Protein AF-A0A0N0UZA8-F1 (afdb_monomer_lite)

Radius of gyration: 22.66 Å; chains: 1; bounding box: 58×47×73 Å

pLDDT: mean 88.18, std 11.05, range [30.83, 98.5]

Sequence (431 aa):
TRLCIITNDIRVNFCKEPERINAADGEIIKVWWLTSLWSNIYWDFIPVLLTENMLPTTRESFIRFKKSLFIPQKRDSNTHIALSAIHRYPQNTLLIIEIAKVCFFRKMFHVANMMISTLLASNFHHVVARSMRMHIFLNLALEQQEFSVAKVYFQQSINEGLFMTNHCLIEDEEPWCEFGLVYLGVAFRILTINRKKEDGFKDTEYVNYNNFINQLKKAEKCFQQGLTFSPTGLGNRSGFWVVHTQTLIELFKTNENFFHKDQPLRDLKDIYAQNAVKYYKFSGWFDELFDFDFFIERAKSSIEIYENSVLLKSYIPNMKFAFATMQFDFNPFLTTGDIKQILSWLYEANKNAKDLIEYKLGIYSFLNCFVQIQSPDEFISYVDKTINLIKKLLKEDLLKEDDNLIDKKKLKGVKFLLLYIEERVKPGILV

Secondary structure (DSSP, 8-state):
------STT--EEEPSSPEEEE-TTS-EEEE--EEEES-TTTSPPPGGGGSTTTS--SHHHHHHHHHHHH-GGG--TT--HHHHHHHH-TT-HHHHHHHHHHHHHTT-HHHHHHHHHHHHHH-TT-HHHHHHHHHHHHHHHHT-SSHHHHHHHHHHHHHHHHHHHHHS---SSHHHHHHHHHHHHHHHHHHHHHHHT-TT---TTTSSHHHHHHHHHHHHHHHHHHHHHSTTSS-HHHHHHHHHHHHHHHHHHH-THHHHS------TT-HHHHHHHHHHHHTTS--SS--HHHHHHHHHHHHHHHHHH---TTTHHHHHHHHHHIIIII-SS-BHHHHHHHHHHHHHHHHHHHHHHHTTPPEEE-TTSS-EEE-HHHHHHHHHHHHHHHHHHSTTGGGS-TTPBP-GGGGTT--HHHHSTTPPPPP----

Structure (mmCIF, N/CA/C/O backbone):
data_AF-A0A0N0UZA8-F1
#
_entry.id   AF-A0A0N0UZA8-F1
#
loop_
_atom_site.group_PDB
_atom_site.id
_atom_site.type_symbol
_atom_site.label_atom_id
_atom_site.label_alt_id
_atom_site.label_comp_id
_atom_site.label_asym_id
_atom_site.label_entity_id
_atom_site.label_seq_id
_atom_site.pdbx_PDB_ins_code
_atom_site.Cartn_x
_atom_site.Cartn_y
_atom_site.Cartn_z
_atom_site.occupancy
_atom_site.B_iso_or_equiv
_atom_site.auth_seq_id
_atom_site.auth_comp_id
_atom_site.auth_asym_id
_atom_site.auth_atom_id
_atom_site.pdbx_PDB_model_num
ATOM 1 N N . THR A 1 1 ? 4.010 26.184 -20.964 1.00 30.83 1 THR A N 1
ATOM 2 C CA . THR A 1 1 ? 2.823 25.896 -20.136 1.00 30.83 1 THR A CA 1
ATOM 3 C C . THR A 1 1 ? 2.361 24.502 -20.501 1.00 30.83 1 THR A C 1
ATOM 5 O O . THR A 1 1 ? 1.997 24.301 -21.652 1.00 30.83 1 THR A O 1
ATOM 8 N N . ARG A 1 2 ? 2.535 23.510 -19.618 1.00 38.56 2 ARG A N 1
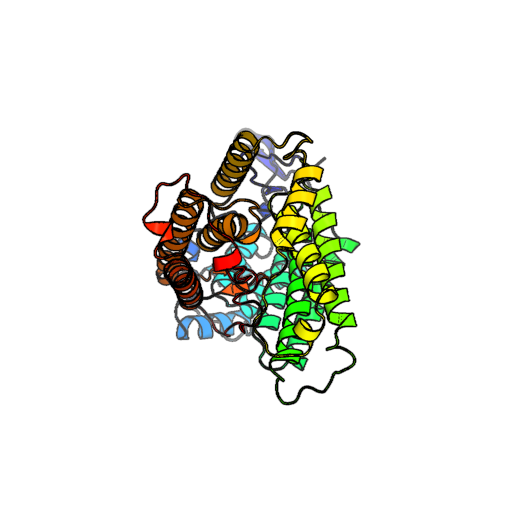ATOM 9 C CA . ARG A 1 2 ? 2.106 22.126 -19.882 1.00 38.56 2 ARG A CA 1
ATOM 10 C C . ARG A 1 2 ? 0.594 22.050 -19.668 1.00 38.56 2 ARG A C 1
ATOM 12 O O . ARG A 1 2 ? 0.122 22.405 -18.595 1.00 38.56 2 ARG A O 1
ATOM 19 N N . LEU A 1 3 ? -0.151 21.651 -20.694 1.00 34.22 3 LEU A N 1
ATOM 20 C CA . LEU A 1 3 ? -1.583 21.372 -20.590 1.00 34.22 3 LEU A CA 1
ATOM 21 C C . LEU A 1 3 ? -1.737 19.951 -20.037 1.00 34.22 3 LEU A C 1
ATOM 23 O O . LEU A 1 3 ? -1.573 18.982 -20.769 1.00 34.22 3 LEU A O 1
ATOM 27 N N . CYS A 1 4 ? -1.996 19.826 -18.736 1.00 41.03 4 CYS A N 1
ATOM 28 C CA . CYS A 1 4 ? -2.517 18.591 -18.160 1.00 41.03 4 CYS A CA 1
ATOM 29 C C . CYS A 1 4 ? -4.030 18.594 -18.404 1.00 41.03 4 CYS A C 1
ATOM 31 O O . CYS A 1 4 ? -4.732 19.456 -17.877 1.00 41.03 4 CYS A O 1
ATOM 33 N N . ILE A 1 5 ? -4.531 17.694 -19.250 1.00 39.69 5 ILE A N 1
ATOM 34 C CA . ILE A 1 5 ? -5.973 17.488 -19.395 1.00 39.69 5 ILE A CA 1
ATOM 35 C C . ILE A 1 5 ? -6.370 16.441 -18.358 1.00 39.69 5 ILE A C 1
ATOM 37 O O . ILE A 1 5 ? -6.021 15.273 -18.491 1.00 39.69 5 ILE A O 1
ATOM 41 N N . ILE A 1 6 ? -7.091 16.876 -17.325 1.00 43.78 6 ILE A N 1
ATOM 42 C CA . ILE A 1 6 ? -7.783 15.990 -16.389 1.00 43.78 6 ILE A CA 1
ATOM 43 C C . ILE A 1 6 ? -9.116 15.617 -17.040 1.00 43.78 6 ILE A C 1
ATOM 45 O O . ILE A 1 6 ? -10.144 16.244 -16.808 1.00 43.78 6 ILE A O 1
ATOM 49 N N . THR A 1 7 ? -9.105 14.624 -17.919 1.00 36.81 7 THR A N 1
ATOM 50 C CA . THR A 1 7 ? -10.330 13.908 -18.298 1.00 36.81 7 THR A CA 1
ATOM 51 C C . THR A 1 7 ? -10.377 12.671 -17.418 1.00 36.81 7 THR A C 1
ATOM 53 O O . THR A 1 7 ? -9.505 11.832 -17.582 1.00 36.81 7 THR A O 1
ATOM 56 N N . ASN A 1 8 ? -11.327 12.571 -16.481 1.00 43.81 8 ASN A N 1
ATOM 57 C CA . ASN A 1 8 ? -11.517 11.438 -15.550 1.00 43.81 8 ASN A CA 1
ATOM 58 C C . ASN A 1 8 ? -10.357 11.158 -14.562 1.00 43.81 8 ASN A C 1
ATOM 60 O O . ASN A 1 8 ? -10.019 9.999 -14.345 1.00 43.81 8 ASN A O 1
ATOM 64 N N . ASP A 1 9 ? -9.703 12.186 -14.002 1.00 49.69 9 ASP A N 1
ATOM 65 C CA . ASP A 1 9 ? -8.536 12.038 -13.097 1.00 49.69 9 ASP A CA 1
ATOM 66 C C . ASP A 1 9 ? -7.316 11.303 -13.703 1.00 49.69 9 ASP A C 1
ATOM 68 O O . ASP A 1 9 ? -6.327 11.015 -13.023 1.00 49.69 9 ASP A O 1
ATOM 72 N N . ILE A 1 10 ? -7.312 11.088 -15.025 1.00 57.47 10 ILE A N 1
ATOM 73 C CA . ILE A 1 10 ? -6.183 10.517 -15.765 1.00 57.47 10 ILE A CA 1
ATOM 74 C C . ILE A 1 10 ? -5.091 11.568 -15.930 1.00 57.47 10 ILE A C 1
ATOM 76 O O . ILE A 1 10 ? -5.102 12.365 -16.867 1.00 57.47 10 ILE A O 1
ATOM 80 N N . ARG A 1 11 ? -4.097 11.553 -15.041 1.00 63.69 11 ARG A N 1
ATOM 81 C CA . ARG A 1 11 ? -2.905 12.394 -15.195 1.00 63.69 11 ARG A CA 1
ATOM 82 C C . ARG A 1 11 ? -1.934 11.753 -16.177 1.00 63.69 11 ARG A C 1
ATOM 84 O O . ARG A 1 11 ? -1.424 10.653 -15.952 1.00 63.69 11 ARG A O 1
ATOM 91 N N . VAL A 1 12 ? -1.662 12.460 -17.267 1.00 68.88 12 VAL A N 1
ATOM 92 C CA . VAL A 1 12 ? -0.745 12.027 -18.323 1.00 68.88 12 VAL A CA 1
ATOM 93 C C . VAL A 1 12 ? 0.385 13.036 -18.498 1.00 68.88 12 VAL A C 1
ATOM 95 O O . VAL A 1 12 ? 0.182 14.245 -18.400 1.00 68.88 12 VAL A O 1
ATOM 98 N N . ASN A 1 13 ? 1.589 12.542 -18.774 1.00 68.50 13 ASN A N 1
ATOM 99 C CA . ASN A 1 13 ? 2.740 13.374 -19.092 1.00 68.50 13 ASN A CA 1
ATOM 100 C C . ASN A 1 13 ? 2.879 13.535 -20.591 1.00 68.50 13 ASN A C 1
ATOM 102 O O . ASN A 1 13 ? 3.091 12.552 -21.301 1.00 68.50 13 ASN A O 1
ATOM 106 N N . PHE A 1 14 ? 2.898 14.773 -21.061 1.00 74.31 14 PHE A N 1
ATOM 107 C CA . PHE A 1 14 ? 3.245 15.080 -22.441 1.00 74.31 14 PHE A CA 1
ATOM 108 C C . PHE A 1 14 ? 4.750 15.300 -22.613 1.00 74.31 14 PHE A C 1
ATOM 110 O O . PHE A 1 14 ? 5.473 15.624 -21.664 1.00 74.31 14 PHE A O 1
ATOM 117 N N . CYS A 1 15 ? 5.224 15.152 -23.849 1.00 73.12 15 CYS A N 1
ATOM 118 C CA . CYS A 1 15 ? 6.548 15.614 -24.247 1.00 73.12 15 CYS A CA 1
ATOM 119 C C . CYS A 1 15 ? 6.739 17.097 -23.878 1.00 73.12 15 CYS A C 1
ATOM 121 O O . CYS A 1 15 ? 5.781 17.856 -23.757 1.00 73.12 15 CYS A O 1
ATOM 123 N N . LYS A 1 16 ? 7.986 17.523 -23.634 1.00 72.56 16 LYS A N 1
ATOM 124 C CA . LYS A 1 16 ? 8.269 18.897 -23.174 1.00 72.56 16 LYS A CA 1
ATOM 125 C C . LYS A 1 16 ? 7.919 19.947 -24.235 1.00 72.56 16 LYS A C 1
ATOM 127 O O . LYS A 1 16 ? 7.469 21.034 -23.881 1.00 72.56 16 LYS A O 1
ATOM 132 N N . GLU A 1 17 ? 8.123 19.606 -25.502 1.00 78.94 17 GLU A N 1
ATOM 133 C CA . GLU A 1 17 ? 7.814 20.434 -26.664 1.00 78.94 17 GLU A CA 1
ATOM 134 C C . GLU A 1 17 ? 7.019 19.592 -27.667 1.00 78.94 17 GLU A C 1
ATOM 136 O O . GLU A 1 17 ? 7.317 18.401 -27.808 1.00 78.94 17 GLU A O 1
ATOM 141 N N . PRO A 1 18 ? 6.009 20.166 -28.342 1.00 81.94 18 PRO A N 1
ATOM 142 C CA . PRO A 1 18 ? 5.212 19.428 -29.305 1.00 81.94 18 PRO A CA 1
ATOM 143 C C . PRO A 1 18 ? 6.050 19.103 -30.539 1.00 81.94 18 PRO A C 1
ATOM 145 O O . PRO A 1 18 ? 6.778 19.955 -31.059 1.00 81.94 18 PRO A O 1
ATOM 148 N N . GLU A 1 19 ? 5.910 17.882 -31.032 1.00 81.38 19 GLU A N 1
ATOM 149 C CA . GLU A 1 19 ? 6.586 17.435 -32.240 1.00 81.38 19 GLU A CA 1
ATOM 150 C C . GLU A 1 19 ? 5.867 17.987 -33.475 1.00 81.38 19 GLU A C 1
ATOM 152 O O . GLU A 1 19 ? 4.638 18.071 -33.511 1.00 81.38 19 GLU A O 1
ATOM 157 N N . ARG A 1 20 ? 6.630 18.410 -34.485 1.00 83.56 20 ARG A N 1
ATOM 158 C CA . ARG A 1 20 ? 6.076 18.906 -35.750 1.00 83.56 20 ARG A CA 1
ATOM 159 C C . ARG A 1 20 ? 5.967 17.748 -36.725 1.00 83.56 20 ARG A C 1
ATOM 161 O O . ARG A 1 20 ? 6.985 17.184 -37.112 1.00 83.56 20 ARG A O 1
ATOM 168 N N . ILE A 1 21 ? 4.748 17.429 -37.131 1.00 83.25 21 ILE A N 1
ATOM 169 C CA . ILE A 1 21 ? 4.455 16.323 -38.036 1.00 83.25 21 ILE A CA 1
ATOM 170 C C . ILE A 1 21 ? 3.831 16.890 -39.295 1.00 83.25 21 ILE A C 1
ATOM 172 O O . ILE A 1 21 ? 2.963 17.756 -39.226 1.00 83.25 21 ILE A O 1
ATOM 176 N N . ASN A 1 22 ? 4.302 16.405 -40.439 1.00 81.62 22 ASN A N 1
ATOM 177 C CA . ASN A 1 22 ? 3.729 16.755 -41.724 1.00 81.62 22 ASN A CA 1
ATOM 178 C C . ASN A 1 22 ? 2.494 15.877 -41.955 1.00 81.62 22 ASN A C 1
ATOM 180 O O . ASN A 1 22 ? 2.613 14.651 -42.039 1.00 81.62 22 ASN A O 1
ATOM 184 N N . ALA A 1 23 ? 1.317 16.489 -41.985 1.00 77.88 23 ALA A N 1
ATOM 185 C CA . ALA A 1 23 ? 0.093 15.835 -42.400 1.00 77.88 23 ALA A CA 1
ATOM 186 C C . ALA A 1 23 ? 0.164 15.506 -43.899 1.00 77.88 23 ALA A C 1
ATOM 188 O O . ALA A 1 23 ? 0.974 16.057 -44.646 1.00 77.88 23 ALA A O 1
ATOM 189 N N . ALA A 1 24 ? -0.648 14.542 -44.336 1.00 72.12 24 ALA A N 1
ATOM 190 C CA . ALA A 1 24 ? -0.587 13.992 -45.693 1.00 72.12 24 ALA A CA 1
ATOM 191 C C . ALA A 1 24 ? -0.846 15.032 -46.810 1.00 72.12 24 ALA A C 1
ATOM 193 O O . ALA A 1 24 ? -0.552 14.765 -47.971 1.00 72.12 24 ALA A O 1
ATOM 194 N N . ASP A 1 25 ? -1.366 16.206 -46.460 1.00 79.44 25 ASP A N 1
ATOM 195 C CA . ASP A 1 25 ? -1.658 17.362 -47.314 1.00 79.44 25 ASP A CA 1
ATOM 196 C C . ASP A 1 25 ? -0.564 18.452 -47.301 1.00 79.44 25 ASP A C 1
ATOM 198 O O . ASP A 1 25 ? -0.685 19.452 -48.008 1.00 79.44 25 ASP A O 1
ATOM 202 N N . GLY A 1 26 ? 0.524 18.262 -46.548 1.00 78.50 26 GLY A N 1
ATOM 203 C CA . GLY A 1 26 ? 1.592 19.252 -46.399 1.00 78.50 26 GLY A CA 1
ATOM 204 C C . GLY A 1 26 ? 1.406 20.212 -45.218 1.00 78.50 26 GLY A C 1
ATOM 205 O O . GLY A 1 26 ? 2.255 21.089 -45.020 1.00 78.50 26 GLY A O 1
ATOM 206 N N . GLU A 1 27 ? 0.334 20.075 -44.427 1.00 80.75 27 GLU A N 1
ATOM 207 C CA . GLU A 1 27 ? 0.147 20.874 -43.216 1.00 80.75 27 GLU A CA 1
ATOM 208 C C . GLU A 1 27 ? 1.087 20.422 -42.091 1.00 80.75 27 GLU A C 1
ATOM 210 O O . GLU A 1 27 ? 1.216 19.241 -41.778 1.00 80.75 27 GLU A O 1
ATOM 215 N N . ILE A 1 28 ? 1.736 21.374 -41.415 1.00 82.81 28 ILE A N 1
ATOM 216 C CA . ILE A 1 28 ? 2.563 21.068 -40.242 1.00 82.81 28 ILE A CA 1
ATOM 217 C C . ILE A 1 28 ? 1.689 21.126 -38.991 1.00 82.81 28 ILE A C 1
ATOM 219 O O . ILE A 1 28 ? 1.400 22.205 -38.467 1.00 82.81 28 ILE A O 1
ATOM 223 N N . ILE A 1 29 ? 1.339 19.959 -38.462 1.00 85.88 29 ILE A N 1
ATOM 224 C CA . ILE A 1 29 ? 0.610 19.826 -37.202 1.00 85.88 29 ILE A CA 1
ATOM 225 C C . ILE A 1 29 ? 1.615 19.732 -36.052 1.00 85.88 29 ILE A C 1
ATOM 227 O O . ILE A 1 29 ? 2.640 19.056 -36.136 1.00 85.88 29 ILE A O 1
ATOM 231 N N . LYS A 1 30 ? 1.326 20.423 -34.947 1.00 82.62 30 LYS A N 1
ATOM 232 C CA . LYS A 1 30 ? 2.063 20.283 -33.685 1.00 82.62 30 LYS A CA 1
ATOM 233 C C . LYS A 1 30 ? 1.349 19.266 -32.804 1.00 82.62 30 LYS A C 1
ATOM 235 O O . LYS A 1 30 ? 0.248 19.542 -32.335 1.00 82.62 30 LYS A O 1
ATOM 240 N N . VAL A 1 31 ? 1.979 18.124 -32.557 1.00 80.62 31 VAL A N 1
ATOM 241 C CA . VAL A 1 31 ? 1.411 17.036 -31.756 1.00 80.62 31 VAL A CA 1
ATOM 242 C C . VAL A 1 31 ? 2.125 16.948 -30.413 1.00 80.62 31 VAL A C 1
ATOM 244 O O . VAL A 1 31 ? 3.350 16.865 -30.339 1.00 80.62 31 VAL A O 1
ATOM 247 N N . TRP A 1 32 ? 1.350 16.966 -29.332 1.00 80.38 32 TRP A N 1
ATOM 248 C CA . TRP A 1 32 ? 1.845 16.656 -27.995 1.00 80.38 32 TRP A CA 1
ATOM 249 C C . TRP A 1 32 ? 1.678 15.160 -27.750 1.00 80.38 32 TRP A C 1
ATOM 251 O O . TRP A 1 32 ? 0.563 14.679 -27.555 1.00 80.38 32 TRP A O 1
ATOM 261 N N . TRP A 1 33 ? 2.780 14.416 -27.762 1.00 77.81 33 TRP A N 1
ATOM 262 C CA . TRP A 1 33 ? 2.744 12.980 -27.509 1.00 77.81 33 TRP A CA 1
ATOM 263 C C . TRP A 1 33 ? 2.798 12.661 -26.022 1.00 77.81 33 TRP A C 1
ATOM 265 O O . TRP A 1 33 ? 3.491 13.325 -25.246 1.00 77.81 33 TRP A O 1
ATOM 275 N N . LEU A 1 34 ? 2.099 11.595 -25.642 1.00 78.69 34 LEU A N 1
ATOM 276 C CA . LEU A 1 34 ? 2.153 11.037 -24.299 1.00 78.69 34 LEU A CA 1
ATOM 277 C C . LEU A 1 34 ? 3.487 10.322 -24.075 1.00 78.69 34 LEU A C 1
ATOM 279 O O . LEU A 1 34 ? 3.904 9.477 -24.861 1.00 78.69 34 LEU A O 1
ATOM 283 N N . THR A 1 35 ? 4.147 10.656 -22.973 1.00 72.88 35 THR A N 1
ATOM 284 C CA . THR A 1 35 ? 5.428 10.074 -22.552 1.00 72.88 35 THR A CA 1
ATOM 285 C C . THR A 1 35 ? 5.261 9.086 -21.407 1.00 72.88 35 THR A C 1
ATOM 287 O O . THR A 1 35 ? 6.030 8.135 -21.309 1.00 72.88 35 THR A O 1
ATOM 290 N N . SER A 1 36 ? 4.261 9.285 -20.551 1.00 65.31 36 SER A N 1
ATOM 291 C CA . SER A 1 36 ? 3.887 8.350 -19.490 1.00 65.31 36 SER A CA 1
ATOM 292 C C . SER A 1 36 ? 2.500 8.669 -18.941 1.00 65.31 36 SER A C 1
ATOM 294 O O . SER A 1 36 ? 1.992 9.778 -19.105 1.00 65.31 36 SER A O 1
ATOM 296 N N . LEU A 1 37 ? 1.906 7.693 -18.262 1.00 73.25 37 LEU A N 1
ATOM 297 C CA . LEU A 1 37 ? 0.770 7.901 -17.372 1.00 73.25 37 LEU A CA 1
ATOM 298 C C . LEU A 1 37 ? 1.337 8.116 -15.966 1.00 73.25 37 LEU A C 1
ATOM 300 O O . LEU A 1 37 ? 2.249 7.397 -15.558 1.00 73.25 37 LEU A O 1
ATOM 304 N N . TRP A 1 38 ? 0.871 9.142 -15.256 1.00 63.69 38 TRP A N 1
ATOM 305 C CA . TRP A 1 38 ? 1.543 9.614 -14.042 1.00 63.69 38 TRP A CA 1
ATOM 306 C C . TRP A 1 38 ? 1.486 8.598 -12.897 1.00 63.69 38 TRP A C 1
ATOM 308 O O . TRP A 1 38 ? 2.436 8.481 -12.125 1.00 63.69 38 TRP A O 1
ATOM 318 N N . SER A 1 39 ? 0.414 7.809 -12.826 1.00 62.03 39 SER A N 1
ATOM 319 C CA . SER A 1 39 ? 0.264 6.791 -11.795 1.00 62.03 39 SER A CA 1
ATOM 320 C C . SER A 1 39 ? 0.224 5.385 -12.377 1.00 62.03 39 SER A C 1
ATOM 322 O O . SER A 1 39 ? -0.724 4.978 -13.052 1.00 62.03 39 SER A O 1
ATOM 324 N N . ASN A 1 40 ? 1.253 4.612 -12.030 1.00 63.41 40 ASN A N 1
ATOM 325 C CA . ASN A 1 40 ? 1.343 3.188 -12.340 1.00 63.41 40 ASN A CA 1
ATOM 326 C C . ASN A 1 40 ? 0.289 2.350 -11.597 1.00 63.41 40 ASN A C 1
ATOM 328 O O . ASN A 1 40 ? 0.203 1.153 -11.865 1.00 63.41 40 ASN A O 1
ATOM 332 N N . ILE A 1 41 ? -0.466 2.939 -10.658 1.00 65.62 41 ILE A N 1
ATOM 333 C CA . ILE A 1 41 ? -1.467 2.227 -9.856 1.00 65.62 41 ILE A CA 1
ATOM 334 C C . ILE A 1 41 ? -2.918 2.467 -10.296 1.00 65.62 41 ILE A C 1
ATOM 336 O O . ILE A 1 41 ? -3.799 1.772 -9.802 1.00 65.62 41 ILE A O 1
ATOM 340 N N . TYR A 1 42 ? -3.185 3.401 -11.219 1.00 66.94 42 TYR A N 1
ATOM 341 C CA . TYR A 1 42 ? -4.559 3.709 -11.655 1.00 66.94 42 TYR A CA 1
ATOM 342 C C . TYR A 1 42 ? -4.939 3.073 -13.000 1.00 66.94 42 TYR A C 1
ATOM 344 O O . TYR A 1 42 ? -6.110 2.774 -13.210 1.00 66.94 42 TYR A O 1
ATOM 352 N N . TRP A 1 43 ? -3.975 2.774 -13.879 1.00 80.19 43 TRP A N 1
ATOM 353 C CA . TRP A 1 43 ? -4.239 2.237 -15.226 1.00 80.19 43 TRP A CA 1
ATOM 354 C C . TRP A 1 43 ? -3.946 0.752 -15.333 1.00 80.19 43 TRP A C 1
ATOM 356 O O . TRP A 1 43 ? -2.860 0.310 -14.946 1.00 80.19 43 TRP A O 1
ATOM 366 N N . ASP A 1 44 ? -4.877 0.004 -15.929 1.00 88.62 44 ASP A N 1
ATOM 367 C CA . ASP A 1 44 ? -4.736 -1.441 -16.091 1.00 88.62 44 ASP A CA 1
ATOM 368 C C . ASP A 1 44 ? -3.565 -1.833 -17.014 1.00 88.62 44 ASP A C 1
ATOM 370 O O . ASP A 1 44 ? -2.925 -1.011 -17.678 1.00 88.62 44 ASP A O 1
ATOM 374 N N . PHE A 1 45 ? -3.217 -3.113 -17.003 1.00 90.56 45 PHE A N 1
ATOM 375 C CA . PHE A 1 45 ? -2.145 -3.662 -17.823 1.00 90.56 45 PHE A CA 1
ATOM 376 C C . PHE A 1 45 ? -2.548 -3.768 -19.293 1.00 90.56 45 PHE A C 1
ATOM 378 O O . PHE A 1 45 ? -3.669 -4.153 -19.619 1.00 90.56 45 PHE A O 1
ATOM 385 N N . ILE A 1 46 ? -1.588 -3.544 -20.192 1.00 90.75 46 ILE A N 1
ATOM 386 C CA . ILE A 1 46 ? -1.763 -3.877 -21.609 1.00 90.75 46 ILE A CA 1
ATOM 387 C C . ILE A 1 46 ? -1.879 -5.411 -21.730 1.00 90.75 46 ILE A C 1
ATOM 389 O O . ILE A 1 46 ? -0.904 -6.101 -21.415 1.00 90.75 46 ILE A O 1
ATOM 393 N N . PRO A 1 47 ? -3.004 -5.973 -22.224 1.00 92.19 47 PRO A N 1
ATOM 394 C CA . PRO A 1 47 ? -3.265 -7.415 -22.153 1.00 92.19 47 PRO A CA 1
ATOM 395 C C . PRO A 1 47 ? -2.178 -8.288 -22.786 1.00 92.19 47 PRO A C 1
ATOM 397 O O . PRO A 1 47 ? -1.810 -9.322 -22.233 1.00 92.19 47 PRO A O 1
ATOM 400 N N . VAL A 1 48 ? -1.598 -7.847 -23.909 1.00 93.19 48 VAL A N 1
ATOM 401 C CA . VAL A 1 48 ? -0.540 -8.604 -24.592 1.00 93.19 48 VAL A CA 1
ATOM 402 C C . VAL A 1 48 ? 0.689 -8.804 -23.696 1.00 93.19 48 VAL A C 1
ATOM 404 O O . VAL A 1 48 ? 1.292 -9.876 -23.732 1.00 93.19 48 VAL A O 1
ATOM 407 N N . LEU A 1 49 ? 1.020 -7.833 -22.832 1.00 93.88 49 LEU A N 1
ATOM 408 C CA . LEU A 1 49 ? 2.162 -7.911 -21.911 1.00 93.88 49 LEU A CA 1
ATOM 409 C C . LEU A 1 49 ? 1.978 -8.961 -20.810 1.00 93.88 49 LEU A C 1
ATOM 411 O O . LEU A 1 49 ? 2.959 -9.352 -20.185 1.00 93.88 49 LEU A O 1
ATOM 415 N N . LEU A 1 50 ? 0.753 -9.440 -20.580 1.00 94.81 50 LEU A N 1
ATOM 416 C CA . LEU A 1 50 ? 0.476 -10.488 -19.598 1.00 94.81 50 LEU A CA 1
ATOM 417 C C . LEU A 1 50 ? 0.760 -11.899 -20.140 1.00 94.81 50 LEU A C 1
ATOM 419 O O . LEU A 1 50 ? 0.786 -12.852 -19.364 1.00 94.81 50 LEU A O 1
ATOM 423 N N . THR A 1 51 ? 1.008 -12.047 -21.441 1.00 94.44 51 THR A N 1
ATOM 424 C CA . THR A 1 51 ? 1.222 -13.352 -22.086 1.00 94.44 51 THR A CA 1
ATOM 425 C C . THR A 1 51 ? 2.675 -13.833 -21.994 1.00 94.44 51 THR A C 1
ATOM 427 O O . THR A 1 51 ? 3.602 -13.020 -22.024 1.00 94.44 51 THR A O 1
ATOM 430 N N . GLU A 1 52 ? 2.877 -15.157 -21.985 1.00 93.00 52 GLU A N 1
ATOM 431 C CA . GLU A 1 52 ? 4.206 -15.806 -21.974 1.00 93.00 52 GLU A CA 1
ATOM 432 C C . GLU A 1 52 ? 5.079 -15.409 -23.175 1.00 93.00 52 GLU A C 1
ATOM 434 O O . GLU A 1 52 ? 6.299 -15.364 -23.077 1.00 93.00 52 GLU A O 1
ATOM 439 N N . ASN A 1 53 ? 4.479 -15.049 -24.312 1.00 92.00 53 ASN A N 1
ATOM 440 C CA . ASN A 1 53 ? 5.235 -14.580 -25.477 1.00 92.00 53 ASN A CA 1
ATOM 441 C C . ASN A 1 53 ? 5.898 -13.210 -25.233 1.00 92.00 53 ASN A C 1
ATOM 443 O O . ASN A 1 53 ? 6.962 -12.911 -25.791 1.00 92.00 53 ASN A O 1
ATOM 447 N N . MET A 1 54 ? 5.273 -12.359 -24.411 1.00 93.81 54 MET A N 1
ATOM 448 C CA . MET A 1 54 ? 5.764 -11.011 -24.120 1.00 93.81 54 MET A CA 1
ATOM 449 C C . MET A 1 54 ? 6.639 -10.963 -22.873 1.00 93.81 54 MET A C 1
ATOM 451 O O . MET A 1 54 ? 7.682 -10.310 -22.911 1.00 93.81 54 MET A O 1
ATOM 455 N N . LEU A 1 55 ? 6.235 -11.620 -21.784 1.00 94.12 55 LEU A N 1
ATOM 456 C CA . LEU A 1 55 ? 6.932 -11.610 -20.496 1.00 94.12 55 LEU A CA 1
ATOM 457 C C . LEU A 1 55 ? 6.759 -12.947 -19.762 1.00 94.12 55 LEU A C 1
ATOM 459 O O . LEU A 1 55 ? 5.682 -13.531 -19.841 1.00 94.12 55 LEU A O 1
ATOM 463 N N . PRO A 1 56 ? 7.758 -13.385 -18.975 1.00 93.44 56 PRO A N 1
ATOM 464 C CA . PRO A 1 56 ? 7.754 -14.716 -18.378 1.00 93.44 56 PRO A CA 1
ATOM 465 C C . PRO A 1 56 ? 6.619 -14.915 -17.364 1.00 93.44 56 PRO A C 1
ATOM 467 O O . PRO A 1 56 ? 6.383 -14.063 -16.502 1.00 93.44 56 PRO A O 1
ATOM 470 N N . THR A 1 57 ? 5.978 -16.076 -17.455 1.00 93.62 57 THR A N 1
ATOM 471 C CA . THR A 1 57 ? 4.916 -16.656 -16.615 1.00 93.62 57 THR A CA 1
ATOM 472 C C . THR A 1 57 ? 5.288 -18.075 -16.166 1.00 93.62 57 THR A C 1
ATOM 474 O O . THR A 1 57 ? 4.417 -18.881 -15.866 1.00 93.62 57 THR A O 1
ATOM 477 N N . THR A 1 58 ? 6.570 -18.439 -16.232 1.00 93.56 58 THR A N 1
ATOM 478 C CA . THR A 1 58 ? 7.114 -19.672 -15.646 1.00 93.56 58 THR A CA 1
ATOM 479 C C . THR A 1 58 ? 8.514 -19.416 -15.097 1.00 93.56 58 THR A C 1
ATOM 481 O O . THR A 1 58 ? 9.213 -18.478 -15.511 1.00 93.56 58 THR A O 1
ATOM 484 N N . ARG A 1 59 ? 8.968 -20.260 -14.164 1.00 93.31 59 ARG A N 1
ATOM 485 C CA . ARG A 1 59 ? 10.273 -20.099 -13.510 1.00 93.31 59 ARG A CA 1
ATOM 486 C C . ARG A 1 59 ? 11.433 -20.267 -14.488 1.00 93.31 59 ARG A C 1
ATOM 488 O O . ARG A 1 59 ? 12.388 -19.486 -14.448 1.00 93.31 59 ARG A O 1
ATOM 495 N N . GLU A 1 60 ? 11.355 -21.251 -15.375 1.00 92.62 60 GLU A N 1
ATOM 496 C CA . GLU A 1 60 ? 12.355 -21.538 -16.404 1.00 92.62 60 GLU A CA 1
ATOM 497 C C . GLU A 1 60 ? 12.478 -20.355 -17.367 1.00 92.62 60 GLU A C 1
ATOM 499 O O . GLU A 1 60 ? 13.581 -19.885 -17.672 1.00 92.62 60 GLU A O 1
ATOM 504 N N . SER A 1 61 ? 11.334 -19.825 -17.803 1.00 92.25 61 SER A N 1
ATOM 505 C CA . SER A 1 61 ? 11.272 -18.687 -18.711 1.00 92.25 61 SER A CA 1
ATOM 506 C C . SER A 1 61 ? 11.794 -17.405 -18.066 1.00 92.25 61 SER A C 1
ATOM 508 O O . SER A 1 61 ? 12.596 -16.689 -18.672 1.00 92.25 61 SER A O 1
ATOM 510 N N . PHE A 1 62 ? 11.479 -17.176 -16.787 1.00 93.75 62 PHE A N 1
ATOM 511 C CA . PHE A 1 62 ? 12.056 -16.088 -15.998 1.00 93.75 62 PHE A CA 1
ATOM 512 C C . PHE A 1 62 ? 13.584 -16.172 -15.912 1.00 93.75 62 PHE A C 1
ATOM 514 O O . PHE A 1 62 ? 14.268 -15.164 -16.096 1.00 93.75 62 PHE A O 1
ATOM 521 N N . ILE A 1 63 ? 14.150 -17.359 -15.668 1.00 91.56 63 ILE A N 1
ATOM 522 C CA . ILE A 1 63 ? 15.608 -17.538 -15.595 1.00 91.56 63 ILE A CA 1
ATOM 523 C C . ILE A 1 63 ? 16.263 -17.197 -16.940 1.00 91.56 63 ILE A C 1
ATOM 525 O O . ILE A 1 63 ? 17.282 -16.497 -16.957 1.00 91.56 63 ILE A O 1
ATOM 529 N N . ARG A 1 64 ? 15.685 -17.645 -18.064 1.00 89.31 64 ARG A N 1
ATOM 530 C CA . ARG A 1 64 ? 16.173 -17.308 -19.417 1.00 89.31 64 ARG A CA 1
ATOM 531 C C . ARG A 1 64 ? 16.063 -15.814 -19.711 1.00 89.31 64 ARG A C 1
ATOM 533 O O . ARG A 1 64 ? 17.027 -15.212 -20.192 1.00 89.31 64 ARG A O 1
ATOM 540 N N . PHE A 1 65 ? 14.926 -15.210 -19.368 1.00 90.56 65 PHE A N 1
ATOM 541 C CA . PHE A 1 65 ? 14.686 -13.777 -19.518 1.00 90.56 65 PHE A CA 1
ATOM 542 C C . PHE A 1 65 ? 15.710 -12.959 -18.725 1.00 90.56 65 PHE A C 1
ATOM 544 O O . PHE A 1 65 ? 16.394 -12.104 -19.285 1.00 90.56 65 PHE A O 1
ATOM 551 N N . LYS A 1 66 ? 15.894 -13.282 -17.438 1.00 91.12 66 LYS A N 1
ATOM 552 C CA . LYS A 1 66 ? 16.868 -12.630 -16.556 1.00 91.12 66 LYS A CA 1
ATOM 553 C C . LYS A 1 66 ? 18.289 -12.759 -17.109 1.00 91.12 66 LYS A C 1
ATOM 555 O O . LYS A 1 66 ? 18.994 -11.760 -17.199 1.00 91.12 66 LYS A O 1
ATOM 560 N N . LYS A 1 67 ? 18.716 -13.958 -17.519 1.00 89.19 67 LYS A N 1
ATOM 561 C CA . LYS A 1 67 ? 20.049 -14.152 -18.119 1.00 89.19 67 LYS A CA 1
ATOM 562 C C . LYS A 1 67 ? 20.246 -13.278 -19.358 1.00 89.19 67 LYS A C 1
ATOM 564 O O . LYS A 1 67 ? 21.282 -12.636 -19.460 1.00 89.19 67 LYS A O 1
ATOM 569 N N . SER A 1 68 ? 19.250 -13.208 -20.239 1.00 88.75 68 SER A N 1
ATOM 570 C CA . SER A 1 68 ? 19.323 -12.404 -21.467 1.00 88.75 68 SER A CA 1
ATOM 571 C C . SER A 1 68 ? 19.366 -10.898 -21.192 1.00 88.75 68 SER A C 1
ATOM 573 O O . SER A 1 68 ? 20.056 -10.173 -21.899 1.00 88.75 68 SER A O 1
ATOM 575 N N . LEU A 1 69 ? 18.661 -10.433 -20.155 1.00 88.00 69 LEU A N 1
ATOM 576 C CA . LEU A 1 69 ? 18.648 -9.025 -19.749 1.00 88.00 69 LEU A CA 1
ATOM 577 C C . LEU A 1 69 ? 19.971 -8.589 -19.099 1.00 88.00 69 LEU A C 1
ATOM 579 O O . LEU A 1 69 ? 20.481 -7.518 -19.410 1.00 88.00 69 LEU A O 1
ATOM 583 N N . PHE A 1 70 ? 20.520 -9.402 -18.190 1.00 86.75 70 PHE A N 1
ATOM 584 C CA . PHE A 1 70 ? 21.721 -9.047 -17.419 1.00 86.75 70 PHE A CA 1
ATOM 585 C C . PHE A 1 70 ? 23.036 -9.465 -18.090 1.00 86.75 70 PHE A C 1
ATOM 587 O O . PHE A 1 70 ? 24.088 -8.938 -17.739 1.00 86.75 70 PHE A O 1
ATOM 594 N N . ILE A 1 71 ? 23.001 -10.413 -19.031 1.00 86.88 71 ILE A N 1
ATOM 595 C CA . ILE A 1 71 ? 24.181 -10.930 -19.739 1.00 86.88 71 ILE A CA 1
ATOM 596 C C . ILE A 1 71 ? 23.885 -10.929 -21.248 1.00 86.88 71 ILE A C 1
ATOM 598 O O . ILE A 1 71 ? 23.568 -11.979 -21.817 1.00 86.88 71 ILE A O 1
ATOM 602 N N . PRO A 1 72 ? 23.996 -9.768 -21.922 1.00 77.19 72 PRO A N 1
ATOM 603 C CA . PRO A 1 72 ? 23.620 -9.634 -23.330 1.00 77.19 72 PRO A CA 1
ATOM 604 C C . PRO A 1 72 ? 24.366 -10.591 -24.272 1.00 77.19 72 PRO A C 1
ATOM 606 O O . PRO A 1 72 ? 23.811 -10.993 -25.291 1.00 77.19 72 PRO A O 1
ATOM 609 N N . GLN A 1 73 ? 25.591 -11.017 -23.928 1.00 77.94 73 GLN A N 1
ATOM 610 C CA . GLN A 1 73 ? 26.368 -11.963 -24.746 1.00 77.94 73 GLN A CA 1
ATOM 611 C C . GLN A 1 73 ? 25.775 -13.382 -24.768 1.00 77.94 73 GLN A C 1
ATOM 613 O O . GLN A 1 73 ? 26.123 -14.175 -25.636 1.00 77.94 73 GLN A O 1
ATOM 618 N N . LYS A 1 74 ? 24.900 -13.722 -23.813 1.00 74.25 74 LYS A N 1
ATOM 619 C CA . LYS A 1 74 ? 24.253 -15.041 -23.696 1.00 74.25 74 LYS A CA 1
ATOM 620 C C . LYS A 1 74 ? 22.786 -15.008 -24.126 1.00 74.25 74 LYS A C 1
ATOM 622 O O . LYS A 1 74 ? 21.993 -15.829 -23.664 1.00 74.25 74 LYS A O 1
ATOM 627 N N . ARG A 1 75 ? 22.405 -14.029 -24.947 1.00 73.12 75 ARG A N 1
ATOM 628 C CA . ARG A 1 75 ? 21.024 -13.853 -25.385 1.00 73.12 75 ARG A CA 1
ATOM 629 C C . ARG A 1 75 ? 20.587 -15.021 -26.267 1.00 73.12 75 ARG A C 1
ATOM 631 O O . ARG A 1 75 ? 21.204 -15.300 -27.290 1.00 73.12 75 ARG A O 1
ATOM 638 N N . ASP A 1 76 ? 19.507 -15.675 -25.860 1.00 69.88 76 ASP A N 1
ATOM 639 C CA . ASP A 1 76 ? 18.870 -16.729 -26.645 1.00 69.88 76 ASP A CA 1
ATOM 640 C C . ASP A 1 76 ? 18.104 -16.114 -27.828 1.00 69.88 76 ASP A C 1
ATOM 642 O O . ASP A 1 76 ? 17.429 -15.094 -27.670 1.00 69.88 76 ASP A O 1
ATOM 646 N N . SER A 1 77 ? 18.179 -16.745 -29.000 1.00 65.38 77 SER A N 1
ATOM 647 C CA . SER A 1 77 ? 17.382 -16.405 -30.186 1.00 65.38 77 SER A CA 1
ATOM 648 C C . SER A 1 77 ? 15.871 -16.366 -29.911 1.00 65.38 77 SER A C 1
ATOM 650 O O . SER A 1 77 ? 15.178 -15.507 -30.452 1.00 65.38 77 SER A O 1
ATOM 652 N N . ASN A 1 78 ? 15.379 -17.203 -28.989 1.00 60.59 78 ASN A N 1
ATOM 653 C CA . ASN A 1 78 ? 13.975 -17.260 -28.569 1.00 60.59 78 ASN A CA 1
ATOM 654 C C . ASN A 1 78 ? 13.702 -16.405 -27.317 1.00 60.59 78 ASN A C 1
ATOM 656 O O . ASN A 1 78 ? 13.069 -16.864 -26.363 1.00 60.59 78 ASN A O 1
ATOM 660 N N . THR A 1 79 ? 14.201 -15.162 -27.271 1.00 71.44 79 THR A N 1
ATOM 661 C CA . THR A 1 79 ? 13.846 -14.267 -26.157 1.00 71.44 79 THR A CA 1
ATOM 662 C C . THR A 1 79 ? 12.440 -13.693 -26.312 1.00 71.44 79 THR A C 1
ATOM 664 O O . THR A 1 79 ? 11.996 -13.390 -27.415 1.00 71.44 79 THR A O 1
ATOM 667 N N . HIS A 1 80 ? 11.779 -13.453 -25.179 1.00 81.44 80 HIS A N 1
ATOM 668 C CA . HIS A 1 80 ? 10.513 -12.731 -25.107 1.00 81.44 80 HIS A CA 1
ATOM 669 C C . HIS A 1 80 ? 10.551 -11.400 -25.870 1.00 81.44 80 HIS A C 1
ATOM 671 O O . HIS A 1 80 ? 11.533 -10.647 -25.796 1.00 81.44 80 HIS A O 1
ATOM 677 N N . ILE A 1 81 ? 9.444 -11.078 -26.543 1.00 87.38 81 ILE A N 1
ATOM 678 C CA . ILE A 1 81 ? 9.338 -9.924 -27.448 1.00 87.38 81 ILE A CA 1
ATOM 679 C C . ILE A 1 81 ? 9.599 -8.600 -26.713 1.00 87.38 81 ILE A C 1
ATOM 681 O O . ILE A 1 81 ? 10.228 -7.703 -27.280 1.00 87.38 81 ILE A O 1
ATOM 685 N N . ALA A 1 82 ? 9.202 -8.483 -25.440 1.00 89.00 82 ALA A N 1
ATOM 686 C CA . ALA A 1 82 ? 9.403 -7.267 -24.651 1.00 89.00 82 ALA A CA 1
ATOM 687 C C . ALA A 1 82 ? 10.884 -6.868 -24.531 1.00 89.00 82 ALA A C 1
ATOM 689 O O . ALA A 1 82 ? 11.209 -5.684 -24.625 1.00 89.00 82 ALA A O 1
ATOM 690 N N . LEU A 1 83 ? 11.802 -7.837 -24.397 1.00 86.94 83 LEU A N 1
ATOM 691 C CA . LEU A 1 83 ? 13.235 -7.537 -24.321 1.00 86.94 83 LEU A CA 1
ATOM 692 C C . LEU A 1 83 ? 13.745 -6.955 -25.646 1.00 86.94 83 LEU A C 1
ATOM 694 O O . LEU A 1 83 ? 14.486 -5.973 -25.666 1.00 86.94 83 LEU A O 1
ATOM 698 N N . SER A 1 84 ? 13.310 -7.529 -26.770 1.00 85.19 84 SER A N 1
ATOM 699 C CA . SER A 1 84 ? 13.614 -7.003 -28.104 1.00 85.19 84 SER A CA 1
ATOM 700 C C . SER A 1 84 ? 13.064 -5.594 -28.303 1.00 85.19 84 SER A C 1
ATOM 702 O O . SER A 1 84 ? 13.767 -4.749 -28.856 1.00 85.19 84 SER A O 1
ATOM 704 N N . ALA A 1 85 ? 11.853 -5.325 -27.816 1.00 86.62 85 ALA A N 1
ATOM 705 C CA . ALA A 1 85 ? 11.220 -4.017 -27.922 1.00 86.62 85 ALA A CA 1
ATOM 706 C C . ALA A 1 85 ? 11.980 -2.939 -27.128 1.00 86.62 85 ALA A C 1
ATOM 708 O O . ALA A 1 85 ? 12.262 -1.880 -27.682 1.00 86.62 85 ALA A O 1
ATOM 709 N N . ILE A 1 86 ? 12.395 -3.230 -25.887 1.00 85.31 86 ILE A N 1
ATOM 710 C CA . ILE A 1 86 ? 13.184 -2.300 -25.055 1.00 85.31 86 ILE A CA 1
ATOM 711 C C . ILE A 1 86 ? 14.506 -1.933 -25.738 1.00 85.31 86 ILE A C 1
ATOM 713 O O . ILE A 1 86 ? 14.871 -0.762 -25.794 1.00 85.31 86 ILE A O 1
ATOM 717 N N . HIS A 1 87 ? 15.220 -2.917 -26.291 1.00 82.50 87 HIS A N 1
ATOM 718 C CA . HIS A 1 87 ? 16.496 -2.656 -26.962 1.00 82.50 87 HIS A CA 1
ATOM 719 C C . HIS A 1 87 ? 16.341 -1.924 -28.297 1.00 82.50 87 HIS A C 1
ATOM 721 O O . HIS A 1 87 ? 17.214 -1.140 -28.658 1.00 82.50 87 HIS A O 1
ATOM 727 N N . ARG A 1 88 ? 15.257 -2.182 -29.040 1.00 85.62 88 ARG A N 1
ATOM 728 C CA . ARG A 1 88 ? 14.992 -1.514 -30.321 1.00 85.62 88 ARG A CA 1
ATOM 729 C C . ARG A 1 88 ? 14.499 -0.078 -30.128 1.00 85.62 88 ARG A C 1
ATOM 731 O O . ARG A 1 88 ? 14.815 0.777 -30.948 1.00 85.62 88 ARG A O 1
ATOM 738 N N . TYR A 1 89 ? 13.761 0.185 -29.051 1.00 85.69 89 TYR A N 1
ATOM 739 C CA . TYR A 1 89 ? 13.143 1.482 -28.770 1.00 85.69 89 TYR A CA 1
ATOM 740 C C . TYR A 1 89 ? 13.495 2.003 -27.363 1.00 85.69 89 TYR A C 1
ATOM 742 O O . TYR A 1 89 ? 12.593 2.266 -26.566 1.00 85.69 89 TYR A O 1
ATOM 750 N N . PRO A 1 90 ? 14.787 2.212 -27.037 1.00 81.81 90 PRO A N 1
ATOM 751 C CA . PRO A 1 90 ? 15.218 2.601 -25.688 1.00 81.81 90 PRO A CA 1
ATOM 752 C C . PRO A 1 90 ? 14.759 4.010 -25.275 1.00 81.81 90 PRO A C 1
ATOM 754 O O . PRO A 1 90 ? 14.792 4.352 -24.098 1.00 81.81 90 PRO A O 1
ATOM 757 N N . GLN A 1 91 ? 14.329 4.827 -26.240 1.00 81.06 91 GLN A N 1
ATOM 758 C CA . GLN A 1 91 ? 13.793 6.174 -26.018 1.00 81.06 91 GLN A CA 1
ATOM 759 C C . GLN A 1 91 ? 12.279 6.170 -25.737 1.00 81.06 91 GLN A C 1
ATOM 761 O O . GLN A 1 91 ? 11.719 7.199 -25.365 1.00 81.06 91 GLN A O 1
ATOM 766 N N . ASN A 1 92 ? 11.589 5.038 -25.942 1.00 85.12 92 ASN A N 1
ATOM 767 C CA . ASN A 1 92 ? 10.144 4.956 -25.749 1.00 85.12 92 ASN A CA 1
ATOM 768 C C . ASN A 1 92 ? 9.819 4.737 -24.265 1.00 85.12 92 ASN A C 1
ATOM 770 O O . ASN A 1 92 ? 9.703 3.609 -23.781 1.00 85.12 92 ASN A O 1
ATOM 774 N N . THR A 1 93 ? 9.679 5.849 -23.548 1.00 86.50 93 THR A N 1
ATOM 775 C CA . THR A 1 93 ? 9.409 5.879 -22.108 1.00 86.50 93 THR A CA 1
ATOM 776 C C . THR A 1 93 ? 8.153 5.106 -21.719 1.00 86.50 93 THR A C 1
ATOM 778 O O . THR A 1 93 ? 8.204 4.301 -20.790 1.00 86.50 93 THR A O 1
ATOM 781 N N . LEU A 1 94 ? 7.048 5.299 -22.446 1.00 86.19 94 LEU A N 1
ATOM 782 C CA . LEU A 1 94 ? 5.773 4.650 -22.147 1.00 86.19 94 LEU A CA 1
ATOM 783 C C . LEU A 1 94 ? 5.886 3.125 -22.269 1.00 86.19 94 LEU A C 1
ATOM 785 O O . LEU A 1 94 ? 5.480 2.404 -21.362 1.00 86.19 94 LEU A O 1
ATOM 789 N N . LEU A 1 95 ? 6.512 2.638 -23.346 1.00 89.06 95 LEU A N 1
ATOM 790 C CA . LEU A 1 95 ? 6.760 1.210 -23.551 1.00 89.06 95 LEU A CA 1
ATOM 791 C C . LEU A 1 95 ? 7.570 0.605 -22.396 1.00 89.06 95 LEU A C 1
ATOM 793 O O . LEU A 1 95 ? 7.203 -0.442 -21.865 1.00 89.06 95 LEU A O 1
ATOM 797 N N . ILE A 1 96 ? 8.672 1.254 -22.009 1.00 91.31 96 ILE A N 1
ATOM 798 C CA . ILE A 1 96 ? 9.555 0.746 -20.950 1.00 91.31 96 ILE A CA 1
ATOM 799 C C . ILE A 1 96 ? 8.829 0.727 -19.602 1.00 91.31 96 ILE A C 1
ATOM 801 O O . ILE A 1 96 ? 8.942 -0.259 -18.872 1.00 91.31 96 ILE A O 1
ATOM 805 N N . ILE A 1 97 ? 8.072 1.781 -19.280 1.00 91.44 97 ILE A N 1
ATOM 806 C CA . ILE A 1 97 ? 7.304 1.872 -18.032 1.00 91.44 97 ILE A CA 1
ATOM 807 C C . ILE A 1 97 ? 6.232 0.782 -17.971 1.00 91.44 97 ILE A C 1
ATOM 809 O O . ILE A 1 97 ? 6.139 0.105 -16.952 1.00 91.44 97 ILE A O 1
ATOM 813 N N . GLU A 1 98 ? 5.480 0.543 -19.046 1.00 91.25 98 GLU A N 1
ATOM 814 C CA . GLU A 1 98 ? 4.427 -0.483 -19.055 1.00 91.25 98 GLU A CA 1
ATOM 815 C C . GLU A 1 98 ? 4.992 -1.908 -18.922 1.00 91.25 98 GLU A C 1
ATOM 817 O O . GLU A 1 98 ? 4.447 -2.732 -18.183 1.00 91.25 98 GLU A O 1
ATOM 822 N N . ILE A 1 99 ? 6.138 -2.199 -19.549 1.00 93.75 99 ILE A N 1
ATOM 823 C CA . ILE A 1 99 ? 6.824 -3.489 -19.369 1.00 93.75 99 ILE A CA 1
ATOM 824 C C . ILE A 1 99 ? 7.350 -3.628 -17.929 1.00 93.75 99 ILE A C 1
ATOM 826 O O . ILE A 1 99 ? 7.193 -4.681 -17.299 1.00 93.75 99 ILE A O 1
ATOM 830 N N . ALA A 1 100 ? 7.957 -2.567 -17.387 1.00 94.88 100 ALA A N 1
ATOM 831 C CA . ALA A 1 100 ? 8.463 -2.555 -16.019 1.00 94.88 100 ALA A CA 1
ATOM 832 C C . ALA A 1 100 ? 7.335 -2.686 -14.986 1.00 94.88 100 ALA A C 1
ATOM 834 O O . ALA A 1 100 ? 7.521 -3.389 -13.993 1.00 94.88 100 ALA A O 1
ATOM 835 N N . LYS A 1 101 ? 6.158 -2.097 -15.246 1.00 94.56 101 LYS A N 1
ATOM 836 C CA . LYS A 1 101 ? 4.942 -2.219 -14.428 1.00 94.56 101 LYS A CA 1
ATOM 837 C C . LYS A 1 101 ? 4.543 -3.683 -14.277 1.00 94.56 101 LYS A C 1
ATOM 839 O O . LYS A 1 101 ? 4.424 -4.162 -13.153 1.00 94.56 101 LYS A O 1
ATOM 844 N N . VAL A 1 102 ? 4.426 -4.433 -15.377 1.00 95.25 102 VAL A N 1
ATOM 845 C CA . VAL A 1 102 ? 4.103 -5.873 -15.306 1.00 95.25 102 VAL A CA 1
ATOM 846 C C . VAL A 1 102 ? 5.169 -6.635 -14.516 1.00 95.25 102 VAL A C 1
ATOM 848 O O . VAL A 1 102 ? 4.835 -7.418 -13.630 1.00 95.25 102 VAL A O 1
ATOM 851 N N . CYS A 1 103 ? 6.456 -6.371 -14.763 1.00 95.81 103 CYS A N 1
ATOM 852 C CA . CYS A 1 103 ? 7.540 -7.011 -14.011 1.00 95.81 103 CYS A CA 1
ATOM 853 C C . CYS A 1 103 ? 7.479 -6.695 -12.507 1.00 95.81 103 CYS A C 1
ATOM 855 O O . CYS A 1 103 ? 7.700 -7.580 -11.683 1.00 95.81 103 CYS A O 1
ATOM 857 N N . PHE A 1 104 ? 7.167 -5.451 -12.142 1.00 95.62 104 PHE A N 1
ATOM 858 C CA . PHE A 1 104 ? 7.004 -5.011 -10.758 1.00 95.62 104 PHE A CA 1
ATOM 859 C C . PHE A 1 104 ? 5.852 -5.751 -10.072 1.00 95.62 104 PHE A C 1
ATOM 861 O O . PHE A 1 104 ? 6.050 -6.336 -9.008 1.00 95.62 104 PHE A O 1
ATOM 868 N N . PHE A 1 105 ? 4.687 -5.824 -10.721 1.00 95.69 105 PHE A N 1
ATOM 869 C CA . PHE A 1 105 ? 3.527 -6.544 -10.197 1.00 95.69 105 PHE A CA 1
ATOM 870 C C . PHE A 1 105 ? 3.702 -8.068 -10.189 1.00 95.69 105 PHE A C 1
ATOM 872 O O . PHE A 1 105 ? 3.097 -8.736 -9.360 1.00 95.69 105 PHE A O 1
ATOM 879 N N . ARG A 1 106 ? 4.596 -8.629 -11.012 1.00 96.00 106 ARG A N 1
ATOM 880 C CA . ARG A 1 106 ? 5.047 -10.034 -10.922 1.00 96.00 106 ARG A CA 1
ATOM 881 C C . ARG A 1 106 ? 6.139 -10.273 -9.872 1.00 96.00 106 ARG A C 1
ATOM 883 O O . ARG A 1 106 ? 6.728 -11.355 -9.814 1.00 96.00 106 ARG A O 1
ATOM 890 N N . LYS A 1 107 ? 6.462 -9.262 -9.057 1.00 95.81 107 LYS A N 1
ATOM 891 C CA . LYS A 1 107 ? 7.552 -9.282 -8.066 1.00 95.81 107 LYS A CA 1
ATOM 892 C C . LYS A 1 107 ? 8.936 -9.568 -8.669 1.00 95.81 107 LYS A C 1
ATOM 894 O O . LYS A 1 107 ? 9.884 -9.948 -7.985 1.00 95.81 107 LYS A O 1
ATOM 899 N N . MET A 1 108 ? 9.112 -9.333 -9.969 1.00 96.12 108 MET A N 1
ATOM 900 C CA . MET A 1 108 ? 10.399 -9.423 -10.661 1.00 96.12 108 MET A CA 1
ATOM 901 C C . MET A 1 108 ? 11.208 -8.131 -10.449 1.00 96.12 108 MET A C 1
ATOM 903 O O . MET A 1 108 ? 11.679 -7.505 -11.399 1.00 96.12 108 MET A O 1
ATOM 907 N N . PHE A 1 109 ? 11.376 -7.714 -9.193 1.00 96.50 109 PHE A N 1
ATOM 908 C CA . PHE A 1 109 ? 11.850 -6.378 -8.816 1.00 96.50 109 PHE A CA 1
ATOM 909 C C . PHE A 1 109 ? 13.203 -5.998 -9.425 1.00 96.50 109 PHE A C 1
ATOM 911 O O . PHE A 1 109 ? 13.351 -4.910 -9.972 1.00 96.50 109 PHE A O 1
ATOM 918 N N . HIS A 1 110 ? 14.184 -6.903 -9.421 1.00 95.81 110 HIS A N 1
ATOM 919 C CA . HIS A 1 110 ? 15.484 -6.631 -10.046 1.00 95.81 110 HIS A CA 1
ATOM 920 C C . HIS A 1 110 ? 15.393 -6.444 -11.566 1.00 95.81 110 HIS A C 1
ATOM 922 O O . HIS A 1 110 ? 16.123 -5.631 -12.128 1.00 95.81 110 HIS A O 1
ATOM 928 N N . VAL A 1 111 ? 14.501 -7.185 -12.228 1.00 95.25 111 VAL A N 1
ATOM 929 C CA . VAL A 1 111 ? 14.253 -7.042 -13.668 1.00 95.25 111 VAL A CA 1
ATOM 930 C C . VAL A 1 111 ? 13.604 -5.690 -13.952 1.00 95.25 111 VAL A C 1
ATOM 932 O O . VAL A 1 111 ? 14.107 -4.948 -14.794 1.00 95.25 111 VAL A O 1
ATOM 935 N N . ALA A 1 112 ? 12.557 -5.337 -13.200 1.00 95.81 112 ALA A N 1
ATOM 936 C CA . ALA A 1 112 ? 11.907 -4.034 -13.305 1.00 95.81 112 ALA A CA 1
ATOM 937 C C . ALA A 1 112 ? 12.908 -2.887 -13.060 1.00 95.81 112 ALA A C 1
ATOM 939 O O . ALA A 1 112 ? 12.946 -1.927 -13.826 1.00 95.81 112 ALA A O 1
ATOM 940 N N . ASN A 1 113 ? 13.798 -3.024 -12.067 1.00 96.44 113 ASN A N 1
ATOM 941 C CA . ASN A 1 113 ? 14.834 -2.028 -11.782 1.00 96.44 113 ASN A CA 1
ATOM 942 C C . ASN A 1 113 ? 15.776 -1.810 -12.971 1.00 96.44 113 ASN A C 1
ATOM 944 O O . ASN A 1 113 ? 16.146 -0.677 -13.273 1.00 96.44 113 ASN A O 1
ATOM 948 N N . MET A 1 114 ? 16.176 -2.887 -13.649 1.00 93.44 114 MET A N 1
ATOM 949 C CA . MET A 1 114 ? 17.083 -2.800 -14.792 1.00 93.44 114 MET A CA 1
ATOM 950 C C . MET A 1 114 ? 16.417 -2.098 -15.987 1.00 93.44 114 MET A C 1
ATOM 952 O O . MET A 1 114 ? 17.033 -1.258 -16.646 1.00 93.44 114 MET A O 1
ATOM 956 N N . MET A 1 115 ? 15.131 -2.370 -16.223 1.00 91.81 115 MET A N 1
ATOM 957 C CA . MET A 1 115 ? 14.342 -1.685 -17.254 1.00 91.81 115 MET A CA 1
ATOM 958 C C . MET A 1 115 ? 14.227 -0.187 -16.959 1.00 91.81 115 MET A C 1
ATOM 960 O O . MET A 1 115 ? 14.580 0.644 -17.794 1.00 91.81 115 MET A O 1
ATOM 964 N N . ILE A 1 116 ? 13.830 0.164 -15.735 1.00 93.88 116 ILE A N 1
ATOM 965 C CA . ILE A 1 116 ? 13.706 1.560 -15.302 1.00 93.88 116 ILE A CA 1
ATOM 966 C C . ILE A 1 116 ? 15.055 2.283 -15.304 1.00 93.88 116 ILE A C 1
ATOM 968 O O . ILE A 1 116 ? 15.134 3.450 -15.675 1.00 93.88 116 ILE A O 1
ATOM 972 N N . SER A 1 117 ? 16.143 1.597 -14.961 1.00 92.44 117 SER A N 1
ATOM 973 C CA . SER A 1 117 ? 17.485 2.185 -15.015 1.00 92.44 117 SER A CA 1
ATOM 974 C C . SER A 1 117 ? 17.922 2.511 -16.444 1.00 92.44 117 SER A C 1
ATOM 976 O O . SER A 1 117 ? 18.621 3.500 -16.638 1.00 92.44 117 SER A O 1
ATOM 978 N N . THR A 1 118 ? 17.466 1.747 -17.443 1.00 88.00 118 THR A N 1
ATOM 979 C CA . THR A 1 118 ? 17.702 2.067 -18.863 1.00 88.00 118 THR A CA 1
ATOM 980 C C . THR A 1 118 ? 17.030 3.387 -19.241 1.00 88.00 118 THR A C 1
ATOM 982 O O . THR A 1 118 ? 17.662 4.249 -19.842 1.00 88.00 118 THR A O 1
ATOM 985 N N . LEU A 1 119 ? 15.779 3.584 -18.814 1.00 89.12 119 LEU A N 1
ATOM 986 C CA . LEU A 1 119 ? 15.053 4.837 -19.023 1.00 89.12 119 LEU A CA 1
ATOM 987 C C . LEU A 1 119 ? 15.703 6.017 -18.283 1.00 89.12 119 LEU A C 1
ATOM 989 O O . LEU A 1 119 ? 15.847 7.105 -18.830 1.00 89.12 119 LEU A O 1
ATOM 993 N N . LEU A 1 120 ? 16.118 5.815 -17.033 1.00 92.31 120 LEU A N 1
ATOM 994 C CA . LEU A 1 120 ? 16.723 6.877 -16.228 1.00 92.31 120 LEU A CA 1
ATOM 995 C C . LEU A 1 120 ? 18.136 7.252 -16.692 1.00 92.31 120 LEU A C 1
ATOM 997 O O . LEU A 1 120 ? 18.604 8.333 -16.343 1.00 92.31 120 LEU A O 1
ATOM 1001 N N . ALA A 1 121 ? 18.799 6.412 -17.491 1.00 89.50 121 ALA A N 1
ATOM 1002 C CA . ALA A 1 121 ? 20.067 6.760 -18.126 1.00 89.50 121 ALA A CA 1
ATOM 1003 C C . ALA A 1 121 ? 19.900 7.852 -19.198 1.00 89.50 121 ALA A C 1
ATOM 1005 O O . ALA A 1 121 ? 20.785 8.691 -19.347 1.00 89.50 121 ALA A O 1
ATOM 1006 N N . SER A 1 122 ? 18.771 7.873 -19.917 1.00 84.75 122 SER A N 1
ATOM 1007 C CA . SER A 1 122 ? 18.461 8.910 -20.912 1.00 84.75 122 SER A CA 1
ATOM 1008 C C . SER A 1 122 ? 17.615 10.053 -20.343 1.00 84.75 122 SER A C 1
ATOM 1010 O O . SER A 1 122 ? 17.758 11.195 -20.775 1.00 84.75 122 SER A O 1
ATOM 1012 N N . ASN A 1 123 ? 16.762 9.779 -19.352 1.00 86.94 123 ASN A N 1
ATOM 1013 C CA . ASN A 1 123 ? 15.870 10.764 -18.743 1.00 86.94 123 ASN A CA 1
ATOM 1014 C C . ASN A 1 123 ? 15.875 10.675 -17.210 1.00 86.94 123 ASN A C 1
ATOM 1016 O O . ASN A 1 123 ? 14.936 10.202 -16.569 1.00 86.94 123 ASN A O 1
ATOM 1020 N N . PHE A 1 124 ? 16.955 11.156 -16.601 1.00 90.62 124 PHE A N 1
ATOM 1021 C CA . PHE A 1 124 ? 17.198 10.997 -15.169 1.00 90.62 124 PHE A CA 1
ATOM 1022 C C . PHE A 1 124 ? 16.254 11.799 -14.253 1.00 90.62 124 PHE A C 1
ATOM 1024 O O . PHE A 1 124 ? 16.200 11.488 -13.063 1.00 90.62 124 PHE A O 1
ATOM 1031 N N . HIS A 1 125 ? 15.502 12.780 -14.768 1.00 91.94 125 HIS A N 1
ATOM 1032 C CA . HIS A 1 125 ? 14.487 13.544 -14.020 1.00 91.94 125 HIS A CA 1
ATOM 1033 C C . HIS A 1 125 ? 13.058 12.994 -14.192 1.00 91.94 125 HIS A C 1
ATOM 1035 O O . HIS A 1 125 ? 12.092 13.635 -13.778 1.00 91.94 125 HIS A O 1
ATOM 1041 N N . HIS A 1 126 ? 12.884 11.831 -14.830 1.00 89.69 126 HIS A N 1
ATOM 1042 C CA . HIS A 1 126 ? 11.556 11.278 -15.084 1.00 89.69 126 HIS A CA 1
ATOM 1043 C C . HIS A 1 126 ? 10.884 10.794 -13.785 1.00 89.69 126 HIS A C 1
ATOM 1045 O O . HIS A 1 126 ? 11.162 9.691 -13.308 1.00 89.69 126 HIS A O 1
ATOM 1051 N N . VAL A 1 127 ? 9.973 11.603 -13.231 1.00 90.06 127 VAL A N 1
ATOM 1052 C CA . VAL A 1 127 ? 9.357 11.379 -11.908 1.00 90.06 127 VAL A CA 1
ATOM 1053 C C . VAL A 1 127 ? 8.698 10.009 -11.796 1.00 90.06 127 VAL A C 1
ATOM 1055 O O . VAL A 1 127 ? 9.058 9.254 -10.907 1.00 90.06 127 VAL A O 1
ATOM 1058 N N . VAL A 1 128 ? 7.847 9.605 -12.745 1.00 88.94 128 VAL A N 1
ATOM 1059 C CA . VAL A 1 128 ? 7.161 8.293 -12.692 1.00 88.94 128 VAL A CA 1
ATOM 1060 C C . VAL A 1 128 ? 8.148 7.118 -12.626 1.00 88.94 128 VAL A C 1
ATOM 1062 O O . VAL A 1 128 ? 7.910 6.119 -11.949 1.00 88.94 128 VAL A O 1
ATOM 1065 N N . ALA A 1 129 ? 9.288 7.243 -13.309 1.00 92.06 129 ALA A N 1
ATOM 1066 C CA . ALA A 1 129 ? 10.302 6.193 -13.352 1.00 92.06 129 ALA A CA 1
ATOM 1067 C C . ALA A 1 129 ? 11.102 6.160 -12.042 1.00 92.06 129 ALA A C 1
ATOM 1069 O O . ALA A 1 129 ? 11.367 5.087 -11.503 1.00 92.06 129 ALA A O 1
ATOM 1070 N N . ARG A 1 130 ? 11.422 7.336 -11.488 1.00 94.50 130 ARG A N 1
ATOM 1071 C CA . ARG A 1 130 ? 12.029 7.488 -10.159 1.00 94.50 130 ARG A CA 1
ATOM 1072 C C . ARG A 1 130 ? 11.117 6.953 -9.056 1.00 94.50 130 ARG A C 1
ATOM 1074 O O . ARG A 1 130 ? 11.579 6.159 -8.242 1.00 94.50 130 ARG A O 1
ATOM 1081 N N . SER A 1 131 ? 9.827 7.287 -9.084 1.00 93.19 131 SER A N 1
ATOM 1082 C CA . SER A 1 131 ? 8.819 6.754 -8.166 1.00 93.19 131 SER A CA 1
ATOM 1083 C C . SER A 1 131 ? 8.732 5.231 -8.272 1.00 93.19 131 SER A C 1
ATOM 1085 O O . SER A 1 131 ? 8.816 4.547 -7.257 1.00 93.19 131 SER A O 1
ATOM 1087 N N . MET A 1 132 ? 8.674 4.655 -9.480 1.00 93.44 132 MET A N 1
ATOM 1088 C CA . MET A 1 132 ? 8.686 3.193 -9.623 1.00 93.44 132 MET A CA 1
ATOM 1089 C C . MET A 1 132 ? 9.972 2.571 -9.052 1.00 93.44 132 MET A C 1
ATOM 1091 O O . MET A 1 132 ? 9.899 1.570 -8.339 1.00 93.44 132 MET A O 1
ATOM 1095 N N . ARG A 1 133 ? 11.150 3.161 -9.305 1.00 96.06 133 ARG A N 1
ATOM 1096 C CA . ARG A 1 133 ? 12.423 2.659 -8.757 1.00 96.06 133 ARG A CA 1
ATOM 1097 C C . ARG A 1 133 ? 12.489 2.748 -7.232 1.00 96.06 133 ARG A C 1
ATOM 1099 O O . ARG A 1 133 ? 12.953 1.805 -6.594 1.00 96.06 133 ARG A O 1
ATOM 1106 N N . MET A 1 134 ? 11.964 3.827 -6.656 1.00 96.56 134 MET A N 1
ATOM 1107 C CA . MET A 1 134 ? 11.768 3.971 -5.214 1.00 96.56 134 MET A CA 1
ATOM 1108 C C . MET A 1 134 ? 10.937 2.802 -4.663 1.00 96.56 134 MET A C 1
ATOM 1110 O O . MET A 1 134 ? 11.391 2.097 -3.765 1.00 96.56 134 MET A O 1
ATOM 1114 N N . HIS A 1 135 ? 9.784 2.499 -5.265 1.00 94.12 135 HIS A N 1
ATOM 1115 C CA . HIS A 1 135 ? 8.943 1.372 -4.836 1.00 94.12 135 HIS A CA 1
ATOM 1116 C C . HIS A 1 135 ? 9.583 0.002 -5.030 1.00 94.12 135 HIS A C 1
ATOM 1118 O O . HIS A 1 135 ? 9.365 -0.901 -4.219 1.00 94.12 135 HIS A O 1
ATOM 1124 N N . ILE A 1 136 ? 10.374 -0.173 -6.086 1.00 96.44 136 ILE A N 1
ATOM 1125 C CA . ILE A 1 136 ? 11.150 -1.392 -6.295 1.00 96.44 136 ILE A CA 1
ATOM 1126 C C . ILE A 1 136 ? 12.124 -1.600 -5.129 1.00 96.44 136 ILE A C 1
ATOM 1128 O O . ILE A 1 136 ? 12.176 -2.697 -4.572 1.00 96.44 136 ILE A O 1
ATOM 1132 N N . PHE A 1 137 ? 12.856 -0.561 -4.720 1.00 97.81 137 PHE A N 1
ATOM 1133 C CA . PHE A 1 137 ? 13.760 -0.651 -3.573 1.00 97.81 137 PHE A CA 1
ATOM 1134 C C . PHE A 1 137 ? 13.020 -0.845 -2.250 1.00 97.81 137 PHE A C 1
ATOM 1136 O O . PHE A 1 137 ? 13.466 -1.656 -1.444 1.00 97.81 137 PHE A O 1
ATOM 1143 N N . LEU A 1 138 ? 11.877 -0.186 -2.043 1.00 96.00 138 LEU A N 1
ATOM 1144 C CA . LEU A 1 138 ? 11.023 -0.425 -0.878 1.00 96.00 138 LEU A CA 1
ATOM 1145 C C . LEU A 1 138 ? 10.624 -1.905 -0.771 1.00 96.00 138 LEU A C 1
ATOM 1147 O O . LEU A 1 138 ? 10.843 -2.526 0.265 1.00 96.00 138 LEU A O 1
ATOM 1151 N N . ASN A 1 139 ? 10.100 -2.495 -1.848 1.00 95.56 139 ASN A N 1
ATOM 1152 C CA . ASN A 1 139 ? 9.697 -3.904 -1.847 1.00 95.56 139 ASN A CA 1
ATOM 1153 C C . ASN A 1 139 ? 10.889 -4.842 -1.628 1.00 95.56 139 ASN A C 1
ATOM 1155 O O . ASN A 1 139 ? 10.807 -5.754 -0.809 1.00 95.56 139 ASN A O 1
ATOM 1159 N N . LEU A 1 140 ? 12.024 -4.579 -2.285 1.00 96.38 140 LEU A N 1
ATOM 1160 C CA . LEU A 1 140 ? 13.251 -5.342 -2.054 1.00 96.38 140 LEU A CA 1
ATOM 1161 C C . LEU A 1 140 ? 13.704 -5.264 -0.594 1.00 96.38 140 LEU A C 1
ATOM 1163 O O . LEU A 1 140 ? 14.129 -6.285 -0.064 1.00 96.38 140 LEU A O 1
ATOM 1167 N N . ALA A 1 141 ? 13.601 -4.100 0.057 1.00 95.25 141 ALA A N 1
ATOM 1168 C CA . ALA A 1 141 ? 13.947 -3.924 1.467 1.00 95.25 141 ALA A CA 1
ATOM 1169 C C . ALA A 1 141 ? 13.044 -4.752 2.389 1.00 95.25 141 ALA A C 1
ATOM 1171 O O . ALA A 1 141 ? 13.530 -5.414 3.307 1.00 95.25 141 ALA A O 1
ATOM 1172 N N . LEU A 1 142 ? 11.738 -4.718 2.128 1.00 92.25 142 LEU A N 1
ATOM 1173 C CA . LEU A 1 142 ? 10.721 -5.392 2.930 1.00 92.25 142 LEU A CA 1
ATOM 1174 C C . LEU A 1 142 ? 10.818 -6.924 2.852 1.00 92.25 142 LEU A C 1
ATOM 1176 O O . LEU A 1 142 ? 10.521 -7.599 3.836 1.00 92.25 142 LEU A O 1
ATOM 1180 N N . GLU A 1 143 ? 11.280 -7.468 1.724 1.00 92.38 143 GLU A N 1
ATOM 1181 C CA . GLU A 1 143 ? 11.493 -8.910 1.530 1.00 92.38 143 GLU A CA 1
ATOM 1182 C C . GLU A 1 143 ? 12.774 -9.455 2.181 1.00 92.38 143 GLU A C 1
ATOM 1184 O O . GLU A 1 143 ? 12.947 -10.675 2.271 1.00 92.38 143 GLU A O 1
ATOM 1189 N N . GLN A 1 144 ? 13.693 -8.590 2.628 1.00 91.56 144 GLN A N 1
ATOM 1190 C CA . GLN A 1 144 ? 14.952 -9.057 3.205 1.00 91.56 144 GLN A CA 1
ATOM 1191 C C . GLN A 1 144 ? 14.755 -9.655 4.597 1.00 91.56 144 GLN A C 1
ATOM 1193 O O . GLN A 1 144 ? 14.195 -9.037 5.509 1.00 91.56 144 GLN A O 1
ATOM 1198 N N . GLN A 1 145 ? 15.323 -10.847 4.790 1.00 86.81 145 GLN A N 1
ATOM 1199 C CA . GLN A 1 145 ? 15.389 -11.465 6.109 1.00 86.81 145 GLN A CA 1
ATOM 1200 C C . GLN A 1 145 ? 16.332 -10.700 7.036 1.00 86.81 145 GLN A C 1
ATOM 1202 O O . GLN A 1 145 ? 15.960 -10.410 8.173 1.00 86.81 145 GLN A O 1
ATOM 1207 N N . GLU A 1 146 ? 17.512 -10.347 6.525 1.00 86.50 146 GLU A N 1
ATOM 1208 C CA . GLU A 1 146 ? 18.546 -9.615 7.246 1.00 86.50 146 GLU A CA 1
ATOM 1209 C C . GLU A 1 146 ? 18.320 -8.106 7.167 1.00 86.50 146 GLU A C 1
ATOM 1211 O O . GLU A 1 146 ? 18.211 -7.513 6.088 1.00 86.50 146 GLU A O 1
ATOM 1216 N N . PHE A 1 147 ? 18.300 -7.451 8.326 1.00 85.38 147 PHE A N 1
ATOM 1217 C CA . PHE A 1 147 ? 18.083 -6.012 8.373 1.00 85.38 147 PHE A CA 1
ATOM 1218 C C . PHE A 1 147 ? 19.242 -5.193 7.788 1.00 85.38 147 PHE A C 1
ATOM 1220 O O . PHE A 1 147 ? 19.004 -4.136 7.210 1.00 85.38 147 PHE A O 1
ATOM 1227 N N . SER A 1 148 ? 20.482 -5.675 7.892 1.00 87.00 148 SER A N 1
ATOM 1228 C CA . SER A 1 148 ? 21.659 -5.031 7.288 1.00 87.00 148 SER A CA 1
ATOM 1229 C C . SER A 1 148 ? 21.460 -4.795 5.786 1.00 87.00 148 SER A C 1
ATOM 1231 O O . SER A 1 148 ? 21.711 -3.696 5.292 1.00 87.00 148 SER A O 1
ATOM 1233 N N . VAL A 1 149 ? 20.927 -5.794 5.079 1.00 91.06 149 VAL A N 1
ATOM 1234 C CA . VAL A 1 149 ? 20.600 -5.716 3.651 1.00 91.06 149 VAL A CA 1
ATOM 1235 C C . VAL A 1 149 ? 19.361 -4.848 3.421 1.00 91.06 149 VAL A C 1
ATOM 1237 O O . VAL A 1 149 ? 19.372 -3.981 2.545 1.00 91.06 149 VAL A O 1
ATOM 1240 N N . ALA A 1 150 ? 18.311 -5.019 4.237 1.00 92.00 150 ALA A N 1
ATOM 1241 C CA . ALA A 1 150 ? 17.099 -4.196 4.161 1.00 92.00 150 ALA A CA 1
ATOM 1242 C C . ALA A 1 150 ? 17.423 -2.695 4.246 1.00 92.00 150 ALA A C 1
ATOM 1244 O O . ALA A 1 150 ? 16.916 -1.899 3.457 1.00 92.00 150 ALA A O 1
ATOM 1245 N N . LYS A 1 151 ? 18.315 -2.310 5.168 1.00 91.81 151 LYS A N 1
ATOM 1246 C CA . LYS A 1 151 ? 18.754 -0.928 5.408 1.00 91.81 151 LYS A CA 1
ATOM 1247 C C . LYS A 1 151 ? 19.365 -0.296 4.159 1.00 91.81 151 LYS A C 1
ATOM 1249 O O . LYS A 1 151 ? 19.077 0.864 3.873 1.00 91.81 151 LYS A O 1
ATOM 1254 N N . VAL A 1 152 ? 20.154 -1.051 3.389 1.00 95.38 152 VAL A N 1
ATOM 1255 C CA . VAL A 1 152 ? 20.731 -0.564 2.125 1.00 95.38 152 VAL A CA 1
ATOM 1256 C C . VAL A 1 152 ? 19.627 -0.248 1.119 1.00 95.38 152 VAL A C 1
ATOM 1258 O O . VAL A 1 152 ? 19.623 0.838 0.544 1.00 95.38 152 VAL A O 1
ATOM 1261 N N . TYR A 1 153 ? 18.657 -1.146 0.939 1.00 97.44 153 TYR A N 1
ATOM 1262 C CA . TYR A 1 153 ? 17.541 -0.904 0.022 1.00 97.44 153 TYR A CA 1
ATOM 1263 C C . TYR A 1 153 ? 16.627 0.234 0.486 1.00 97.44 153 TYR A C 1
ATOM 1265 O O . TYR A 1 153 ? 16.259 1.075 -0.332 1.00 97.44 153 TYR A O 1
ATOM 1273 N N . PHE A 1 154 ? 16.326 0.338 1.783 1.00 96.75 154 PHE A N 1
ATOM 1274 C CA . PHE A 1 154 ? 15.601 1.491 2.319 1.00 96.75 154 PHE A CA 1
ATOM 1275 C C . PHE A 1 154 ? 16.344 2.797 2.048 1.00 96.75 154 PHE A C 1
ATOM 1277 O O . PHE A 1 154 ? 15.724 3.768 1.620 1.00 96.75 154 PHE A O 1
ATOM 1284 N N . GLN A 1 155 ? 17.667 2.824 2.230 1.00 97.31 155 GLN A N 1
ATOM 1285 C CA . GLN A 1 155 ? 18.462 4.011 1.928 1.00 97.31 155 GLN A CA 1
ATOM 1286 C C . GLN A 1 155 ? 18.397 4.373 0.440 1.00 97.31 155 GLN A C 1
ATOM 1288 O O . GLN A 1 155 ? 18.239 5.546 0.116 1.00 97.31 155 GLN A O 1
ATOM 1293 N N . GLN A 1 156 ? 18.463 3.390 -0.463 1.00 98.06 156 GLN A N 1
ATOM 1294 C CA . GLN A 1 156 ? 18.296 3.636 -1.900 1.00 98.06 156 GLN A CA 1
ATOM 1295 C C . GLN A 1 156 ? 16.896 4.173 -2.226 1.00 98.06 156 GLN A C 1
ATOM 1297 O O . GLN A 1 156 ? 16.773 5.153 -2.954 1.00 98.06 156 GLN A O 1
ATOM 1302 N N . SER A 1 157 ? 15.849 3.602 -1.625 1.00 97.94 157 SER A N 1
ATOM 1303 C CA . SER A 1 157 ? 14.475 4.097 -1.757 1.00 97.94 157 SER A CA 1
ATOM 1304 C C . SER A 1 157 ? 14.348 5.550 -1.285 1.00 97.94 157 SER A C 1
ATOM 1306 O O . SER A 1 157 ? 13.788 6.387 -1.987 1.00 97.94 157 SER A O 1
ATOM 1308 N N . ILE A 1 158 ? 14.917 5.883 -0.122 1.00 98.38 158 ILE A N 1
ATOM 1309 C CA . ILE A 1 158 ? 14.918 7.252 0.409 1.00 98.38 158 ILE A CA 1
ATOM 1310 C C . ILE A 1 158 ? 15.686 8.198 -0.520 1.00 98.38 158 ILE A C 1
ATOM 1312 O O . ILE A 1 158 ? 15.228 9.310 -0.763 1.00 98.38 158 ILE A O 1
ATOM 1316 N N . ASN A 1 159 ? 16.827 7.768 -1.061 1.00 98.19 159 ASN A N 1
ATOM 1317 C CA . ASN A 1 159 ? 17.624 8.581 -1.977 1.00 98.19 159 ASN A CA 1
ATOM 1318 C C . ASN A 1 159 ? 16.865 8.906 -3.271 1.00 98.19 159 ASN A C 1
ATOM 1320 O O . ASN A 1 159 ? 16.980 10.027 -3.758 1.00 98.19 159 ASN A O 1
ATOM 1324 N N . GLU A 1 160 ? 16.068 7.976 -3.809 1.00 97.56 160 GLU A N 1
ATOM 1325 C CA . GLU A 1 160 ? 15.184 8.267 -4.948 1.00 97.56 160 GLU A CA 1
ATOM 1326 C C . GLU A 1 160 ? 14.130 9.319 -4.590 1.00 97.56 160 GLU A C 1
ATOM 1328 O O . GLU A 1 160 ? 13.953 10.280 -5.339 1.00 97.56 160 GLU A O 1
ATOM 1333 N N . GLY A 1 161 ? 13.483 9.182 -3.428 1.00 96.94 161 GLY A N 1
ATOM 1334 C CA . GLY A 1 161 ? 12.527 10.166 -2.917 1.00 96.94 161 GLY A CA 1
ATOM 1335 C C . GLY A 1 161 ? 13.139 11.560 -2.777 1.00 96.94 161 GLY A C 1
ATOM 1336 O O . GLY A 1 161 ? 12.640 12.518 -3.362 1.00 96.94 161 GLY A O 1
ATOM 1337 N N . LEU A 1 162 ? 14.281 11.665 -2.092 1.00 97.81 162 LEU A N 1
ATOM 1338 C CA . LEU A 1 162 ? 15.007 12.927 -1.917 1.00 97.81 162 LEU A CA 1
ATOM 1339 C C . LEU A 1 162 ? 15.472 13.524 -3.249 1.00 97.81 162 LEU A C 1
ATOM 1341 O O . LEU A 1 162 ? 15.424 14.740 -3.434 1.00 97.81 162 LEU A O 1
ATOM 1345 N N . PHE A 1 163 ? 15.914 12.686 -4.190 1.00 97.38 163 PHE A N 1
ATOM 1346 C CA . PHE A 1 163 ? 16.293 13.153 -5.519 1.00 97.38 163 PHE A CA 1
ATOM 1347 C C . PHE A 1 163 ? 15.099 13.792 -6.234 1.00 97.38 163 PHE A C 1
ATOM 1349 O O . PHE A 1 163 ? 15.231 14.878 -6.799 1.00 97.38 163 PHE A O 1
ATOM 1356 N N . MET A 1 164 ? 13.926 13.151 -6.184 1.00 95.44 164 MET A N 1
ATOM 1357 C CA . MET A 1 164 ? 12.709 13.706 -6.776 1.00 95.44 164 MET A CA 1
ATOM 1358 C C . MET A 1 164 ? 12.342 15.047 -6.146 1.00 95.44 164 MET A C 1
ATOM 1360 O O . MET A 1 164 ? 12.139 16.011 -6.877 1.00 95.44 164 MET A O 1
ATOM 1364 N N . THR A 1 165 ? 12.315 15.137 -4.814 1.00 94.62 165 THR A N 1
ATOM 1365 C CA . THR A 1 165 ? 11.886 16.362 -4.119 1.00 94.62 165 THR A CA 1
ATOM 1366 C C . THR A 1 165 ? 12.845 17.534 -4.306 1.00 94.62 165 THR A C 1
ATOM 1368 O O . THR A 1 165 ? 12.419 18.681 -4.231 1.00 94.62 165 THR A O 1
ATOM 1371 N N . ASN A 1 166 ? 14.133 17.262 -4.536 1.00 95.12 166 ASN A N 1
ATOM 1372 C CA . ASN A 1 166 ? 15.159 18.303 -4.641 1.00 95.12 166 ASN A CA 1
ATOM 1373 C C . ASN A 1 166 ? 15.474 18.708 -6.086 1.00 95.12 166 ASN A C 1
ATOM 1375 O O . ASN A 1 166 ? 15.979 19.808 -6.312 1.00 95.12 166 ASN A O 1
ATOM 1379 N N . HIS A 1 167 ? 15.241 17.821 -7.058 1.00 94.69 167 HIS A N 1
ATOM 1380 C CA . HIS A 1 167 ? 15.732 18.006 -8.428 1.00 94.69 167 HIS A CA 1
ATOM 1381 C C . HIS A 1 167 ? 14.671 17.812 -9.511 1.00 94.69 167 HIS A C 1
ATOM 1383 O O . HIS A 1 167 ? 14.927 18.147 -10.666 1.00 94.69 167 HIS A O 1
ATOM 1389 N N . CYS A 1 168 ? 13.494 17.278 -9.186 1.00 91.44 168 CYS A N 1
ATOM 1390 C CA . CYS A 1 168 ? 12.426 17.083 -10.161 1.00 91.44 168 CYS A CA 1
ATOM 1391 C C . CYS A 1 168 ? 11.270 18.059 -9.922 1.00 91.44 168 CYS A C 1
ATOM 1393 O O . CYS A 1 168 ? 11.005 18.483 -8.801 1.00 91.44 168 CYS A O 1
ATOM 1395 N N . LEU A 1 169 ? 10.547 18.383 -10.994 1.00 86.81 169 LEU A N 1
ATOM 1396 C CA . LEU A 1 169 ? 9.279 19.095 -10.894 1.00 86.81 169 LEU A CA 1
ATOM 1397 C C . LEU A 1 169 ? 8.177 18.077 -10.574 1.00 86.81 169 LEU A C 1
ATOM 1399 O O . LEU A 1 169 ? 7.797 17.286 -11.437 1.00 86.81 169 LEU A O 1
ATOM 1403 N N . ILE A 1 170 ? 7.714 18.075 -9.325 1.00 85.81 170 ILE A N 1
ATOM 1404 C CA . ILE A 1 170 ? 6.579 17.266 -8.872 1.00 85.81 170 ILE A CA 1
ATOM 1405 C C . ILE A 1 170 ? 5.329 18.143 -8.968 1.00 85.81 170 ILE A C 1
ATOM 1407 O O . ILE A 1 170 ? 5.275 19.190 -8.334 1.00 85.81 170 ILE A O 1
ATOM 1411 N N . GLU A 1 171 ? 4.349 17.730 -9.769 1.00 80.06 171 GLU A N 1
ATOM 1412 C CA . GLU A 1 171 ? 3.104 18.484 -10.024 1.00 80.06 171 GLU A CA 1
ATOM 1413 C C . GLU A 1 171 ? 1.873 17.723 -9.490 1.00 80.06 171 GLU A C 1
ATOM 1415 O O . GLU A 1 171 ? 0.750 17.916 -9.952 1.00 80.06 171 GLU A O 1
ATOM 1420 N N . ASP A 1 172 ? 2.082 16.796 -8.553 1.00 79.81 172 ASP A N 1
ATOM 1421 C CA . ASP A 1 172 ? 1.094 15.788 -8.188 1.00 79.81 172 ASP A CA 1
ATOM 1422 C C . ASP A 1 172 ? 1.257 15.265 -6.758 1.00 79.81 172 ASP A C 1
ATOM 1424 O O . ASP A 1 172 ? 2.356 15.254 -6.201 1.00 79.81 172 ASP A O 1
ATOM 1428 N N . GLU A 1 173 ? 0.144 14.800 -6.195 1.00 86.06 173 GLU A N 1
ATOM 1429 C CA . GLU A 1 173 ? 0.047 14.224 -4.856 1.00 86.06 173 GLU A CA 1
ATOM 1430 C C . GLU A 1 173 ? 0.793 12.881 -4.730 1.00 86.06 173 GLU A C 1
ATOM 1432 O O . GLU A 1 173 ? 1.410 12.598 -3.699 1.00 86.06 173 GLU A O 1
ATOM 1437 N N . GLU A 1 174 ? 0.767 12.052 -5.772 1.00 85.75 174 GLU A N 1
ATOM 1438 C CA . GLU A 1 174 ? 1.161 10.647 -5.711 1.00 85.75 174 GLU A CA 1
ATOM 1439 C C . GLU A 1 174 ? 2.635 10.450 -5.335 1.00 85.75 174 GLU A C 1
ATOM 1441 O O . GLU A 1 174 ? 2.891 9.716 -4.382 1.00 85.75 174 GLU A O 1
ATOM 1446 N N . PRO A 1 175 ? 3.633 11.110 -5.963 1.00 89.81 175 PRO A N 1
ATOM 1447 C CA . PRO A 1 175 ? 5.034 10.892 -5.600 1.00 89.81 175 PRO A CA 1
ATOM 1448 C C . PRO A 1 175 ? 5.337 11.226 -4.136 1.00 89.81 175 PRO A C 1
ATOM 1450 O O . PRO A 1 175 ? 6.200 10.591 -3.528 1.00 89.81 175 PRO A O 1
ATOM 1453 N N . TRP A 1 176 ? 4.622 12.197 -3.559 1.00 93.00 176 TRP A N 1
ATOM 1454 C CA . TRP A 1 176 ? 4.729 12.538 -2.142 1.00 93.00 176 TRP A CA 1
ATOM 1455 C C . TRP A 1 176 ? 4.117 11.467 -1.250 1.00 93.00 176 TRP A C 1
ATOM 1457 O O . TRP A 1 176 ? 4.741 11.069 -0.264 1.00 93.00 176 TRP A O 1
ATOM 1467 N N . CYS A 1 177 ? 2.932 10.972 -1.612 1.00 91.06 177 CYS A N 1
ATOM 1468 C CA . CYS A 1 177 ? 2.286 9.873 -0.906 1.00 91.06 177 CYS A CA 1
ATOM 1469 C C . CYS A 1 177 ? 3.178 8.623 -0.904 1.00 91.06 177 CYS A C 1
ATOM 1471 O O . CYS A 1 177 ? 3.491 8.049 0.140 1.00 91.06 177 CYS A O 1
ATOM 1473 N N . GLU A 1 178 ? 3.693 8.272 -2.073 1.00 91.38 178 GLU A N 1
ATOM 1474 C CA . GLU A 1 178 ? 4.613 7.162 -2.267 1.00 91.38 178 GLU A CA 1
ATOM 1475 C C . GLU A 1 178 ? 5.908 7.307 -1.470 1.00 91.38 178 GLU A C 1
ATOM 1477 O O . GLU A 1 178 ? 6.387 6.349 -0.858 1.00 91.38 178 GLU A O 1
ATOM 1482 N N . PHE A 1 179 ? 6.454 8.519 -1.385 1.00 95.75 179 PHE A N 1
ATOM 1483 C CA . PHE A 1 179 ? 7.641 8.757 -0.575 1.00 95.75 179 PHE A CA 1
ATOM 1484 C C . PHE A 1 179 ? 7.348 8.652 0.932 1.00 95.75 179 PHE A C 1
ATOM 1486 O O . PHE A 1 179 ? 8.147 8.087 1.684 1.00 95.75 179 PHE A O 1
ATOM 1493 N N . GLY A 1 180 ? 6.177 9.108 1.384 1.00 96.06 180 GLY A N 1
ATOM 1494 C CA . GLY A 1 180 ? 5.735 8.919 2.768 1.00 96.06 180 GLY A CA 1
ATOM 1495 C C . GLY A 1 180 ? 5.634 7.441 3.153 1.00 96.06 180 GLY A C 1
ATOM 1496 O O . GLY A 1 180 ? 6.060 7.044 4.241 1.00 96.06 180 GLY A O 1
ATOM 1497 N N . LEU A 1 181 ? 5.168 6.600 2.228 1.00 94.56 181 LEU A N 1
ATOM 1498 C CA . LEU A 1 181 ? 5.066 5.153 2.424 1.00 94.56 181 LEU A CA 1
ATOM 1499 C C . LEU A 1 181 ? 6.424 4.460 2.580 1.00 94.56 181 LEU A C 1
ATOM 1501 O O . LEU A 1 181 ? 6.517 3.471 3.309 1.00 94.56 181 LEU A O 1
ATOM 1505 N N . VAL A 1 182 ? 7.494 5.002 1.988 1.00 96.50 182 VAL A N 1
ATOM 1506 C CA . VAL A 1 182 ? 8.864 4.523 2.241 1.00 96.50 182 VAL A CA 1
ATOM 1507 C C . VAL A 1 182 ? 9.227 4.702 3.713 1.00 96.50 182 VAL A C 1
ATOM 1509 O O . VAL A 1 182 ? 9.706 3.763 4.350 1.00 96.50 182 VAL A O 1
ATOM 1512 N N . TYR A 1 183 ? 8.974 5.886 4.275 1.00 97.44 183 TYR A N 1
ATOM 1513 C CA . TYR A 1 183 ? 9.263 6.162 5.683 1.00 97.44 183 TYR A CA 1
ATOM 1514 C C . TYR A 1 183 ? 8.392 5.330 6.634 1.00 97.44 183 TYR A C 1
ATOM 1516 O O . TYR A 1 183 ? 8.904 4.851 7.649 1.00 97.44 183 TYR A O 1
ATOM 1524 N N . LEU A 1 184 ? 7.125 5.074 6.285 1.00 95.88 184 LEU A N 1
ATOM 1525 C CA . LEU A 1 184 ? 6.288 4.107 7.007 1.00 95.88 184 LEU A CA 1
ATOM 1526 C C . LEU A 1 184 ? 6.890 2.697 6.981 1.00 95.88 184 LEU A C 1
ATOM 1528 O O . LEU A 1 184 ? 7.016 2.070 8.031 1.00 95.88 184 LEU A O 1
ATOM 1532 N N . GLY A 1 185 ? 7.333 2.220 5.813 1.00 94.31 185 GLY A N 1
ATOM 1533 C CA . GLY A 1 185 ? 7.995 0.919 5.682 1.00 94.31 185 GLY A CA 1
ATOM 1534 C C . GLY A 1 185 ? 9.232 0.790 6.580 1.00 94.31 185 GLY A C 1
ATOM 1535 O O . GLY A 1 185 ? 9.413 -0.232 7.244 1.00 94.31 185 GLY A O 1
ATOM 1536 N N . VAL A 1 186 ? 10.047 1.849 6.680 1.00 94.81 186 VAL A N 1
ATOM 1537 C CA . VAL A 1 186 ? 11.187 1.892 7.615 1.00 94.81 186 VAL A CA 1
ATOM 1538 C C . VAL A 1 186 ? 10.711 1.822 9.067 1.00 94.81 186 VAL A C 1
ATOM 1540 O O . VAL A 1 186 ? 11.242 1.024 9.843 1.00 94.81 186 VAL A O 1
ATOM 1543 N N . ALA A 1 187 ? 9.714 2.629 9.444 1.00 95.44 187 ALA A N 1
ATOM 1544 C CA . ALA A 1 187 ? 9.176 2.653 10.803 1.00 95.44 187 ALA A CA 1
ATOM 1545 C C . ALA A 1 187 ? 8.681 1.262 11.231 1.00 95.44 187 ALA A C 1
ATOM 1547 O O . ALA A 1 187 ? 9.055 0.761 12.292 1.00 95.44 187 ALA A O 1
ATOM 1548 N N . PHE A 1 188 ? 7.907 0.584 10.387 1.00 93.38 188 PHE A N 1
ATOM 1549 C CA . PHE A 1 188 ? 7.384 -0.738 10.728 1.00 93.38 188 PHE A CA 1
ATOM 1550 C C . PHE A 1 188 ? 8.440 -1.836 10.697 1.00 93.38 188 PHE A C 1
ATOM 1552 O O . PHE A 1 188 ? 8.358 -2.769 11.499 1.00 93.38 188 PHE A O 1
ATOM 1559 N N . ARG A 1 189 ? 9.490 -1.714 9.872 1.00 90.81 189 ARG A N 1
ATOM 1560 C CA . ARG A 1 189 ? 10.639 -2.624 9.967 1.00 90.81 189 ARG A CA 1
ATOM 1561 C C . ARG A 1 189 ? 11.346 -2.478 11.316 1.00 90.81 189 ARG A C 1
ATOM 1563 O O . ARG A 1 189 ? 11.629 -3.495 11.944 1.00 90.81 189 ARG A O 1
ATOM 1570 N N . ILE A 1 190 ? 11.569 -1.245 11.785 1.00 93.06 190 ILE A N 1
ATOM 1571 C CA . ILE A 1 190 ? 12.136 -0.967 13.118 1.00 93.06 190 ILE A CA 1
ATOM 1572 C C . ILE A 1 190 ? 11.262 -1.599 14.210 1.00 93.06 190 ILE A C 1
ATOM 1574 O O . ILE A 1 190 ? 11.774 -2.313 15.071 1.00 93.06 190 ILE A O 1
ATOM 1578 N N . LEU A 1 191 ? 9.947 -1.370 14.150 1.00 93.19 191 LEU A N 1
ATOM 1579 C CA . LEU A 1 191 ? 8.983 -1.921 15.105 1.00 93.19 191 LEU A CA 1
ATOM 1580 C C . LEU A 1 191 ? 9.030 -3.456 15.142 1.00 93.19 191 LEU A C 1
ATOM 1582 O O . LEU A 1 191 ? 9.144 -4.044 16.216 1.00 93.19 191 LEU A O 1
ATOM 1586 N N . THR A 1 192 ? 8.990 -4.089 13.967 1.00 90.62 192 THR A N 1
ATOM 1587 C CA . THR A 1 192 ? 8.997 -5.551 13.818 1.00 90.62 192 THR A CA 1
ATOM 1588 C C . THR A 1 192 ? 10.273 -6.159 14.392 1.00 90.62 192 THR A C 1
ATOM 1590 O O . THR A 1 192 ? 10.196 -7.128 15.143 1.00 90.62 192 THR A O 1
ATOM 1593 N N . ILE A 1 193 ? 11.442 -5.573 14.103 1.00 89.44 193 ILE A N 1
ATOM 1594 C CA . ILE A 1 193 ? 12.729 -6.048 14.637 1.00 89.44 193 ILE A CA 1
ATOM 1595 C C . ILE A 1 193 ? 12.746 -5.973 16.157 1.00 89.44 193 ILE A C 1
ATOM 1597 O O . ILE A 1 193 ? 13.130 -6.939 16.816 1.00 89.44 193 ILE A O 1
ATOM 1601 N N . ASN A 1 194 ? 12.309 -4.837 16.706 1.00 89.62 194 ASN A N 1
ATOM 1602 C CA . ASN A 1 194 ? 12.335 -4.615 18.142 1.00 89.62 194 ASN A CA 1
ATOM 1603 C C . ASN A 1 194 ? 11.406 -5.584 18.888 1.00 89.62 194 ASN A C 1
ATOM 1605 O O . ASN A 1 194 ? 11.799 -6.163 19.899 1.00 89.62 194 ASN A O 1
ATOM 1609 N N . ARG A 1 195 ? 10.186 -5.789 18.382 1.00 90.38 195 ARG A N 1
ATOM 1610 C CA . ARG A 1 195 ? 9.172 -6.613 19.053 1.00 90.38 195 ARG A CA 1
ATOM 1611 C C . ARG A 1 195 ? 9.390 -8.108 18.862 1.00 90.38 195 ARG A C 1
ATOM 1613 O O . ARG A 1 195 ? 9.307 -8.849 19.835 1.00 90.38 195 ARG A O 1
ATOM 1620 N N . LYS A 1 196 ? 9.741 -8.545 17.647 1.00 85.62 196 LYS A N 1
ATOM 1621 C CA . LYS A 1 196 ? 9.972 -9.968 17.333 1.00 85.62 196 LYS A CA 1
ATOM 1622 C C . LYS A 1 196 ? 11.381 -10.458 17.672 1.00 85.62 196 LYS A C 1
ATOM 1624 O O . LYS A 1 196 ? 11.653 -11.637 17.476 1.00 85.62 196 LYS A O 1
ATOM 1629 N N . LYS A 1 197 ? 12.254 -9.578 18.181 1.00 76.75 197 LYS A N 1
ATOM 1630 C CA . LYS A 1 197 ? 13.644 -9.880 18.566 1.00 76.75 197 LYS A CA 1
ATOM 1631 C C . LYS A 1 197 ? 14.392 -10.639 17.471 1.00 76.75 197 LYS A C 1
ATOM 1633 O O . LYS A 1 197 ? 14.882 -11.737 17.698 1.00 76.75 197 LYS A O 1
ATOM 1638 N N . GLU A 1 198 ? 14.440 -10.068 16.270 1.00 75.19 198 GLU A N 1
ATOM 1639 C CA . GLU A 1 198 ? 15.114 -10.726 15.146 1.00 75.19 198 GLU A CA 1
ATOM 1640 C C . GLU A 1 198 ? 16.580 -11.033 15.490 1.00 75.19 198 GLU A C 1
ATOM 1642 O O . GLU A 1 198 ? 17.355 -10.129 15.819 1.00 75.19 198 GLU A O 1
ATOM 1647 N N . ASP A 1 199 ? 16.939 -12.319 15.437 1.00 61.97 199 ASP A N 1
ATOM 1648 C CA . ASP A 1 199 ? 18.257 -12.808 15.832 1.00 61.97 199 ASP A CA 1
ATOM 1649 C C . ASP A 1 199 ? 19.383 -12.134 15.033 1.00 61.97 199 ASP A C 1
ATOM 1651 O O . ASP A 1 199 ? 19.267 -11.863 13.837 1.00 61.97 199 ASP A O 1
ATOM 1655 N N . GLY A 1 200 ? 20.507 -11.869 15.704 1.00 60.38 200 GLY A N 1
ATOM 1656 C CA . GLY A 1 200 ? 21.709 -11.306 15.076 1.00 60.38 200 GLY A CA 1
ATOM 1657 C C . GLY A 1 200 ? 21.695 -9.787 14.876 1.00 60.38 200 GLY A C 1
ATOM 1658 O O . GLY A 1 200 ? 22.698 -9.227 14.429 1.00 60.38 200 GLY A O 1
ATOM 1659 N N . PHE A 1 201 ? 20.618 -9.094 15.250 1.00 68.06 201 PHE A N 1
ATOM 1660 C CA . PHE A 1 201 ? 20.559 -7.638 15.180 1.00 68.06 201 PHE A CA 1
ATOM 1661 C C . PHE A 1 201 ? 21.290 -6.954 16.354 1.00 68.06 201 PHE A C 1
ATOM 1663 O O . PHE A 1 201 ? 21.054 -7.273 17.518 1.00 68.06 201 PHE A O 1
ATOM 1670 N N . LYS A 1 202 ? 22.169 -5.983 16.053 1.00 68.31 202 LYS A N 1
ATOM 1671 C CA . LYS A 1 202 ? 22.967 -5.234 17.052 1.00 68.31 202 LYS A CA 1
ATOM 1672 C C . LYS A 1 202 ? 22.960 -3.703 16.879 1.00 68.31 202 LYS A C 1
ATOM 1674 O O . LYS A 1 202 ? 23.642 -3.017 17.630 1.00 68.31 202 LYS A O 1
ATOM 1679 N N . ASP A 1 203 ? 22.222 -3.152 15.913 1.00 79.06 203 ASP A N 1
ATOM 1680 C CA . ASP A 1 203 ? 22.249 -1.713 15.579 1.00 79.06 203 ASP A CA 1
ATOM 1681 C C . ASP A 1 203 ? 21.257 -0.906 16.448 1.00 79.06 203 ASP A C 1
ATOM 1683 O O . ASP A 1 203 ? 20.227 -0.404 15.994 1.00 79.06 203 ASP A O 1
ATOM 1687 N N . THR A 1 204 ? 21.543 -0.813 17.747 1.00 79.31 204 THR A N 1
ATOM 1688 C CA . THR A 1 204 ? 20.692 -0.106 18.724 1.00 79.31 204 THR A CA 1
ATOM 1689 C C . THR A 1 204 ? 20.571 1.400 18.448 1.00 79.31 204 THR A C 1
ATOM 1691 O O . THR A 1 204 ? 19.581 2.027 18.836 1.00 79.31 204 THR A O 1
ATOM 1694 N N . GLU A 1 205 ? 21.527 1.985 17.723 1.00 82.12 205 GLU A N 1
ATOM 1695 C CA . GLU A 1 205 ? 21.468 3.378 17.262 1.00 82.12 205 GLU A CA 1
ATOM 1696 C C . GLU A 1 205 ? 20.384 3.593 16.200 1.00 82.12 205 GLU A C 1
ATOM 1698 O O . GLU A 1 205 ? 19.772 4.664 16.144 1.00 82.12 205 GLU A O 1
ATOM 1703 N N . TYR A 1 206 ? 20.100 2.576 15.384 1.00 87.06 206 TYR A N 1
ATOM 1704 C CA . TYR A 1 206 ? 19.054 2.647 14.371 1.00 87.06 206 TYR A CA 1
ATOM 1705 C C . TYR A 1 206 ? 17.701 2.128 14.868 1.00 87.06 206 TYR A C 1
ATOM 1707 O O . TYR A 1 206 ? 16.673 2.765 14.624 1.00 87.06 206 TYR A O 1
ATOM 1715 N N . VAL A 1 207 ? 17.659 0.978 15.544 1.00 90.75 207 VAL A N 1
ATOM 1716 C CA . VAL A 1 207 ? 16.400 0.392 16.036 1.00 90.75 207 VAL A CA 1
ATOM 1717 C C . VAL A 1 207 ? 16.167 0.844 17.468 1.00 90.75 207 VAL A C 1
ATOM 1719 O O . VAL A 1 207 ? 16.541 0.192 18.437 1.00 90.75 207 VAL A O 1
ATOM 1722 N N . ASN A 1 208 ? 15.534 2.005 17.583 1.00 93.38 208 ASN A N 1
ATOM 1723 C CA . ASN A 1 208 ? 15.060 2.552 18.843 1.00 93.38 208 ASN A CA 1
ATOM 1724 C C . ASN A 1 208 ? 13.774 3.353 18.630 1.00 93.38 208 ASN A C 1
ATOM 1726 O O . ASN A 1 208 ? 13.414 3.725 17.508 1.00 93.38 208 ASN A O 1
ATOM 1730 N N . TYR A 1 209 ? 13.095 3.626 19.741 1.00 95.75 209 TYR A N 1
ATOM 1731 C CA . TYR A 1 209 ? 11.812 4.318 19.759 1.00 95.75 209 TYR A CA 1
ATOM 1732 C C . TYR A 1 209 ? 11.882 5.720 19.134 1.00 95.75 209 TYR A C 1
ATOM 1734 O O . TYR A 1 209 ? 11.006 6.106 18.360 1.00 95.75 209 TYR A O 1
ATOM 1742 N N . ASN A 1 210 ? 12.962 6.463 19.395 1.00 96.38 210 ASN A N 1
ATOM 1743 C CA . ASN A 1 210 ? 13.139 7.810 18.852 1.00 96.38 210 ASN A CA 1
ATOM 1744 C C . ASN A 1 210 ? 13.225 7.794 17.325 1.00 96.38 210 ASN A C 1
ATOM 1746 O O . ASN A 1 210 ? 12.560 8.595 16.666 1.00 96.38 210 ASN A O 1
ATOM 1750 N N . ASN A 1 211 ? 14.000 6.868 16.752 1.00 96.19 211 ASN A N 1
ATOM 1751 C CA . ASN A 1 211 ? 14.076 6.727 15.305 1.00 96.19 211 ASN A CA 1
ATOM 1752 C C . ASN A 1 211 ? 12.737 6.247 14.729 1.00 96.19 211 ASN A C 1
ATOM 1754 O O . ASN A 1 211 ? 12.281 6.827 13.751 1.00 96.19 211 ASN A O 1
ATOM 1758 N N . PHE A 1 212 ? 12.058 5.282 15.359 1.00 96.75 212 PHE A N 1
ATOM 1759 C CA . PHE A 1 212 ? 10.712 4.848 14.957 1.00 96.75 212 PHE A CA 1
ATOM 1760 C C . PHE A 1 212 ? 9.730 6.028 14.832 1.00 96.75 212 PHE A C 1
ATOM 1762 O O . PHE A 1 212 ? 9.168 6.253 13.758 1.00 96.75 212 PHE A O 1
ATOM 1769 N N . ILE A 1 213 ? 9.593 6.845 15.882 1.00 98.06 213 ILE A N 1
ATOM 1770 C CA . ILE A 1 213 ? 8.729 8.036 15.868 1.00 98.06 213 ILE A CA 1
ATOM 1771 C C . ILE A 1 213 ? 9.204 9.066 14.835 1.00 98.06 213 ILE A C 1
ATOM 1773 O O . ILE A 1 213 ? 8.386 9.705 14.174 1.00 98.06 213 ILE A O 1
ATOM 1777 N N . ASN A 1 214 ? 10.517 9.242 14.669 1.00 98.19 214 ASN A N 1
ATOM 1778 C CA . ASN A 1 214 ? 11.071 10.154 13.671 1.00 98.19 214 ASN A CA 1
ATOM 1779 C C . ASN A 1 214 ? 10.704 9.738 12.237 1.00 98.19 214 ASN A C 1
ATOM 1781 O O . ASN A 1 214 ? 10.369 10.598 11.426 1.00 98.19 214 ASN A O 1
ATOM 1785 N N . GLN A 1 215 ? 10.723 8.440 11.922 1.00 97.69 215 GLN A N 1
ATOM 1786 C CA . GLN A 1 215 ? 10.293 7.954 10.608 1.00 97.69 215 GLN A CA 1
ATOM 1787 C C . GLN A 1 215 ? 8.791 8.177 10.389 1.00 97.69 215 GLN A C 1
ATOM 1789 O O . GLN A 1 215 ? 8.413 8.652 9.321 1.00 97.69 215 GLN A O 1
ATOM 1794 N N . LEU A 1 216 ? 7.943 7.958 11.405 1.00 97.94 216 LEU A N 1
ATOM 1795 C CA . LEU A 1 216 ? 6.513 8.290 11.311 1.00 97.94 216 LEU A CA 1
ATOM 1796 C C . LEU A 1 216 ? 6.281 9.782 11.022 1.00 97.94 216 LEU A C 1
ATOM 1798 O O . LEU A 1 216 ? 5.477 10.121 10.160 1.00 97.94 216 LEU A O 1
ATOM 1802 N N . LYS A 1 217 ? 7.026 10.680 11.679 1.00 98.44 217 LYS A N 1
ATOM 1803 C CA . LYS A 1 217 ? 6.948 12.132 11.424 1.00 98.44 217 LYS A CA 1
ATOM 1804 C C . LYS A 1 217 ? 7.423 12.518 10.023 1.00 98.44 217 LYS A C 1
ATOM 1806 O O . LYS A 1 217 ? 6.874 13.431 9.412 1.00 98.44 217 LYS A O 1
ATOM 1811 N N . LYS A 1 218 ? 8.459 11.851 9.501 1.00 98.31 218 LYS A N 1
ATOM 1812 C CA . LYS A 1 218 ? 8.912 12.058 8.116 1.00 98.31 218 LYS A CA 1
ATOM 1813 C C . LYS A 1 218 ? 7.853 11.604 7.118 1.00 98.31 218 LYS A C 1
ATOM 1815 O O . LYS A 1 218 ? 7.603 12.324 6.157 1.00 98.31 218 LYS A O 1
ATOM 1820 N N . ALA A 1 219 ? 7.207 10.468 7.381 1.00 97.81 219 ALA A N 1
ATOM 1821 C CA . ALA A 1 219 ? 6.083 9.998 6.585 1.00 97.81 219 ALA A CA 1
ATOM 1822 C C . ALA A 1 219 ? 4.930 11.012 6.593 1.00 97.81 219 ALA A C 1
ATOM 1824 O O . ALA A 1 219 ? 4.505 11.450 5.528 1.00 97.81 219 ALA A O 1
ATOM 1825 N N . GLU A 1 220 ? 4.502 11.462 7.778 1.00 97.25 220 GLU A N 1
ATOM 1826 C CA . GLU A 1 220 ? 3.472 12.498 7.942 1.00 97.25 220 GLU A CA 1
ATOM 1827 C C . GLU A 1 220 ? 3.805 13.759 7.134 1.00 97.25 220 GLU A C 1
ATOM 1829 O O . GLU A 1 220 ? 2.959 14.256 6.394 1.00 97.25 220 GLU A O 1
ATOM 1834 N N . LYS A 1 221 ? 5.053 14.243 7.207 1.00 97.19 221 LYS A N 1
ATOM 1835 C CA . LYS A 1 221 ? 5.496 15.412 6.437 1.00 97.19 221 LYS A CA 1
ATOM 1836 C C . LYS A 1 221 ? 5.334 15.198 4.931 1.00 97.19 221 LYS A C 1
ATOM 1838 O O . LYS A 1 221 ? 4.874 16.107 4.248 1.00 97.19 221 LYS A O 1
ATOM 1843 N N . CYS A 1 222 ? 5.701 14.028 4.409 1.00 96.44 222 CYS A N 1
ATOM 1844 C CA . CYS A 1 222 ? 5.502 13.701 2.997 1.00 96.44 222 CYS A CA 1
ATOM 1845 C C . CYS A 1 222 ? 4.013 13.698 2.626 1.00 96.44 222 CYS A C 1
ATOM 1847 O O . CYS A 1 222 ? 3.641 14.322 1.638 1.00 96.44 222 CYS A O 1
ATOM 1849 N N . PHE A 1 223 ? 3.151 13.082 3.438 1.00 95.25 223 PHE A N 1
ATOM 1850 C CA . PHE A 1 223 ? 1.707 13.070 3.184 1.00 95.25 223 PHE A CA 1
ATOM 1851 C C . PHE A 1 223 ? 1.093 14.477 3.236 1.00 95.25 223 PHE A C 1
ATOM 1853 O O . PHE A 1 223 ? 0.296 14.835 2.375 1.00 95.25 223 PHE A O 1
ATOM 1860 N N . GLN A 1 224 ? 1.522 15.321 4.176 1.00 93.62 224 GLN A N 1
ATOM 1861 C CA . GLN A 1 224 ? 1.115 16.728 4.233 1.00 93.62 224 GLN A CA 1
ATOM 1862 C C . GLN A 1 224 ? 1.567 17.520 3.003 1.00 93.62 224 GLN A C 1
ATOM 1864 O O . GLN A 1 224 ? 0.819 18.370 2.532 1.00 93.62 224 GLN A O 1
ATOM 1869 N N . GLN A 1 225 ? 2.760 17.246 2.461 1.00 93.19 225 GLN A N 1
ATOM 1870 C CA . GLN A 1 225 ? 3.162 17.824 1.175 1.00 93.19 225 GLN A CA 1
ATOM 1871 C C . GLN A 1 225 ? 2.258 17.325 0.046 1.00 93.19 225 GLN A C 1
ATOM 1873 O O . GLN A 1 225 ? 1.819 18.133 -0.754 1.00 93.19 225 GLN A O 1
ATOM 1878 N N . GLY A 1 226 ? 1.905 16.038 0.010 1.00 90.62 226 GLY A N 1
ATOM 1879 C CA . GLY A 1 226 ? 0.960 15.507 -0.979 1.00 90.62 226 GLY A CA 1
ATOM 1880 C C . GLY A 1 226 ? -0.384 16.244 -0.979 1.00 90.62 226 GLY A C 1
ATOM 1881 O O . GLY A 1 226 ? -0.891 16.593 -2.044 1.00 90.62 226 GLY A O 1
ATOM 1882 N N . LEU A 1 227 ? -0.914 16.580 0.204 1.00 88.69 227 LEU A N 1
ATOM 1883 C CA . LEU A 1 227 ? -2.163 17.337 0.336 1.00 88.69 227 LEU A CA 1
ATOM 1884 C C . LEU A 1 227 ? -2.135 18.702 -0.368 1.00 88.69 227 LEU A C 1
ATOM 1886 O O . LEU A 1 227 ? -3.171 19.123 -0.876 1.00 88.69 227 LEU A O 1
ATOM 1890 N N . THR A 1 228 ? -0.984 19.379 -0.452 1.00 87.19 228 THR A N 1
ATOM 1891 C CA . THR A 1 228 ? -0.891 20.696 -1.113 1.00 87.19 228 THR A CA 1
ATOM 1892 C C . THR A 1 228 ? -1.012 20.616 -2.637 1.00 87.19 228 THR A C 1
ATOM 1894 O O . THR A 1 228 ? -1.335 21.617 -3.273 1.00 87.19 228 THR A O 1
ATOM 1897 N N . PHE A 1 229 ? -0.792 19.433 -3.219 1.00 82.06 229 PHE A N 1
ATOM 1898 C CA . PHE A 1 229 ? -0.952 19.166 -4.653 1.00 82.06 229 PHE A CA 1
ATOM 1899 C C . PHE A 1 229 ? -2.337 18.615 -5.013 1.00 82.06 229 PHE A C 1
ATOM 1901 O O . PHE A 1 229 ? -2.672 18.512 -6.199 1.00 82.06 229 PHE A O 1
ATOM 1908 N N . SER A 1 230 ? -3.150 18.264 -4.013 1.00 74.62 230 SER A N 1
ATOM 1909 C CA . SER A 1 230 ? -4.550 17.923 -4.240 1.00 74.62 230 SER A CA 1
ATOM 1910 C C . SER A 1 230 ? -5.348 19.192 -4.563 1.00 74.62 230 SER A C 1
ATOM 1912 O O . SER A 1 230 ? -5.277 20.154 -3.795 1.00 74.62 230 SER A O 1
ATOM 1914 N N . PRO A 1 231 ? -6.167 19.209 -5.633 1.00 66.31 231 PRO A N 1
ATOM 1915 C CA . PRO A 1 231 ? -7.010 20.359 -5.968 1.00 66.31 231 PRO A CA 1
ATOM 1916 C C . PRO A 1 231 ? -7.954 20.793 -4.839 1.00 66.31 231 PRO A C 1
ATOM 1918 O O . PRO A 1 231 ? -8.328 21.959 -4.763 1.00 66.31 231 PRO A O 1
ATOM 1921 N N . THR A 1 232 ? -8.341 19.863 -3.962 1.00 67.88 232 THR A N 1
ATOM 1922 C CA . THR A 1 232 ? -9.229 20.133 -2.825 1.00 67.88 232 THR A CA 1
ATOM 1923 C C . THR A 1 232 ? -8.473 20.464 -1.539 1.00 67.88 232 THR A C 1
ATOM 1925 O O . THR A 1 232 ? -9.106 20.784 -0.539 1.00 67.88 232 THR A O 1
ATOM 1928 N N . GLY A 1 233 ? -7.140 20.330 -1.518 1.00 64.50 233 GLY A N 1
ATOM 1929 C CA . GLY A 1 233 ? -6.339 20.358 -0.288 1.00 64.50 233 GLY A CA 1
ATOM 1930 C C . GLY A 1 233 ? -6.563 19.150 0.637 1.00 64.50 233 GLY A C 1
ATOM 1931 O O . GLY A 1 233 ? -5.973 19.079 1.713 1.00 64.50 233 GLY A O 1
ATOM 1932 N N . LEU A 1 234 ? -7.407 18.194 0.226 1.00 66.38 234 LEU A N 1
ATOM 1933 C CA . LEU A 1 234 ? -7.906 17.070 1.029 1.00 66.38 234 LEU A CA 1
ATOM 1934 C C . LEU A 1 234 ? -7.676 15.721 0.331 1.00 66.38 234 LEU A C 1
ATOM 1936 O O . LEU A 1 234 ? -8.491 14.816 0.466 1.00 66.38 234 LEU A O 1
ATOM 1940 N N . GLY A 1 235 ? -6.611 15.616 -0.473 1.00 70.50 235 GLY A N 1
ATOM 1941 C CA . GLY A 1 235 ? -6.305 14.463 -1.334 1.00 70.50 235 GLY A CA 1
ATOM 1942 C C . GLY A 1 235 ? -6.701 13.110 -0.743 1.00 70.50 235 GLY A C 1
ATOM 1943 O O . GLY A 1 235 ? -6.315 12.791 0.381 1.00 70.50 235 GLY A O 1
ATOM 1944 N N . ASN A 1 236 ? -7.482 12.322 -1.493 1.00 72.06 236 ASN A N 1
ATOM 1945 C CA . ASN A 1 236 ? -8.130 11.104 -0.986 1.00 72.06 236 ASN A CA 1
ATOM 1946 C C . ASN A 1 236 ? -7.124 10.108 -0.390 1.00 72.06 236 ASN A C 1
ATOM 1948 O O . ASN A 1 236 ? -7.411 9.436 0.600 1.00 72.06 236 ASN A O 1
ATOM 1952 N N . ARG A 1 237 ? -5.921 10.027 -0.972 1.00 82.38 237 ARG A N 1
ATOM 1953 C CA . ARG A 1 237 ? -4.887 9.083 -0.546 1.00 82.38 237 ARG A CA 1
ATOM 1954 C C . ARG A 1 237 ? -4.006 9.673 0.554 1.00 82.38 237 ARG A C 1
ATOM 1956 O O . ARG A 1 237 ? -3.829 9.050 1.599 1.00 82.38 237 ARG A O 1
ATOM 1963 N N . SER A 1 238 ? -3.464 10.872 0.361 1.00 88.81 238 SER A N 1
ATOM 1964 C CA . SER A 1 238 ? -2.594 11.516 1.353 1.00 88.81 238 SER A CA 1
ATOM 1965 C C . SER A 1 238 ? -3.339 11.868 2.630 1.00 88.81 238 SER A C 1
ATOM 1967 O O . SER A 1 238 ? -2.775 11.708 3.707 1.00 88.81 238 SER A O 1
ATOM 1969 N N . GLY A 1 239 ? -4.608 12.270 2.537 1.00 89.19 239 GLY A N 1
ATOM 1970 C CA . GLY A 1 239 ? -5.469 12.539 3.687 1.00 89.19 239 GLY A CA 1
ATOM 1971 C C . GLY A 1 239 ? -5.596 11.323 4.594 1.00 89.19 239 GLY A C 1
ATOM 1972 O O . GLY A 1 239 ? -5.272 11.406 5.779 1.00 89.19 239 GLY A O 1
ATOM 1973 N N . PHE A 1 240 ? -5.939 10.166 4.018 1.00 89.31 240 PHE A N 1
ATOM 1974 C CA . PHE A 1 240 ? -5.972 8.891 4.739 1.00 89.31 240 PHE A CA 1
ATOM 1975 C C . PHE A 1 240 ? -4.654 8.622 5.482 1.00 89.31 240 PHE A C 1
ATOM 1977 O O . PHE A 1 240 ? -4.648 8.328 6.682 1.00 89.31 240 PHE A O 1
ATOM 1984 N N . TRP A 1 241 ? -3.519 8.778 4.795 1.00 92.94 241 TRP A N 1
ATOM 1985 C CA . TRP A 1 241 ? -2.212 8.502 5.385 1.00 92.94 241 TRP A CA 1
ATOM 1986 C C . TRP A 1 241 ? -1.766 9.532 6.430 1.00 92.94 241 TRP A C 1
ATOM 1988 O O . TRP A 1 241 ? -1.094 9.146 7.390 1.00 92.94 241 TRP A O 1
ATOM 1998 N N . VAL A 1 242 ? -2.168 10.804 6.315 1.00 93.81 242 VAL A N 1
ATOM 1999 C CA . VAL A 1 242 ? -1.972 11.814 7.371 1.00 93.81 242 VAL A CA 1
ATOM 2000 C C . VAL A 1 242 ? -2.704 11.387 8.640 1.00 93.81 242 VAL A C 1
ATOM 2002 O O . VAL A 1 242 ? -2.079 11.286 9.696 1.00 93.81 242 VAL A O 1
ATOM 2005 N N . VAL A 1 243 ? -4.000 11.069 8.547 1.00 93.50 243 VAL A N 1
ATOM 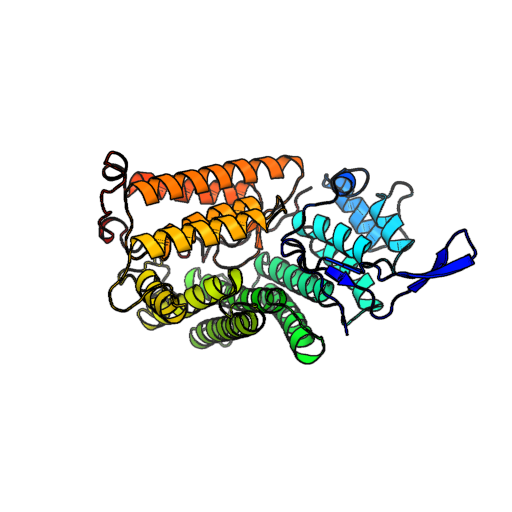2006 C CA . VAL A 1 243 ? -4.789 10.668 9.725 1.00 93.50 243 VAL A CA 1
ATOM 2007 C C . VAL A 1 243 ? -4.205 9.406 10.357 1.00 93.50 243 VAL A C 1
ATOM 2009 O O . VAL A 1 243 ? -4.046 9.331 11.580 1.00 93.50 243 VAL A O 1
ATOM 2012 N N . HIS A 1 244 ? -3.824 8.424 9.538 1.00 94.81 244 HIS A N 1
ATOM 2013 C CA . HIS A 1 244 ? -3.220 7.191 10.027 1.00 94.81 244 HIS A CA 1
ATOM 2014 C C . HIS A 1 244 ? -1.868 7.424 10.723 1.00 94.81 244 HIS A C 1
ATOM 2016 O O . HIS A 1 244 ? -1.664 6.941 11.838 1.00 94.81 244 HIS A O 1
ATOM 2022 N N . THR A 1 245 ? -0.952 8.193 10.122 1.00 95.94 245 THR A N 1
ATOM 2023 C CA . THR A 1 245 ? 0.365 8.476 10.728 1.00 95.94 245 THR A CA 1
ATOM 2024 C C . THR A 1 245 ? 0.253 9.254 12.031 1.00 95.94 245 THR A C 1
ATOM 2026 O O . THR A 1 245 ? 0.898 8.880 13.013 1.00 95.94 245 THR A O 1
ATOM 2029 N N . GLN A 1 246 ? -0.603 10.276 12.083 1.00 96.00 246 GLN A N 1
ATOM 2030 C CA . GLN A 1 246 ? -0.871 11.032 13.310 1.00 96.00 246 GLN A CA 1
ATOM 2031 C C . GLN A 1 246 ? -1.413 10.128 14.418 1.00 96.00 246 GLN A C 1
ATOM 2033 O O . GLN A 1 246 ? -0.949 10.176 15.559 1.00 96.00 246 GLN A O 1
ATOM 2038 N N . THR A 1 247 ? -2.332 9.235 14.055 1.00 96.81 247 THR A N 1
ATOM 2039 C CA . THR A 1 247 ? -2.907 8.253 14.973 1.00 96.81 247 THR A CA 1
ATOM 2040 C C . THR A 1 247 ? -1.868 7.279 15.506 1.00 96.81 247 THR A C 1
ATOM 2042 O O . THR A 1 247 ? -1.842 7.025 16.708 1.00 96.81 247 THR A O 1
ATOM 2045 N N . LEU A 1 248 ? -0.971 6.764 14.663 1.00 96.88 248 LEU A N 1
ATOM 2046 C CA . LEU A 1 248 ? 0.124 5.911 15.126 1.00 96.88 248 LEU A CA 1
ATOM 2047 C C . LEU A 1 248 ? 1.055 6.658 16.082 1.00 96.88 248 LEU A C 1
ATOM 2049 O O . LEU A 1 248 ? 1.398 6.128 17.138 1.00 96.88 248 LEU A O 1
ATOM 2053 N N . ILE A 1 249 ? 1.433 7.895 15.757 1.00 97.62 249 ILE A N 1
ATOM 2054 C CA . ILE A 1 249 ? 2.277 8.715 16.634 1.00 97.62 249 ILE A CA 1
ATOM 2055 C C . ILE A 1 249 ? 1.612 8.888 18.007 1.00 97.62 249 ILE A C 1
ATOM 2057 O O . ILE A 1 249 ? 2.272 8.721 19.033 1.00 97.62 249 ILE A O 1
ATOM 2061 N N . GLU A 1 250 ? 0.318 9.203 18.047 1.00 97.62 250 GLU A N 1
ATOM 2062 C CA . GLU A 1 250 ? -0.431 9.375 19.296 1.00 97.62 250 GLU A CA 1
ATOM 2063 C C . GLU A 1 250 ? -0.601 8.060 20.070 1.00 97.62 250 GLU A C 1
ATOM 2065 O O . GLU A 1 250 ? -0.391 8.029 21.286 1.00 97.62 250 GLU A O 1
ATOM 2070 N N . LEU A 1 251 ? -0.904 6.960 19.376 1.00 96.94 251 LEU A N 1
ATOM 2071 C CA . LEU A 1 251 ? -1.064 5.629 19.963 1.00 96.94 251 LEU A CA 1
ATOM 2072 C C . LEU A 1 251 ? 0.219 5.167 20.667 1.00 96.94 251 LEU A C 1
ATOM 2074 O O . LEU A 1 251 ? 0.169 4.730 21.819 1.00 96.94 251 LEU A O 1
ATOM 2078 N N . PHE A 1 252 ? 1.369 5.299 20.002 1.00 96.56 252 PHE A N 1
ATOM 2079 C CA . PHE A 1 252 ? 2.657 4.883 20.556 1.00 96.56 252 PHE A CA 1
ATOM 2080 C C . PHE A 1 252 ? 3.154 5.815 21.665 1.00 96.56 252 PHE A C 1
ATOM 2082 O O . PHE A 1 252 ? 3.688 5.322 22.654 1.00 96.56 252 PHE A O 1
ATOM 2089 N N . LYS A 1 253 ? 2.893 7.128 21.582 1.00 95.88 253 LYS A N 1
ATOM 2090 C CA . LYS A 1 253 ? 3.161 8.059 22.696 1.00 95.88 253 LYS A CA 1
ATOM 2091 C C . LYS A 1 253 ? 2.301 7.773 23.921 1.00 95.88 253 LYS A C 1
ATOM 2093 O O . LYS A 1 253 ? 2.761 7.911 25.048 1.00 95.88 253 LYS A O 1
ATOM 2098 N N . THR A 1 254 ? 1.048 7.384 23.707 1.00 95.94 254 THR A N 1
ATOM 2099 C CA . THR A 1 254 ? 0.123 7.060 24.798 1.00 95.94 254 THR A CA 1
ATOM 2100 C C . THR A 1 254 ? 0.496 5.750 25.489 1.00 95.94 254 THR A C 1
ATOM 2102 O O . THR A 1 254 ? 0.195 5.568 26.669 1.00 95.94 254 THR A O 1
ATOM 2105 N N . ASN A 1 255 ? 1.133 4.826 24.768 1.00 94.94 255 ASN A N 1
ATOM 2106 C CA . ASN A 1 255 ? 1.572 3.550 25.309 1.00 94.94 255 ASN A CA 1
ATOM 2107 C C . ASN A 1 255 ? 2.884 3.083 24.667 1.00 94.94 255 ASN A C 1
ATOM 2109 O O . ASN A 1 255 ? 2.884 2.243 23.766 1.00 94.94 255 ASN A O 1
ATOM 2113 N N . GLU A 1 256 ? 4.012 3.557 25.197 1.00 94.31 256 GLU A N 1
ATOM 2114 C CA . GLU A 1 256 ? 5.343 3.197 24.686 1.00 94.31 256 GLU A CA 1
ATOM 2115 C C . GLU A 1 256 ? 5.642 1.694 24.804 1.00 94.31 256 GLU A C 1
ATOM 2117 O O . GLU A 1 256 ? 6.444 1.151 24.042 1.00 94.31 256 GLU A O 1
ATOM 2122 N N . ASN A 1 257 ? 4.941 0.960 25.682 1.00 93.44 257 ASN A N 1
ATOM 2123 C CA . ASN A 1 257 ? 5.068 -0.500 25.748 1.00 93.44 257 ASN A CA 1
ATOM 2124 C C . ASN A 1 257 ? 4.677 -1.185 24.436 1.00 93.44 257 ASN A C 1
ATOM 2126 O O . ASN A 1 257 ? 5.135 -2.298 24.189 1.00 93.44 257 ASN A O 1
ATOM 2130 N N . PHE A 1 258 ? 3.862 -0.546 23.590 1.00 94.88 258 PHE A N 1
ATOM 2131 C CA . PHE A 1 258 ? 3.604 -1.047 22.245 1.00 94.88 258 PHE A CA 1
ATOM 2132 C C . PHE A 1 258 ? 4.860 -1.115 21.391 1.00 94.88 258 PHE A C 1
ATOM 2134 O O . PHE A 1 258 ? 4.896 -1.934 20.488 1.00 94.88 258 PHE A O 1
ATOM 2141 N N . PHE A 1 259 ? 5.899 -0.332 21.665 1.00 94.56 259 PHE A N 1
ATOM 2142 C CA . PHE A 1 259 ? 7.178 -0.508 20.992 1.00 94.56 259 PHE A CA 1
ATOM 2143 C C . PHE A 1 259 ? 7.980 -1.662 21.604 1.00 94.56 259 PHE A C 1
ATOM 2145 O O . PHE A 1 259 ? 8.551 -2.461 20.874 1.00 94.56 259 PHE A O 1
ATOM 2152 N N . HIS A 1 260 ? 8.007 -1.776 22.934 1.00 89.94 260 HIS A N 1
ATOM 2153 C CA . HIS A 1 260 ? 8.941 -2.658 23.648 1.00 89.94 260 HIS A CA 1
ATOM 2154 C C . HIS A 1 260 ? 8.470 -4.100 23.864 1.00 89.94 260 HIS A C 1
ATOM 2156 O O . HIS A 1 260 ? 9.301 -4.979 24.087 1.00 89.94 260 HIS A O 1
ATOM 2162 N N . LYS A 1 261 ? 7.159 -4.350 23.868 1.00 88.81 261 LYS A N 1
ATOM 2163 C CA . LYS A 1 261 ? 6.584 -5.658 24.205 1.00 88.81 261 LYS A CA 1
ATOM 2164 C C . LYS A 1 261 ? 5.896 -6.266 22.996 1.00 88.81 261 LYS A C 1
ATOM 2166 O O . LYS A 1 261 ? 5.124 -5.583 22.332 1.00 88.81 261 LYS A O 1
ATOM 2171 N N . ASP A 1 262 ? 6.095 -7.562 22.791 1.00 89.00 262 ASP A N 1
ATOM 2172 C CA . ASP A 1 262 ? 5.335 -8.360 21.828 1.00 89.00 262 ASP A CA 1
ATOM 2173 C C . ASP A 1 262 ? 3.922 -8.644 22.371 1.00 89.00 262 ASP A C 1
ATOM 2175 O O . ASP A 1 262 ? 3.615 -9.713 22.897 1.00 89.00 262 ASP A O 1
ATOM 2179 N N . GLN A 1 263 ? 3.079 -7.609 22.363 1.00 89.94 263 GLN A N 1
ATOM 2180 C CA . GLN A 1 263 ? 1.677 -7.669 22.778 1.00 89.94 263 GLN A CA 1
ATOM 2181 C C . GLN A 1 263 ? 0.778 -7.125 21.665 1.00 89.94 263 GLN A C 1
ATOM 2183 O O . GLN A 1 263 ? 1.147 -6.113 21.060 1.00 89.94 263 GLN A O 1
ATOM 2188 N N . PRO A 1 264 ? -0.414 -7.696 21.414 1.00 91.94 264 PRO A N 1
ATOM 2189 C CA . PRO A 1 264 ? -1.292 -7.213 20.353 1.00 91.94 264 PRO A CA 1
ATOM 2190 C C . PRO A 1 264 ? -1.511 -5.698 20.421 1.00 91.94 264 PRO A C 1
ATOM 2192 O O . PRO A 1 264 ? -1.848 -5.160 21.479 1.00 91.94 264 PRO A O 1
ATOM 2195 N N . LEU A 1 265 ? -1.331 -5.013 19.292 1.00 94.69 265 LEU A N 1
ATOM 2196 C CA . LEU A 1 265 ? -1.612 -3.585 19.196 1.00 94.69 265 LEU A CA 1
ATOM 2197 C C . LEU A 1 265 ? -3.128 -3.372 19.216 1.00 94.69 265 LEU A C 1
ATOM 2199 O O . LEU A 1 265 ? -3.868 -3.949 18.414 1.00 94.69 265 LEU A O 1
ATOM 2203 N N . ARG A 1 266 ? -3.595 -2.586 20.189 1.00 95.31 266 ARG A N 1
ATOM 2204 C CA . ARG A 1 266 ? -5.016 -2.323 20.431 1.00 95.31 266 ARG A CA 1
ATOM 2205 C C . ARG A 1 266 ? -5.241 -0.850 20.719 1.00 95.31 266 ARG A C 1
ATOM 2207 O O . ARG A 1 266 ? -4.575 -0.273 21.575 1.00 95.31 266 ARG A O 1
ATOM 2214 N N . ASP A 1 267 ? -6.237 -0.277 20.066 1.00 96.25 267 ASP A N 1
ATOM 2215 C CA . ASP A 1 267 ? -6.701 1.080 20.317 1.00 96.25 267 ASP A CA 1
ATOM 2216 C C . ASP A 1 267 ? -7.832 1.079 21.354 1.00 96.25 267 ASP A C 1
ATOM 2218 O O . ASP A 1 267 ? -9.015 1.178 21.038 1.00 96.25 267 ASP A O 1
ATOM 2222 N N . LEU A 1 268 ? -7.468 0.904 22.625 1.00 94.88 268 LEU A N 1
ATOM 2223 C CA . LEU A 1 268 ? -8.439 0.853 23.727 1.00 94.88 268 LEU A CA 1
ATOM 2224 C C . LEU A 1 268 ? -9.068 2.216 24.051 1.00 94.88 268 LEU A C 1
ATOM 2226 O O . LEU A 1 268 ? -10.028 2.268 24.818 1.00 94.88 268 LEU A O 1
ATOM 2230 N N . LYS A 1 269 ? -8.515 3.306 23.511 1.00 94.50 269 LYS A N 1
ATOM 2231 C CA . LYS A 1 269 ? -8.967 4.680 23.766 1.00 94.50 269 LYS A CA 1
ATOM 2232 C C . LYS A 1 269 ? -9.693 5.298 22.566 1.00 94.50 269 LYS A C 1
ATOM 2234 O O . LYS A 1 269 ? -10.049 6.465 22.640 1.00 94.50 269 LYS A O 1
ATOM 2239 N N . ASP A 1 270 ? -9.928 4.530 21.502 1.00 94.38 270 ASP A N 1
ATOM 2240 C CA . ASP A 1 270 ? -10.541 4.974 20.240 1.00 94.38 270 ASP A CA 1
ATOM 2241 C C . ASP A 1 270 ? -9.839 6.201 19.618 1.00 94.38 270 ASP A C 1
ATOM 2243 O O . ASP A 1 270 ? -10.479 7.101 19.072 1.00 94.38 270 ASP A O 1
ATOM 2247 N N . ILE A 1 271 ? -8.505 6.242 19.713 1.00 96.75 271 ILE A N 1
ATOM 2248 C CA . ILE A 1 271 ? -7.645 7.295 19.152 1.00 96.75 271 ILE A CA 1
ATOM 2249 C C . ILE A 1 271 ? -7.868 7.423 17.639 1.00 96.75 271 ILE A C 1
ATOM 2251 O O . ILE A 1 271 ? -7.911 8.541 17.127 1.00 96.75 271 ILE A O 1
ATOM 2255 N N . TYR A 1 272 ? -8.075 6.307 16.926 1.00 95.50 272 TYR A N 1
ATOM 2256 C CA . TYR A 1 272 ? -8.370 6.324 15.487 1.00 95.50 272 TYR A CA 1
ATOM 2257 C C . TYR A 1 272 ? -9.619 7.150 15.167 1.00 95.50 272 TYR A C 1
ATOM 2259 O O . TYR A 1 272 ? -9.559 8.051 14.332 1.00 95.50 272 TYR A O 1
ATOM 2267 N N . ALA A 1 273 ? -10.736 6.888 15.851 1.00 92.94 273 ALA A N 1
ATOM 2268 C CA . ALA A 1 273 ? -11.969 7.631 15.615 1.00 92.94 273 ALA A CA 1
ATOM 2269 C C . ALA A 1 273 ? -11.838 9.095 16.057 1.00 92.94 273 ALA A C 1
ATOM 2271 O O . ALA A 1 273 ? -12.305 9.993 15.363 1.00 92.94 273 ALA A O 1
ATOM 2272 N N . GLN A 1 274 ? -11.160 9.361 17.178 1.00 93.56 274 GLN A N 1
ATOM 2273 C CA . GLN A 1 274 ? -10.939 10.731 17.652 1.00 93.56 274 GLN A CA 1
ATOM 2274 C C . GLN A 1 274 ? -10.143 11.565 16.644 1.00 93.56 274 GLN A C 1
ATOM 2276 O O . GLN A 1 274 ? -10.507 12.709 16.366 1.00 93.56 274 GLN A O 1
ATOM 2281 N N . ASN A 1 275 ? -9.077 11.006 16.069 1.00 94.44 275 ASN A N 1
ATOM 2282 C CA . ASN A 1 275 ? -8.278 11.706 15.066 1.00 94.44 275 ASN A CA 1
ATOM 2283 C C . ASN A 1 275 ? -8.988 11.821 13.722 1.00 94.44 275 ASN A C 1
ATOM 2285 O O . ASN A 1 275 ? -8.887 12.870 13.087 1.00 94.44 275 ASN A O 1
ATOM 2289 N N . ALA A 1 276 ? -9.778 10.816 13.335 1.00 91.12 276 ALA A N 1
ATOM 2290 C CA . ALA A 1 276 ? -10.672 10.928 12.188 1.00 91.12 276 ALA A CA 1
ATOM 2291 C C . ALA A 1 276 ? -11.633 12.109 12.352 1.00 91.12 276 ALA A C 1
ATOM 2293 O O . ALA A 1 276 ? -11.727 12.951 11.468 1.00 91.12 276 ALA A O 1
ATOM 2294 N N . VAL A 1 277 ? -12.277 12.239 13.518 1.00 90.38 277 VAL A N 1
ATOM 2295 C CA . VAL A 1 277 ? -13.206 13.343 13.797 1.00 90.38 277 VAL A CA 1
ATOM 2296 C C . VAL A 1 277 ? -12.518 14.703 13.719 1.00 90.38 277 VAL A C 1
ATOM 2298 O O . VAL A 1 277 ? -13.080 15.630 13.136 1.00 90.38 277 VAL A O 1
ATOM 2301 N N . LYS A 1 278 ? -11.297 14.840 14.251 1.00 90.56 278 LYS A N 1
ATOM 2302 C CA . LYS A 1 278 ? -10.509 16.080 14.111 1.00 90.56 278 LYS A CA 1
ATOM 2303 C C . LYS A 1 278 ? -10.249 16.406 12.637 1.00 90.56 278 LYS A C 1
ATOM 2305 O O . LYS A 1 278 ? -10.423 17.553 12.230 1.00 90.56 278 LYS A O 1
ATOM 2310 N N . TYR A 1 279 ? -9.873 15.406 11.842 1.00 88.81 279 TYR A N 1
ATOM 2311 C CA . TYR A 1 279 ? -9.610 15.580 10.416 1.00 88.81 279 TYR A CA 1
ATOM 2312 C C . TYR A 1 279 ? -10.872 15.924 9.621 1.00 88.81 279 TYR A C 1
ATOM 2314 O O . TYR A 1 279 ? -10.850 16.840 8.805 1.00 88.81 279 TYR A O 1
ATOM 2322 N N . TYR A 1 280 ? -11.988 15.249 9.884 1.00 86.75 280 TYR A N 1
ATOM 2323 C CA . TYR A 1 280 ? -13.271 15.520 9.240 1.00 86.75 280 TYR A CA 1
ATOM 2324 C C . TYR A 1 280 ? -13.798 16.918 9.589 1.00 86.75 280 TYR A C 1
ATOM 2326 O O . TYR A 1 280 ? -14.271 17.618 8.697 1.00 86.75 280 TYR A O 1
ATOM 2334 N N . LYS A 1 281 ? -13.616 17.389 10.832 1.00 87.25 281 LYS A N 1
ATOM 2335 C CA . LYS A 1 281 ? -13.884 18.792 11.206 1.00 87.25 281 LYS A CA 1
ATOM 2336 C C . LYS A 1 281 ? -13.019 19.769 10.414 1.00 87.25 281 LYS A C 1
ATOM 2338 O O . LYS A 1 281 ? -13.540 20.709 9.828 1.00 87.25 281 LYS A O 1
ATOM 2343 N N . PHE A 1 282 ? -11.709 19.527 10.351 1.00 86.00 282 PHE A N 1
ATOM 2344 C CA . PHE A 1 282 ? -10.794 20.345 9.549 1.00 86.00 282 PHE A CA 1
ATOM 2345 C C . PHE A 1 282 ? -11.185 20.370 8.062 1.00 86.00 282 PHE A C 1
ATOM 2347 O O . PHE A 1 282 ? -11.109 21.408 7.414 1.00 86.00 282 PHE A O 1
ATOM 2354 N N . SER A 1 283 ? -11.647 19.234 7.542 1.00 82.94 283 SER A N 1
ATOM 2355 C CA . SER A 1 283 ? -12.046 19.054 6.144 1.00 82.94 283 SER A CA 1
ATOM 2356 C C . SER A 1 283 ? -13.429 19.628 5.818 1.00 82.94 283 SER A C 1
ATOM 2358 O O . SER A 1 283 ? -13.864 19.534 4.672 1.00 82.94 283 SER A O 1
ATOM 2360 N N . GLY A 1 284 ? -14.148 20.169 6.809 1.00 84.44 284 GLY A N 1
ATOM 2361 C CA . GLY A 1 284 ? -15.516 20.669 6.647 1.00 84.44 284 GLY A CA 1
ATOM 2362 C C . GLY A 1 284 ? -16.571 19.574 6.450 1.00 84.44 284 GLY A C 1
ATOM 2363 O O . GLY A 1 284 ? -17.648 19.855 5.942 1.00 84.44 284 GLY A O 1
ATOM 2364 N N . TRP A 1 285 ? -16.269 18.323 6.814 1.00 83.50 285 TRP A N 1
ATOM 2365 C CA . TRP A 1 285 ? -17.236 17.214 6.794 1.00 83.50 285 TRP A CA 1
ATOM 2366 C C . TRP A 1 285 ? -18.120 17.198 8.046 1.00 83.50 285 TRP A C 1
ATOM 2368 O O . TRP A 1 285 ? -19.181 16.586 8.036 1.00 83.50 285 TRP A O 1
ATOM 2378 N N . PHE A 1 286 ? -17.674 17.862 9.115 1.00 80.44 286 PHE A N 1
ATOM 2379 C CA . PHE A 1 286 ? -18.447 18.094 10.329 1.00 80.44 286 PHE A CA 1
ATOM 2380 C C . PHE A 1 286 ? -18.541 19.587 10.612 1.00 80.44 286 PHE A C 1
ATOM 2382 O O . PHE A 1 286 ? -17.539 20.298 10.516 1.00 80.44 286 PHE A O 1
ATOM 2389 N N . ASP A 1 287 ? -19.718 20.022 11.046 1.00 74.62 287 ASP A N 1
ATOM 2390 C CA . ASP A 1 287 ? -19.939 21.312 11.689 1.00 74.62 287 ASP A CA 1
ATOM 2391 C C . ASP A 1 287 ? -20.110 21.139 13.215 1.00 74.62 287 ASP A C 1
ATOM 2393 O O . ASP A 1 287 ? -19.841 20.071 13.779 1.00 74.62 287 ASP A O 1
ATOM 2397 N N . GLU A 1 288 ? -20.494 22.207 13.918 1.00 72.81 288 GLU A N 1
ATOM 2398 C CA . GLU A 1 288 ? -20.717 22.166 15.370 1.00 72.81 288 GLU A CA 1
ATOM 2399 C C . GLU A 1 288 ? -21.961 21.358 15.776 1.00 72.81 288 GLU A C 1
ATOM 2401 O O . GLU A 1 288 ? -22.023 20.884 16.912 1.00 72.81 288 GLU A O 1
ATOM 2406 N N . LEU A 1 289 ? -22.927 21.180 14.867 1.00 74.56 289 LEU A N 1
ATOM 2407 C CA . LEU A 1 289 ? -24.208 20.513 15.124 1.00 74.56 289 LEU A CA 1
ATOM 2408 C C . LEU A 1 289 ? -24.179 19.012 14.802 1.00 74.56 289 LEU A C 1
ATOM 2410 O O . LEU A 1 289 ? -25.032 18.283 15.300 1.00 74.56 289 LEU A O 1
ATOM 2414 N N . PHE A 1 290 ? -23.166 18.558 14.058 1.00 77.56 290 PHE A N 1
ATOM 2415 C CA . PHE A 1 290 ? -22.956 17.175 13.635 1.00 77.56 290 PHE A CA 1
ATOM 2416 C C . PHE A 1 290 ? -24.144 16.614 12.840 1.00 77.56 290 PHE A C 1
ATOM 2418 O O . PHE A 1 290 ? -24.992 15.892 13.363 1.00 77.56 290 PHE A O 1
ATOM 2425 N N . ASP A 1 291 ? -24.166 16.906 11.540 1.00 82.19 291 ASP A N 1
ATOM 2426 C CA . ASP A 1 291 ? -25.059 16.243 10.589 1.00 82.19 291 ASP A CA 1
ATOM 2427 C C . ASP A 1 291 ? -24.501 14.861 10.191 1.00 82.19 291 ASP A C 1
ATOM 2429 O O . ASP A 1 291 ? -23.545 14.734 9.417 1.00 82.19 291 ASP A O 1
ATOM 2433 N N . PHE A 1 292 ? -25.078 13.807 10.773 1.00 78.69 292 PHE A N 1
ATOM 2434 C CA . PHE A 1 292 ? -24.658 12.427 10.526 1.00 78.69 292 PHE A CA 1
ATOM 2435 C C . PHE A 1 292 ? -25.026 11.936 9.121 1.00 78.69 292 PHE A C 1
ATOM 2437 O O . PHE A 1 292 ? -24.257 11.178 8.522 1.00 78.69 292 PHE A O 1
ATOM 2444 N N . ASP A 1 293 ? -26.158 12.385 8.579 1.00 80.81 293 ASP A N 1
ATOM 2445 C CA . ASP A 1 293 ? -26.629 11.965 7.260 1.00 80.81 293 ASP A CA 1
ATOM 2446 C C . ASP A 1 293 ? -25.725 12.555 6.175 1.00 80.81 293 ASP A C 1
ATOM 2448 O O . ASP A 1 293 ? -25.225 11.822 5.315 1.00 80.81 293 ASP A O 1
ATOM 2452 N N . PHE A 1 294 ? -25.388 13.845 6.294 1.00 84.44 294 PHE A N 1
ATOM 2453 C CA . PHE A 1 294 ? -24.416 14.494 5.414 1.00 84.44 294 PHE A CA 1
ATOM 2454 C C . PHE A 1 294 ? -23.051 13.791 5.437 1.00 84.44 294 PHE A C 1
ATOM 2456 O O . PHE A 1 294 ? -22.443 13.564 4.387 1.00 84.44 294 PHE A O 1
ATOM 2463 N N . PHE A 1 295 ? -22.565 13.402 6.621 1.00 82.00 295 PHE A N 1
ATOM 2464 C CA . PHE A 1 295 ? -21.307 12.662 6.745 1.00 82.00 295 PHE A CA 1
ATOM 2465 C C . PHE A 1 295 ? -21.342 11.330 5.983 1.00 82.00 295 PHE A C 1
ATOM 2467 O O . PHE A 1 295 ? -20.395 11.016 5.253 1.00 82.00 295 PHE A O 1
ATOM 2474 N N . ILE A 1 296 ? -22.427 10.560 6.117 1.00 79.62 296 ILE A N 1
ATOM 2475 C CA . ILE A 1 296 ? -22.596 9.287 5.405 1.00 79.62 296 ILE A CA 1
ATOM 2476 C C . ILE A 1 296 ? -22.626 9.512 3.892 1.00 79.62 296 ILE A C 1
ATOM 2478 O O . ILE A 1 296 ? -21.934 8.802 3.156 1.00 79.62 296 ILE A O 1
ATOM 2482 N N . GLU A 1 297 ? -23.402 10.485 3.412 1.00 83.94 297 GLU A N 1
ATOM 2483 C CA . GLU A 1 297 ? -23.482 10.812 1.984 1.00 83.94 297 GLU A CA 1
ATOM 2484 C C . GLU A 1 297 ? -22.119 11.229 1.427 1.00 83.94 297 GLU A C 1
ATOM 2486 O O . GLU A 1 297 ? -21.691 10.748 0.372 1.00 83.94 297 GLU A O 1
ATOM 2491 N N . ARG A 1 298 ? -21.383 12.064 2.167 1.00 82.94 298 ARG A N 1
ATOM 2492 C CA . ARG A 1 298 ? -20.052 12.523 1.768 1.00 82.94 298 ARG A CA 1
ATOM 2493 C C . ARG A 1 298 ? -19.037 11.384 1.724 1.00 82.94 298 ARG A C 1
ATOM 2495 O O . ARG A 1 298 ? -18.240 11.319 0.781 1.00 82.94 298 ARG A O 1
ATOM 2502 N N . ALA A 1 299 ? -19.077 10.478 2.701 1.00 80.88 299 ALA A N 1
ATOM 2503 C CA . ALA A 1 299 ? -18.226 9.294 2.735 1.00 80.88 299 ALA A CA 1
ATOM 2504 C C . ALA A 1 299 ? -18.509 8.365 1.543 1.00 80.88 299 ALA A C 1
ATOM 2506 O O . ALA A 1 299 ? -17.572 7.984 0.839 1.00 80.88 299 ALA A O 1
ATOM 2507 N N . LYS A 1 300 ? -19.787 8.068 1.261 1.00 81.81 300 LYS A N 1
ATOM 2508 C CA . LYS A 1 300 ? -20.203 7.254 0.103 1.00 81.81 300 LYS A CA 1
ATOM 2509 C C . LYS A 1 300 ? -19.769 7.882 -1.220 1.00 81.81 300 LYS A C 1
ATOM 2511 O O . LYS A 1 300 ? -19.109 7.220 -2.013 1.00 81.81 300 LYS A O 1
ATOM 2516 N N . SER A 1 301 ? -20.040 9.173 -1.413 1.00 83.31 301 SER A N 1
ATOM 2517 C CA . SER A 1 301 ? -19.634 9.902 -2.620 1.00 83.31 301 SER A CA 1
ATOM 2518 C C . SER A 1 301 ? -18.115 9.876 -2.827 1.00 83.31 301 SER A C 1
ATOM 2520 O O . SER A 1 301 ? -17.642 9.660 -3.941 1.00 83.31 301 SER A 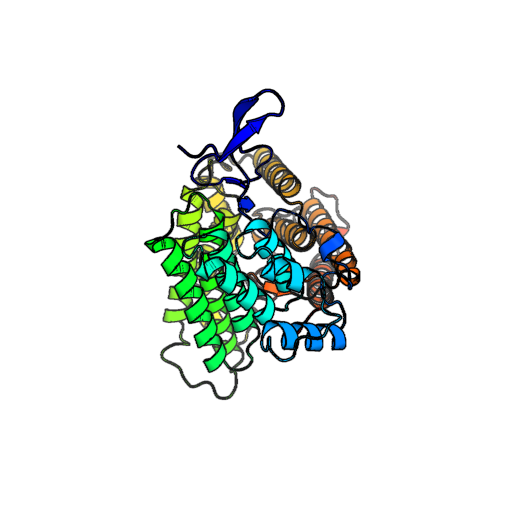O 1
ATOM 2522 N N . SER A 1 302 ? -17.329 10.037 -1.758 1.00 80.19 302 SER A N 1
ATOM 2523 C CA . SER A 1 302 ? -15.861 9.994 -1.847 1.00 80.19 302 SER A CA 1
ATOM 2524 C C . SER A 1 302 ? -15.347 8.602 -2.237 1.00 80.19 302 SER A C 1
ATOM 2526 O O . SER A 1 302 ? -14.420 8.493 -3.041 1.00 80.19 302 SER A O 1
ATOM 2528 N N . ILE A 1 303 ? -15.973 7.546 -1.704 1.00 82.56 303 ILE A N 1
ATOM 2529 C CA . ILE A 1 303 ? -15.689 6.149 -2.058 1.00 82.56 303 ILE A CA 1
ATOM 2530 C C . ILE A 1 303 ? -16.007 5.886 -3.534 1.00 82.56 303 ILE A C 1
ATOM 2532 O O . ILE A 1 303 ? -15.159 5.354 -4.246 1.00 82.56 303 ILE A O 1
ATOM 2536 N N . GLU A 1 304 ? -17.183 6.298 -4.011 1.00 82.44 304 GLU A N 1
ATOM 2537 C CA . GLU A 1 304 ? -17.615 6.104 -5.403 1.00 82.44 304 GLU A CA 1
ATOM 2538 C C . GLU A 1 304 ? -16.722 6.849 -6.399 1.00 82.44 304 GLU A C 1
ATOM 2540 O O . GLU A 1 304 ? -16.330 6.291 -7.423 1.00 82.44 304 GLU A O 1
ATOM 2545 N N . ILE A 1 305 ? -16.357 8.100 -6.100 1.00 78.88 305 ILE A N 1
ATOM 2546 C CA . ILE A 1 305 ? -15.427 8.873 -6.936 1.00 78.88 305 ILE A CA 1
ATOM 2547 C C . ILE A 1 305 ? -14.081 8.146 -7.030 1.00 78.88 305 ILE A C 1
ATOM 2549 O O . ILE A 1 305 ? -13.550 7.974 -8.128 1.00 78.88 305 ILE A O 1
ATOM 2553 N N . TYR A 1 306 ? -13.544 7.683 -5.896 1.00 78.75 306 TYR A N 1
ATOM 2554 C CA . TYR A 1 306 ? -12.267 6.973 -5.884 1.00 78.75 306 TYR A CA 1
ATOM 2555 C C . TYR A 1 306 ? -12.339 5.642 -6.638 1.00 78.75 306 TYR A C 1
ATOM 2557 O O . TYR A 1 306 ? -11.453 5.346 -7.440 1.00 78.75 306 TYR A O 1
ATOM 2565 N N . GLU A 1 307 ? -13.417 4.881 -6.445 1.00 80.12 307 GLU A N 1
ATOM 2566 C CA . GLU A 1 307 ? -13.668 3.629 -7.161 1.00 80.12 307 GLU A CA 1
ATOM 2567 C C . GLU A 1 307 ? -13.709 3.824 -8.679 1.00 80.12 307 GLU A C 1
ATOM 2569 O O . GLU A 1 307 ? -13.085 3.058 -9.410 1.00 80.12 307 GLU A O 1
ATOM 2574 N N . ASN A 1 308 ? -14.343 4.895 -9.154 1.00 78.75 308 ASN A N 1
ATOM 2575 C CA . ASN A 1 308 ? -14.409 5.210 -10.582 1.00 78.75 308 ASN A CA 1
ATOM 2576 C C . ASN A 1 308 ? -13.072 5.709 -11.170 1.00 78.75 308 ASN A C 1
ATOM 2578 O O . ASN A 1 308 ? -12.901 5.693 -12.390 1.00 78.75 308 ASN A O 1
ATOM 2582 N N . SER A 1 309 ? -12.123 6.141 -10.331 1.00 75.19 309 SER A N 1
ATOM 2583 C CA . SER A 1 309 ? -10.797 6.633 -10.756 1.00 75.19 309 SER A CA 1
ATOM 2584 C C . SER A 1 309 ? -9.729 5.533 -10.884 1.00 75.19 309 SER A C 1
ATOM 2586 O O . SER A 1 309 ? -8.672 5.748 -11.481 1.00 75.19 309 SER A O 1
ATOM 2588 N N .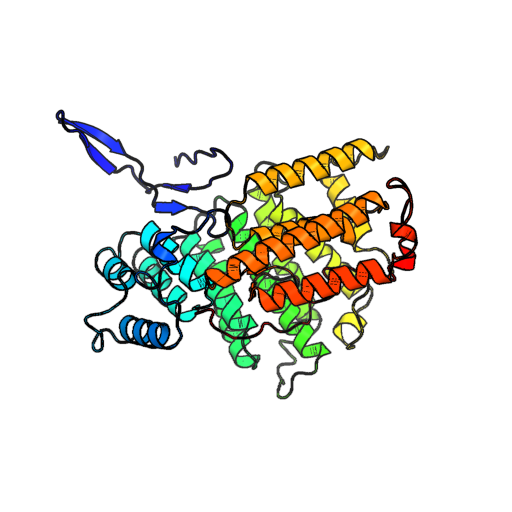 VAL A 1 310 ? -9.987 4.344 -10.328 1.00 78.75 310 VAL A N 1
ATOM 2589 C CA . VAL A 1 310 ? -9.035 3.229 -10.262 1.00 78.75 310 VAL A CA 1
ATOM 2590 C C . VAL A 1 310 ? -9.454 2.132 -11.236 1.00 78.75 310 VAL A C 1
ATOM 2592 O O . VAL A 1 310 ? -10.429 1.426 -11.002 1.00 78.75 310 VAL A O 1
ATOM 2595 N N . LEU A 1 311 ? -8.666 1.904 -12.289 1.00 84.38 311 LEU A N 1
ATOM 2596 C CA . LEU A 1 311 ? -8.902 0.809 -13.242 1.00 84.38 311 LEU A CA 1
ATOM 2597 C C . LEU A 1 311 ? -7.915 -0.355 -13.103 1.00 84.38 311 LEU A C 1
ATOM 2599 O O . LEU A 1 311 ? -8.122 -1.418 -13.687 1.00 84.38 311 LEU A O 1
ATOM 2603 N N . LEU A 1 312 ? -6.822 -0.186 -12.356 1.00 89.31 312 LEU A N 1
ATOM 2604 C CA . LEU A 1 312 ? -5.807 -1.226 -12.234 1.00 89.31 312 LEU A CA 1
ATOM 2605 C C . LEU A 1 312 ? -6.317 -2.425 -11.427 1.00 89.31 312 LEU A C 1
ATOM 2607 O O . LEU A 1 312 ? -6.481 -2.347 -10.206 1.00 89.31 312 LEU A O 1
ATOM 2611 N N . LYS A 1 313 ? -6.413 -3.592 -12.075 1.00 92.31 313 LYS A N 1
ATOM 2612 C CA . LYS A 1 313 ? -6.861 -4.833 -11.418 1.00 92.31 313 LYS A CA 1
ATOM 2613 C C . LYS A 1 313 ? -6.016 -5.246 -10.213 1.00 92.31 313 LYS A C 1
ATOM 2615 O O . LYS A 1 313 ? -6.547 -5.778 -9.248 1.00 92.31 313 LYS A O 1
ATOM 2620 N N . SER A 1 314 ? -4.716 -4.952 -10.227 1.00 93.50 314 SER A N 1
ATOM 2621 C CA . SER A 1 314 ? -3.818 -5.220 -9.096 1.00 93.50 314 SER A CA 1
ATOM 2622 C C . SER A 1 314 ? -3.999 -4.272 -7.903 1.00 93.50 314 SER A C 1
ATOM 2624 O O . SER A 1 314 ? -3.397 -4.513 -6.859 1.00 93.50 314 SER A O 1
ATOM 2626 N N . TYR A 1 315 ? -4.798 -3.208 -8.026 1.00 91.62 315 TYR A N 1
ATOM 2627 C CA . TYR A 1 315 ? -5.095 -2.274 -6.935 1.00 91.62 315 TYR A CA 1
ATOM 2628 C C . TYR A 1 315 ? -6.545 -2.377 -6.435 1.00 91.62 315 TYR A C 1
ATOM 2630 O O . TYR A 1 315 ? -6.798 -2.133 -5.257 1.00 91.62 315 TYR A O 1
ATOM 2638 N N . ILE A 1 316 ? -7.483 -2.838 -7.273 1.00 92.19 316 ILE A N 1
ATOM 2639 C CA . ILE A 1 316 ? -8.902 -3.017 -6.908 1.00 92.19 316 ILE A CA 1
ATOM 2640 C C . ILE A 1 316 ? -9.107 -3.832 -5.611 1.00 92.19 316 ILE A C 1
ATOM 2642 O O . ILE A 1 316 ? -9.852 -3.361 -4.748 1.00 92.19 316 ILE A O 1
ATOM 2646 N N . PRO A 1 317 ? -8.453 -4.997 -5.384 1.00 95.06 317 PRO A N 1
ATOM 2647 C CA . PRO A 1 317 ? -8.620 -5.741 -4.131 1.00 95.06 317 PRO A CA 1
ATOM 2648 C C . PRO A 1 317 ? -8.261 -4.902 -2.905 1.00 95.06 317 PRO A C 1
ATOM 2650 O O . PRO A 1 317 ? -8.974 -4.885 -1.902 1.00 95.06 317 PRO A O 1
ATOM 2653 N N . ASN A 1 318 ? -7.159 -4.162 -3.013 1.00 92.44 318 ASN A N 1
ATOM 2654 C CA . ASN A 1 318 ? -6.678 -3.292 -1.962 1.00 92.44 318 ASN A CA 1
ATOM 2655 C C . ASN A 1 318 ? -7.618 -2.108 -1.720 1.00 92.44 318 ASN A C 1
ATOM 2657 O O . ASN A 1 318 ? -7.860 -1.759 -0.572 1.00 92.44 318 ASN A O 1
ATOM 2661 N N . MET A 1 319 ? -8.171 -1.513 -2.774 1.00 90.75 319 MET A N 1
ATOM 2662 C CA . MET A 1 319 ? -9.140 -0.424 -2.662 1.00 90.75 319 MET A CA 1
ATOM 2663 C C . MET A 1 319 ? -10.383 -0.855 -1.871 1.00 90.75 319 MET A C 1
ATOM 2665 O O . MET A 1 319 ? -10.789 -0.166 -0.937 1.00 90.75 319 MET A O 1
ATOM 2669 N N . LYS A 1 320 ? -10.932 -2.041 -2.157 1.00 93.94 320 LYS A N 1
ATOM 2670 C CA . LYS A 1 320 ? -12.064 -2.594 -1.393 1.00 93.94 320 LYS A CA 1
ATOM 2671 C C . LYS A 1 320 ? -11.701 -2.839 0.075 1.00 93.94 320 LYS A C 1
ATOM 2673 O O . LYS A 1 320 ? -12.475 -2.507 0.972 1.00 93.94 320 LYS A O 1
ATOM 2678 N N . PHE A 1 321 ? -10.491 -3.335 0.339 1.00 94.75 321 PHE A N 1
ATOM 2679 C CA . PHE A 1 321 ? -9.971 -3.445 1.704 1.00 94.75 321 PHE A CA 1
ATOM 2680 C C . PHE A 1 321 ? -9.770 -2.070 2.380 1.00 94.75 321 PHE A C 1
ATOM 2682 O O . PHE A 1 321 ? -10.020 -1.936 3.579 1.00 94.75 321 PHE A O 1
ATOM 2689 N N . ALA A 1 322 ? -9.381 -1.032 1.628 1.00 91.44 322 ALA A N 1
ATOM 2690 C CA . ALA A 1 322 ? -9.265 0.354 2.094 1.00 91.44 322 ALA A CA 1
ATOM 2691 C C . ALA A 1 322 ? -10.598 0.915 2.564 1.00 91.44 322 ALA A C 1
ATOM 2693 O O . ALA A 1 322 ? -10.660 1.460 3.661 1.00 91.44 322 ALA A O 1
ATOM 2694 N N . PHE A 1 323 ? -11.665 0.729 1.789 1.00 91.75 323 PHE A N 1
ATOM 2695 C CA . PHE A 1 323 ? -13.001 1.192 2.165 1.00 91.75 323 PHE A CA 1
ATOM 2696 C C . PHE A 1 323 ? -13.497 0.500 3.435 1.00 91.75 323 PHE A C 1
ATOM 2698 O O . PHE A 1 323 ? -13.929 1.163 4.379 1.00 91.75 323 PHE A O 1
ATOM 2705 N N . ALA A 1 324 ? -13.326 -0.824 3.514 1.00 95.06 324 ALA A N 1
ATOM 2706 C CA . ALA A 1 324 ? -13.618 -1.595 4.720 1.00 95.06 324 ALA A CA 1
ATOM 2707 C C . ALA A 1 324 ? -12.837 -1.080 5.942 1.00 95.06 324 ALA A C 1
ATOM 2709 O O . ALA A 1 324 ? -13.398 -0.931 7.025 1.00 95.06 324 ALA A O 1
ATOM 2710 N N . THR A 1 325 ? -11.553 -0.775 5.759 1.00 93.88 325 THR A N 1
ATOM 2711 C CA . THR A 1 325 ? -10.671 -0.250 6.807 1.00 93.88 325 THR A CA 1
ATOM 2712 C C . THR A 1 325 ? -11.063 1.157 7.239 1.00 93.88 325 THR A C 1
ATOM 2714 O O . THR A 1 325 ? -11.158 1.419 8.434 1.00 93.88 325 THR A O 1
ATOM 2717 N N . MET A 1 326 ? -11.320 2.057 6.290 1.00 90.44 326 MET A N 1
ATOM 2718 C CA . MET A 1 326 ? -11.746 3.426 6.563 1.00 90.44 326 MET A CA 1
ATOM 2719 C C . MET A 1 326 ? -13.024 3.425 7.407 1.00 90.44 326 MET A C 1
ATOM 2721 O O . MET A 1 326 ? -13.075 4.079 8.449 1.00 90.44 326 MET A O 1
ATOM 2725 N N . GLN A 1 327 ? -14.011 2.621 7.005 1.00 92.06 327 GLN A N 1
ATOM 2726 C CA . GLN A 1 327 ? -15.270 2.513 7.729 1.00 92.06 327 GLN A CA 1
ATOM 2727 C C . GLN A 1 327 ? -15.081 1.861 9.103 1.00 92.06 327 GLN A C 1
ATOM 2729 O O . GLN A 1 327 ? -15.588 2.378 10.089 1.00 92.06 327 GLN A O 1
ATOM 2734 N N . PHE A 1 328 ? -14.328 0.765 9.218 1.00 95.25 328 PHE A N 1
ATOM 2735 C CA . PHE A 1 328 ? -14.184 0.055 10.494 1.00 95.25 328 PHE A CA 1
ATOM 2736 C C . PHE A 1 328 ? -13.301 0.799 11.514 1.00 95.25 328 PHE A C 1
ATOM 2738 O O . PHE A 1 328 ? -13.645 0.885 12.695 1.00 95.25 328 PHE A O 1
ATOM 2745 N N . ASP A 1 329 ? -12.160 1.341 11.080 1.00 94.88 329 ASP A N 1
ATOM 2746 C CA . ASP A 1 329 ? -11.160 1.906 11.991 1.00 94.88 329 ASP A CA 1
ATOM 2747 C C . ASP A 1 329 ? -11.478 3.348 12.386 1.00 94.88 329 ASP A C 1
ATOM 2749 O O . ASP A 1 329 ? -11.296 3.706 13.556 1.00 94.88 329 ASP A O 1
ATOM 2753 N N . PHE A 1 330 ? -11.960 4.159 11.439 1.00 91.81 330 PHE A N 1
ATOM 2754 C CA . PHE A 1 330 ? -12.067 5.612 11.591 1.00 91.81 330 PHE A CA 1
ATOM 2755 C C . PHE A 1 330 ? -13.499 6.115 11.787 1.00 91.81 330 PHE A C 1
ATOM 2757 O O . PHE A 1 330 ? -13.666 7.261 12.205 1.00 91.81 330 PHE A O 1
ATOM 2764 N N . ASN A 1 331 ? -14.533 5.304 11.534 1.00 89.62 331 ASN A N 1
ATOM 2765 C CA . ASN A 1 331 ? -15.905 5.747 11.767 1.00 89.62 331 ASN A CA 1
ATOM 2766 C C . ASN A 1 331 ? -16.179 5.878 13.286 1.00 89.62 331 ASN A C 1
ATOM 2768 O O . ASN A 1 331 ? -16.019 4.903 14.038 1.00 89.62 331 ASN A O 1
ATOM 2772 N N . PRO A 1 332 ? -16.588 7.063 13.783 1.00 87.31 332 PRO A N 1
ATOM 2773 C CA . PRO A 1 332 ? -16.971 7.240 15.181 1.00 87.31 332 PRO A CA 1
ATOM 2774 C C . PRO A 1 332 ? -18.208 6.420 15.583 1.00 87.31 332 PRO A C 1
ATOM 2776 O O . PRO A 1 332 ? -18.258 5.970 16.730 1.00 87.31 332 PRO A O 1
ATOM 2779 N N . PHE A 1 333 ? -19.124 6.133 14.654 1.00 88.19 333 PHE A N 1
ATOM 2780 C CA . PHE A 1 333 ? -20.392 5.445 14.905 1.00 88.19 333 PHE A CA 1
ATOM 2781 C C . PHE A 1 333 ? -20.577 4.288 13.920 1.00 88.19 333 PHE A C 1
ATOM 2783 O O . PHE A 1 333 ? -20.857 4.500 12.748 1.00 88.19 333 PHE A O 1
ATOM 2790 N N . LEU A 1 334 ? -20.414 3.054 14.400 1.00 91.94 334 LEU A N 1
ATOM 2791 C CA . LEU A 1 334 ? -20.615 1.858 13.581 1.00 91.94 334 LEU A CA 1
ATOM 2792 C C . LEU A 1 334 ? -22.016 1.311 13.800 1.00 91.94 334 LEU A C 1
ATOM 2794 O O . LEU A 1 334 ? -22.389 1.032 14.937 1.00 91.94 334 LEU A O 1
ATOM 2798 N N . THR A 1 335 ? -22.755 1.106 12.722 1.00 94.44 335 THR A N 1
ATOM 2799 C CA . THR A 1 335 ? -24.054 0.431 12.717 1.00 94.44 335 THR A CA 1
ATOM 2800 C C . THR A 1 335 ? -23.928 -1.003 12.211 1.00 94.44 335 THR A C 1
ATOM 2802 O O . THR A 1 335 ? -22.884 -1.438 11.721 1.00 94.44 335 THR A O 1
ATOM 2805 N N . THR A 1 336 ? -24.997 -1.779 12.329 1.00 96.81 336 THR A N 1
ATOM 2806 C CA . THR A 1 336 ? -25.034 -3.153 11.818 1.00 96.81 336 THR A CA 1
ATOM 2807 C C . THR A 1 336 ? -24.969 -3.168 10.290 1.00 96.81 336 THR A C 1
ATOM 2809 O O . THR A 1 336 ? -24.263 -4.006 9.720 1.00 96.81 336 THR A O 1
ATOM 2812 N N . GLY A 1 337 ? -25.614 -2.198 9.636 1.00 95.38 337 GLY A N 1
ATOM 2813 C CA . GLY A 1 337 ? -25.525 -1.962 8.197 1.00 95.38 337 GLY A CA 1
ATOM 2814 C C . GLY A 1 337 ? -24.091 -1.673 7.754 1.00 95.38 337 GLY A C 1
ATOM 2815 O O . GLY A 1 337 ? -23.611 -2.290 6.803 1.00 95.38 337 GLY A O 1
ATOM 2816 N N . ASP A 1 338 ? -23.353 -0.845 8.505 1.00 93.81 338 ASP A N 1
ATOM 2817 C CA . ASP A 1 338 ? -21.932 -0.584 8.228 1.00 93.81 338 ASP A CA 1
ATOM 2818 C C . ASP A 1 338 ? -21.102 -1.867 8.258 1.00 93.81 338 ASP A C 1
ATOM 2820 O O . ASP A 1 338 ? -20.290 -2.109 7.366 1.00 93.81 338 ASP A O 1
ATOM 2824 N N . ILE A 1 339 ? -21.310 -2.724 9.262 1.00 97.38 339 ILE A N 1
ATOM 2825 C CA . ILE A 1 339 ? -20.571 -3.987 9.378 1.00 97.38 339 ILE A CA 1
ATOM 2826 C C . ILE A 1 339 ? -20.920 -4.943 8.229 1.00 97.38 339 ILE A C 1
ATOM 2828 O O . ILE A 1 339 ? -20.025 -5.609 7.699 1.00 97.38 339 ILE A O 1
ATOM 2832 N N . LYS A 1 340 ? -22.191 -5.012 7.810 1.00 97.62 340 LYS A N 1
ATOM 2833 C CA . LYS A 1 340 ? -22.607 -5.802 6.638 1.00 97.62 340 LYS A CA 1
ATOM 2834 C C . LYS A 1 340 ? -21.945 -5.278 5.358 1.00 97.62 340 LYS A C 1
ATOM 2836 O O . LYS A 1 340 ? -21.414 -6.080 4.587 1.00 97.62 340 LYS A O 1
ATOM 2841 N N . GLN A 1 341 ? -21.881 -3.959 5.176 1.00 95.69 341 GLN A N 1
ATOM 2842 C CA . GLN A 1 341 ? -21.202 -3.332 4.039 1.00 95.69 341 GLN A CA 1
ATOM 2843 C C . GLN A 1 341 ? -19.686 -3.588 4.055 1.00 95.69 341 GLN A C 1
ATOM 2845 O O . GLN A 1 341 ? -19.115 -3.976 3.035 1.00 95.69 341 GLN A O 1
ATOM 2850 N N . ILE A 1 342 ? -19.041 -3.459 5.220 1.00 97.06 342 ILE A N 1
ATOM 2851 C CA . ILE A 1 342 ? -17.626 -3.803 5.428 1.00 97.06 342 ILE A CA 1
ATOM 2852 C C . ILE A 1 342 ? -17.367 -5.254 5.013 1.00 97.06 342 ILE A C 1
ATOM 2854 O O . ILE A 1 342 ? -16.430 -5.523 4.263 1.00 97.06 342 ILE A O 1
ATOM 2858 N N . LEU A 1 343 ? -18.205 -6.196 5.456 1.00 98.44 343 LEU A N 1
ATOM 2859 C CA . LEU A 1 343 ? -18.088 -7.599 5.060 1.00 98.44 343 LEU A CA 1
ATOM 2860 C C . LEU A 1 343 ? -18.249 -7.781 3.545 1.00 98.44 343 LEU A C 1
ATOM 2862 O O . LEU A 1 343 ? -17.476 -8.539 2.962 1.00 98.44 343 LEU A O 1
ATOM 2866 N N . SER A 1 344 ? -19.190 -7.076 2.905 1.00 98.00 344 SER A N 1
ATOM 2867 C CA . SER A 1 344 ? -19.358 -7.099 1.443 1.00 98.00 344 SER A CA 1
ATOM 2868 C C . SER A 1 344 ? -18.077 -6.685 0.721 1.00 98.00 344 SER A C 1
ATOM 2870 O O . SER A 1 344 ? -17.572 -7.437 -0.114 1.00 98.00 344 SER A O 1
ATOM 2872 N N . TRP A 1 345 ? -17.482 -5.549 1.100 1.00 97.56 345 TRP A N 1
ATOM 2873 C CA . TRP A 1 345 ? -16.226 -5.087 0.505 1.00 97.56 345 TRP A CA 1
ATOM 2874 C C . TRP A 1 345 ? -15.065 -6.056 0.742 1.00 97.56 345 TRP A C 1
ATOM 2876 O O . TRP A 1 345 ? -14.259 -6.270 -0.160 1.00 97.56 345 TRP A O 1
ATOM 2886 N N . LEU A 1 346 ? -14.981 -6.697 1.911 1.00 98.12 346 LEU A N 1
ATOM 2887 C CA . LEU A 1 346 ? -13.959 -7.718 2.166 1.00 98.12 346 LEU A CA 1
ATOM 2888 C C . LEU A 1 346 ? -14.153 -8.963 1.277 1.00 98.12 346 LEU A C 1
ATOM 2890 O O . LEU A 1 346 ? -13.176 -9.509 0.763 1.00 98.12 346 LEU A O 1
ATOM 2894 N N . TYR A 1 347 ? -15.392 -9.400 1.029 1.00 98.50 347 TYR A N 1
ATOM 2895 C CA . TYR A 1 347 ? -15.651 -10.489 0.079 1.00 98.50 347 TYR A CA 1
ATOM 2896 C C . TYR A 1 347 ? -15.336 -10.096 -1.366 1.00 98.50 347 TYR A C 1
ATOM 2898 O O . TYR A 1 347 ? -14.762 -10.900 -2.104 1.00 98.50 347 TYR A O 1
ATOM 2906 N N . GLU A 1 348 ? -15.667 -8.869 -1.770 1.00 97.56 348 GLU A N 1
ATOM 2907 C CA . GLU A 1 348 ? -15.275 -8.324 -3.071 1.00 97.56 348 GLU A CA 1
ATOM 2908 C C . GLU A 1 348 ? -13.752 -8.265 -3.208 1.00 97.56 348 GLU A C 1
ATOM 2910 O O . GLU A 1 348 ? -13.223 -8.683 -4.237 1.00 97.56 348 GLU A O 1
ATOM 2915 N N . ALA A 1 349 ? -13.030 -7.821 -2.175 1.00 97.12 349 ALA A N 1
ATOM 2916 C CA . ALA A 1 349 ? -11.570 -7.805 -2.159 1.00 97.12 349 ALA A CA 1
ATOM 2917 C C . ALA A 1 349 ? -11.000 -9.209 -2.421 1.00 97.12 349 ALA A C 1
ATOM 2919 O O . ALA A 1 349 ? -10.145 -9.381 -3.289 1.00 97.12 349 ALA A O 1
ATOM 2920 N N . ASN A 1 350 ? -11.535 -10.227 -1.741 1.00 97.69 350 ASN A N 1
ATOM 2921 C CA . ASN A 1 350 ? -11.172 -11.628 -1.959 1.00 97.69 350 ASN A CA 1
ATOM 2922 C C . ASN A 1 350 ? -11.475 -12.119 -3.376 1.00 97.69 350 ASN A C 1
ATOM 2924 O O . ASN A 1 350 ? -10.658 -12.823 -3.970 1.00 97.69 350 ASN A O 1
ATOM 2928 N N . LYS A 1 351 ? -12.655 -11.791 -3.910 1.00 97.62 351 LYS A N 1
ATOM 2929 C CA . LYS A 1 351 ? -13.050 -12.181 -5.267 1.00 97.62 351 LYS A CA 1
ATOM 2930 C C . LYS A 1 351 ? -12.077 -11.597 -6.292 1.00 97.62 351 LYS A C 1
ATOM 2932 O O . LYS A 1 351 ? -11.478 -12.354 -7.044 1.00 97.62 351 LYS A O 1
ATOM 2937 N N . ASN A 1 352 ? -11.853 -10.285 -6.245 1.00 96.31 352 ASN A N 1
ATOM 2938 C CA . ASN A 1 352 ? -10.947 -9.598 -7.167 1.00 96.31 352 ASN A CA 1
ATOM 2939 C C . ASN A 1 352 ? -9.493 -10.077 -7.013 1.00 96.31 352 ASN A C 1
ATOM 2941 O O . ASN A 1 352 ? -8.764 -10.156 -7.995 1.00 96.31 352 ASN A O 1
ATOM 2945 N N . ALA A 1 353 ? -9.055 -10.429 -5.797 1.00 97.31 353 ALA A N 1
ATOM 2946 C CA . ALA A 1 353 ? -7.724 -10.993 -5.578 1.00 97.31 353 ALA A CA 1
ATOM 2947 C C . ALA A 1 353 ? -7.540 -12.337 -6.305 1.00 97.31 353 ALA A C 1
ATOM 2949 O O . ALA A 1 353 ? -6.484 -12.574 -6.890 1.00 97.31 353 ALA A O 1
ATOM 2950 N N . LYS A 1 354 ? -8.562 -13.204 -6.312 1.00 97.19 354 LYS A N 1
ATOM 2951 C CA . LYS A 1 354 ? -8.503 -14.511 -6.993 1.00 97.19 354 LYS A CA 1
ATOM 2952 C C . LYS A 1 354 ? -8.309 -14.370 -8.500 1.00 97.19 354 LYS A C 1
ATOM 2954 O O . LYS A 1 354 ? -7.537 -15.137 -9.072 1.00 97.19 354 LYS A O 1
ATOM 2959 N N . ASP A 1 355 ? -8.923 -13.363 -9.113 1.00 95.19 355 ASP A N 1
ATOM 2960 C CA . ASP A 1 355 ? -8.812 -13.108 -10.555 1.00 95.19 355 ASP A CA 1
ATOM 2961 C C . ASP A 1 355 ? -7.363 -12.791 -10.986 1.00 95.19 355 ASP A C 1
ATOM 2963 O O . ASP A 1 355 ? -6.985 -12.991 -12.138 1.00 95.19 355 ASP A O 1
ATOM 2967 N N . LEU A 1 356 ? -6.505 -12.346 -10.060 1.00 96.19 356 LEU A N 1
ATOM 2968 C CA . LEU A 1 356 ? -5.097 -12.036 -10.336 1.00 96.19 356 LEU A CA 1
ATOM 2969 C C . LEU A 1 356 ? -4.183 -13.268 -10.366 1.00 96.19 356 LEU A C 1
ATOM 2971 O O . LEU A 1 356 ? -3.086 -13.199 -10.933 1.00 96.19 356 LEU A O 1
ATOM 2975 N N . ILE A 1 357 ? -4.622 -14.393 -9.788 1.00 95.44 357 ILE A N 1
ATOM 2976 C CA . ILE A 1 357 ? -3.845 -15.642 -9.725 1.00 95.44 357 ILE A CA 1
ATOM 2977 C C . ILE A 1 357 ? -3.563 -16.172 -11.134 1.00 95.44 357 ILE A C 1
ATOM 2979 O O . ILE A 1 357 ? -2.450 -16.630 -11.410 1.00 95.44 357 ILE A O 1
ATOM 2983 N N . GLU A 1 358 ? -4.545 -16.073 -12.034 1.00 92.31 358 GLU A N 1
ATOM 2984 C CA . GLU A 1 358 ? -4.430 -16.504 -13.431 1.00 92.31 358 GLU A CA 1
ATOM 2985 C C . GLU A 1 358 ? -3.290 -15.771 -14.153 1.00 92.31 358 GLU A C 1
ATOM 2987 O O . GLU A 1 358 ? -2.453 -16.390 -14.807 1.00 92.31 358 GLU A O 1
ATOM 2992 N N . TYR A 1 359 ? -3.195 -14.455 -13.952 1.00 92.38 359 TYR A N 1
ATOM 2993 C CA . TYR A 1 359 ? -2.223 -13.588 -14.626 1.00 92.38 359 TYR A CA 1
ATOM 2994 C C . TYR A 1 359 ? -0.856 -13.516 -13.931 1.00 92.38 359 TYR A C 1
ATOM 2996 O O . TYR A 1 359 ? 0.044 -12.809 -14.408 1.00 92.38 359 TYR A O 1
ATOM 3004 N N . LYS A 1 360 ? -0.702 -14.231 -12.806 1.00 95.44 360 LYS A N 1
ATOM 3005 C CA . LYS A 1 360 ? 0.473 -14.180 -11.922 1.00 95.44 360 LYS A CA 1
ATOM 3006 C C . LYS A 1 360 ? 0.759 -12.765 -11.416 1.00 95.44 360 LYS A C 1
ATOM 3008 O O . LYS A 1 360 ? 1.909 -12.363 -11.284 1.00 95.44 360 LYS A O 1
ATOM 3013 N N . LEU A 1 361 ? -0.284 -11.982 -11.168 1.00 95.81 361 LEU A N 1
ATOM 3014 C CA . LEU A 1 361 ? -0.140 -10.599 -10.728 1.00 95.81 361 LEU A CA 1
ATOM 3015 C C . LEU A 1 361 ? -0.268 -10.505 -9.211 1.00 95.81 361 LEU A C 1
ATOM 3017 O O . LEU A 1 361 ? -1.143 -11.111 -8.599 1.00 95.81 361 LEU A O 1
ATOM 3021 N N . GLY A 1 362 ? 0.616 -9.724 -8.607 1.00 95.56 362 GLY A N 1
ATOM 3022 C CA . GLY A 1 362 ? 0.521 -9.338 -7.213 1.00 95.56 362 GLY A CA 1
ATOM 3023 C C . GLY A 1 362 ? -0.488 -8.214 -7.012 1.00 95.56 362 GLY A C 1
ATOM 3024 O O . GLY A 1 362 ? -0.926 -7.554 -7.960 1.00 95.56 362 GLY A O 1
ATOM 3025 N N . ILE A 1 363 ? -0.827 -7.991 -5.751 1.00 95.12 363 ILE A N 1
ATOM 3026 C CA . ILE A 1 363 ? -1.712 -6.926 -5.295 1.00 95.12 363 ILE A CA 1
ATOM 3027 C C . ILE A 1 363 ? -0.848 -5.820 -4.718 1.00 95.12 363 ILE A C 1
ATOM 3029 O O . ILE A 1 363 ? -0.032 -6.074 -3.832 1.00 95.12 363 ILE A O 1
ATOM 3033 N N . TYR A 1 364 ? -1.048 -4.594 -5.187 1.00 92.50 364 TYR A N 1
ATOM 3034 C CA . TYR A 1 364 ? -0.518 -3.419 -4.512 1.00 92.50 364 TYR A CA 1
ATOM 3035 C C . TYR A 1 364 ? -1.334 -3.212 -3.238 1.00 92.50 364 TYR A C 1
ATOM 3037 O O . TYR A 1 364 ? -2.460 -2.727 -3.283 1.00 92.50 364 TYR A O 1
ATOM 3045 N N . SER A 1 365 ? -0.794 -3.681 -2.119 1.00 88.81 365 SER A N 1
ATOM 3046 C CA . SER A 1 365 ? -1.509 -3.895 -0.864 1.00 88.81 365 SER A CA 1
ATOM 3047 C C . SER A 1 365 ? -0.941 -3.011 0.239 1.00 88.81 365 SER A C 1
ATOM 3049 O O . SER A 1 365 ? 0.280 -2.961 0.402 1.00 88.81 365 SER A O 1
ATOM 3051 N N . PHE A 1 366 ? -1.810 -2.368 1.025 1.00 85.94 366 PHE A N 1
ATOM 3052 C CA . PHE A 1 366 ? -1.435 -1.699 2.274 1.00 85.94 366 PHE A CA 1
ATOM 3053 C C . PHE A 1 366 ? -1.830 -2.486 3.536 1.00 85.94 366 PHE A C 1
ATOM 3055 O O . PHE A 1 366 ? -1.749 -1.934 4.625 1.00 85.94 366 PHE A O 1
ATOM 3062 N N . LEU A 1 367 ? -2.218 -3.767 3.441 1.00 80.88 367 LEU A N 1
ATOM 3063 C CA . LEU A 1 367 ? -2.690 -4.584 4.583 1.00 80.88 367 LEU A CA 1
ATOM 3064 C C . LEU A 1 367 ? -1.792 -4.527 5.834 1.00 80.88 367 LEU A C 1
ATOM 3066 O O . LEU A 1 367 ? -2.288 -4.604 6.955 1.00 80.88 367 LEU A O 1
ATOM 3070 N N . ASN A 1 368 ? -0.480 -4.362 5.646 1.00 77.25 368 ASN A N 1
ATOM 3071 C CA . ASN A 1 368 ? 0.502 -4.278 6.731 1.00 77.25 368 ASN A CA 1
ATOM 3072 C C . ASN A 1 368 ? 0.788 -2.820 7.157 1.00 77.25 368 ASN A C 1
ATOM 3074 O O . ASN A 1 368 ? 1.786 -2.547 7.815 1.00 77.25 368 ASN A O 1
ATOM 3078 N N . CYS A 1 369 ? -0.070 -1.880 6.760 1.00 76.94 369 CYS A N 1
ATOM 3079 C CA . CYS A 1 369 ? 0.021 -0.425 6.955 1.00 76.94 369 CYS A CA 1
ATOM 3080 C C . CYS A 1 369 ? 1.131 0.278 6.182 1.00 76.94 369 CYS A C 1
ATOM 3082 O O . CYS A 1 369 ? 1.336 1.479 6.322 1.00 76.94 369 CYS A O 1
ATOM 3084 N N . PHE A 1 370 ? 1.808 -0.450 5.309 1.00 75.25 370 PHE A N 1
ATOM 3085 C CA . PHE A 1 370 ? 2.717 0.075 4.308 1.00 75.25 370 PHE A CA 1
ATOM 3086 C C . PHE A 1 370 ? 2.418 -0.603 2.977 1.00 75.25 370 PHE A C 1
ATOM 3088 O O . PHE A 1 370 ? 1.897 -1.718 2.938 1.00 75.25 370 PHE A O 1
ATOM 3095 N N . VAL A 1 371 ? 2.764 0.069 1.885 1.00 82.06 371 VAL A N 1
ATOM 3096 C CA . VAL A 1 371 ? 2.540 -0.451 0.538 1.00 82.06 371 VAL A CA 1
ATOM 3097 C C . VAL A 1 371 ? 3.590 -1.492 0.163 1.00 82.06 371 VAL A C 1
ATOM 3099 O O . VAL A 1 371 ? 4.794 -1.243 0.251 1.00 82.06 371 VAL A O 1
ATOM 3102 N N . GLN A 1 372 ? 3.119 -2.618 -0.366 1.00 89.50 372 GLN A N 1
ATOM 3103 C CA . GLN A 1 372 ? 3.926 -3.690 -0.945 1.00 89.50 372 GLN A CA 1
ATOM 3104 C C . GLN A 1 372 ? 3.197 -4.381 -2.107 1.00 89.50 372 GLN A C 1
ATOM 3106 O O . GLN A 1 372 ? 1.975 -4.295 -2.213 1.00 89.50 372 GLN A O 1
ATOM 3111 N N . ILE A 1 373 ? 3.930 -5.120 -2.942 1.00 94.19 373 ILE A N 1
ATOM 3112 C CA . ILE A 1 373 ? 3.346 -6.081 -3.883 1.00 94.19 373 ILE A CA 1
ATOM 3113 C C . ILE A 1 373 ? 3.235 -7.441 -3.196 1.00 94.19 373 ILE A C 1
ATOM 3115 O O . ILE A 1 373 ? 4.210 -8.184 -3.042 1.00 94.19 373 ILE A O 1
ATOM 3119 N N . GLN A 1 374 ? 2.015 -7.756 -2.783 1.00 93.94 374 GLN A N 1
ATOM 3120 C CA . GLN A 1 374 ? 1.660 -8.973 -2.068 1.00 93.94 374 GLN A CA 1
ATOM 3121 C C . GLN A 1 374 ? 1.166 -10.055 -3.032 1.00 93.94 374 GLN A C 1
ATOM 3123 O O . GLN A 1 374 ? 0.563 -9.749 -4.060 1.00 93.94 374 GLN A O 1
ATOM 3128 N N . SER A 1 375 ? 1.404 -11.331 -2.718 1.00 94.94 375 SER A N 1
ATOM 3129 C CA . SER A 1 375 ? 0.798 -12.421 -3.490 1.00 94.94 375 SER A CA 1
ATOM 3130 C C . SER A 1 375 ? -0.719 -12.485 -3.230 1.00 94.94 375 SER A C 1
ATOM 3132 O O . SER A 1 375 ? -1.153 -12.212 -2.105 1.00 94.94 375 SER A O 1
ATOM 3134 N N . PRO A 1 376 ? -1.543 -12.861 -4.226 1.00 95.94 376 PRO A N 1
ATOM 3135 C CA . PRO A 1 376 ? -2.982 -13.007 -4.016 1.00 95.94 376 PRO A CA 1
ATOM 3136 C C . PRO A 1 376 ? -3.345 -13.963 -2.876 1.00 95.94 376 PRO A C 1
ATOM 3138 O O . PRO A 1 376 ? -4.205 -13.640 -2.062 1.00 95.94 376 PRO A O 1
ATOM 3141 N N . ASP A 1 377 ? -2.648 -15.096 -2.759 1.00 95.19 377 ASP A N 1
ATOM 3142 C CA . ASP A 1 377 ? -2.923 -16.099 -1.723 1.00 95.19 377 ASP A CA 1
ATOM 3143 C C . ASP A 1 377 ? -2.693 -15.557 -0.304 1.00 95.19 377 ASP A C 1
ATOM 3145 O O . ASP A 1 377 ? -3.480 -15.813 0.610 1.00 95.19 377 ASP A O 1
ATOM 3149 N N . GLU A 1 378 ? -1.625 -14.776 -0.103 1.00 93.62 378 GLU A N 1
ATOM 3150 C CA . GLU A 1 378 ? -1.359 -14.125 1.184 1.00 93.62 378 GLU A CA 1
ATOM 3151 C C . GLU A 1 378 ? -2.422 -13.089 1.524 1.00 93.62 378 GLU A C 1
ATOM 3153 O O . GLU A 1 378 ? -2.921 -13.077 2.653 1.00 93.62 378 GLU A O 1
ATOM 3158 N N . PHE A 1 379 ? -2.780 -12.253 0.548 1.00 95.44 379 PHE A N 1
ATOM 3159 C CA . PHE A 1 379 ? -3.813 -11.237 0.704 1.00 95.44 379 PHE A CA 1
ATOM 3160 C C . PHE A 1 379 ? -5.149 -11.875 1.099 1.00 95.44 379 PHE A C 1
ATOM 3162 O O . PHE A 1 379 ? -5.725 -11.498 2.119 1.00 95.44 379 PHE A O 1
ATOM 3169 N N . ILE A 1 380 ? -5.592 -12.900 0.360 1.00 97.00 380 ILE A N 1
ATOM 3170 C CA . ILE A 1 380 ? -6.843 -13.627 0.625 1.00 97.00 380 ILE A CA 1
ATOM 3171 C C . ILE A 1 380 ? -6.831 -14.221 2.035 1.00 97.00 380 ILE A C 1
ATOM 3173 O O . ILE A 1 380 ? -7.777 -14.036 2.797 1.00 97.00 380 ILE A O 1
ATOM 3177 N N . SER A 1 381 ? -5.729 -14.864 2.432 1.00 95.69 381 SER A N 1
ATOM 3178 C CA . SER A 1 381 ? -5.582 -15.414 3.784 1.00 95.69 381 SER A CA 1
ATOM 3179 C C . SER A 1 381 ? -5.747 -14.343 4.875 1.00 95.69 381 SER A C 1
ATOM 3181 O O . SER A 1 381 ? -6.356 -14.608 5.915 1.00 95.69 381 SER A O 1
ATOM 3183 N N . TYR A 1 382 ? -5.210 -13.134 4.687 1.00 94.75 382 TYR A N 1
ATOM 3184 C CA . TYR A 1 382 ? -5.374 -12.050 5.664 1.00 94.75 382 TYR A CA 1
ATOM 3185 C C . TYR A 1 382 ? -6.786 -11.459 5.670 1.00 94.75 382 TYR A C 1
ATOM 3187 O O . TYR A 1 382 ? -7.347 -11.215 6.744 1.00 94.75 382 TYR A O 1
ATOM 3195 N N . VAL A 1 383 ? -7.404 -11.293 4.504 1.00 96.88 383 VAL A N 1
ATOM 3196 C CA . VAL A 1 383 ? -8.794 -10.832 4.406 1.00 96.88 383 VAL A CA 1
ATOM 3197 C C . VAL A 1 383 ? -9.753 -11.846 5.039 1.00 96.88 383 VAL A C 1
ATOM 3199 O O . VAL A 1 383 ? -10.595 -11.458 5.847 1.00 96.88 383 VAL A O 1
ATOM 3202 N N . ASP A 1 384 ? -9.570 -13.146 4.802 1.00 97.88 384 ASP A N 1
ATOM 3203 C CA . ASP A 1 384 ? -10.368 -14.208 5.431 1.00 97.88 384 ASP A CA 1
ATOM 3204 C C . ASP A 1 384 ? -10.233 -14.209 6.958 1.00 97.88 384 ASP A C 1
ATOM 3206 O O . ASP A 1 384 ? -11.221 -14.365 7.683 1.00 97.88 384 ASP A O 1
ATOM 3210 N N . LYS A 1 385 ? -9.020 -13.989 7.482 1.00 96.75 385 LYS A N 1
ATOM 3211 C CA . LYS A 1 385 ? -8.803 -13.827 8.929 1.00 96.75 385 LYS A CA 1
ATOM 3212 C C . LYS A 1 385 ? -9.557 -12.611 9.473 1.00 96.75 385 LYS A C 1
ATOM 3214 O O . LYS A 1 385 ? -10.168 -12.723 10.536 1.00 96.75 385 LYS A O 1
ATOM 3219 N N . THR A 1 386 ? -9.552 -11.493 8.748 1.00 96.81 386 THR A N 1
ATOM 3220 C CA . THR A 1 386 ? -10.311 -10.282 9.102 1.00 96.81 386 THR A CA 1
ATOM 3221 C C . THR A 1 386 ? -11.819 -10.556 9.120 1.00 96.81 386 THR A C 1
ATOM 3223 O O . THR A 1 386 ? -12.479 -10.284 10.123 1.00 96.81 386 THR A O 1
ATOM 3226 N N . ILE A 1 387 ? -12.366 -11.186 8.074 1.00 98.25 387 ILE A N 1
ATOM 3227 C CA . ILE A 1 387 ? -13.789 -11.566 7.985 1.00 98.25 387 ILE A CA 1
ATOM 3228 C C . ILE A 1 387 ? -14.190 -12.455 9.167 1.00 98.25 387 ILE A C 1
ATOM 3230 O O . ILE A 1 387 ? -15.194 -12.204 9.841 1.00 98.25 387 ILE A O 1
ATOM 3234 N N . ASN A 1 388 ? -13.397 -13.490 9.446 1.00 98.19 388 ASN A N 1
ATOM 3235 C CA . ASN A 1 388 ? -13.663 -14.417 10.542 1.00 98.19 388 ASN A CA 1
ATOM 3236 C C . ASN A 1 388 ? -13.594 -13.727 11.911 1.00 98.19 388 ASN A C 1
ATOM 3238 O O . ASN A 1 388 ? -14.390 -14.043 12.798 1.00 98.19 388 ASN A O 1
ATOM 3242 N N . LEU A 1 389 ? -12.687 -12.760 12.082 1.00 97.12 389 LEU A N 1
ATOM 3243 C CA . LEU A 1 389 ? -12.596 -11.954 13.296 1.00 97.12 389 LEU A CA 1
ATOM 3244 C C . LEU A 1 389 ? -13.862 -11.116 13.515 1.00 97.12 389 LEU A C 1
ATOM 3246 O O . LEU A 1 389 ? -14.416 -11.157 14.612 1.00 97.12 389 LEU A O 1
ATOM 3250 N N . ILE A 1 390 ? -14.351 -10.417 12.484 1.00 97.19 390 ILE A N 1
ATOM 3251 C CA . ILE A 1 390 ? -15.589 -9.619 12.557 1.00 97.19 390 ILE A CA 1
ATOM 3252 C C . ILE A 1 390 ? -16.770 -10.513 12.932 1.00 97.19 390 ILE A C 1
ATOM 3254 O O . ILE A 1 390 ? -17.461 -10.246 13.916 1.00 97.19 390 ILE A O 1
ATOM 3258 N N . LYS A 1 391 ? -16.961 -11.622 12.203 1.00 97.12 391 LYS A N 1
ATOM 3259 C CA . LYS A 1 391 ? -18.045 -12.582 12.466 1.00 97.12 391 LYS A CA 1
ATOM 3260 C C . LYS A 1 391 ? -18.002 -13.135 13.885 1.00 97.12 391 LYS A C 1
ATOM 3262 O O . LYS A 1 391 ? -19.046 -13.381 14.476 1.00 97.12 391 LYS A O 1
ATOM 3267 N N . LYS A 1 392 ? -16.802 -13.344 14.433 1.00 97.06 392 LYS A N 1
ATOM 3268 C CA . LYS A 1 392 ? -16.623 -13.817 15.806 1.00 97.06 392 LYS A CA 1
ATOM 3269 C C . LYS A 1 392 ? -16.971 -12.741 16.836 1.00 97.06 392 LYS A C 1
ATOM 3271 O O . LYS A 1 392 ? -17.613 -13.063 17.830 1.00 97.06 392 LYS A O 1
ATOM 3276 N N . LEU A 1 393 ? -16.524 -11.502 16.634 1.00 96.44 393 LEU A N 1
ATOM 3277 C CA . LEU A 1 393 ? -16.721 -10.409 17.595 1.00 96.44 393 LEU A CA 1
ATOM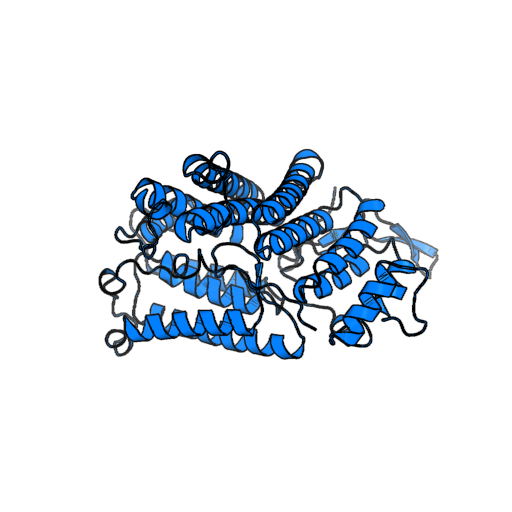 3278 C C . LEU A 1 393 ? -18.161 -9.889 17.617 1.00 96.44 393 LEU A C 1
ATOM 3280 O O . LEU A 1 393 ? -18.640 -9.503 18.679 1.00 96.44 393 LEU A O 1
ATOM 3284 N N . LEU A 1 394 ? -18.835 -9.891 16.466 1.00 96.81 394 LEU A N 1
ATOM 3285 C CA . LEU A 1 394 ? -20.129 -9.235 16.260 1.00 96.81 394 LEU A CA 1
ATOM 3286 C C . LEU A 1 394 ? -21.236 -10.214 15.845 1.00 96.81 394 LEU A C 1
ATOM 3288 O O . LEU A 1 394 ? -22.217 -9.813 15.228 1.00 96.81 394 LEU A O 1
ATOM 3292 N N . LYS A 1 395 ? -21.091 -11.506 16.174 1.00 95.81 395 LYS A N 1
ATOM 3293 C CA . LYS A 1 395 ? -22.019 -12.575 15.759 1.00 95.81 395 LYS A CA 1
ATOM 3294 C C . LYS A 1 395 ? -23.488 -12.235 16.026 1.00 95.81 395 LYS A C 1
ATOM 3296 O O . LYS A 1 395 ? -24.329 -12.473 15.170 1.00 95.81 395 LYS A O 1
ATOM 3301 N N . GLU A 1 396 ? -23.780 -11.723 17.218 1.00 95.81 396 GLU A N 1
ATOM 3302 C CA . GLU A 1 396 ? -25.141 -11.379 17.641 1.00 95.81 396 GLU A CA 1
ATOM 3303 C C . GLU A 1 396 ? -25.627 -10.079 17.003 1.00 95.81 396 GLU A C 1
ATOM 3305 O O . GLU A 1 396 ? -26.788 -9.982 16.623 1.00 95.81 396 GLU A O 1
ATOM 3310 N N . ASP A 1 397 ? -24.745 -9.087 16.859 1.00 96.38 397 ASP A N 1
ATOM 3311 C CA . ASP A 1 397 ? -25.115 -7.798 16.276 1.00 96.38 397 ASP A CA 1
ATOM 3312 C C . ASP A 1 397 ? -25.432 -7.929 14.780 1.00 96.38 397 ASP A C 1
ATOM 3314 O O . ASP A 1 397 ? -26.352 -7.284 14.299 1.00 96.38 397 ASP A O 1
ATOM 3318 N N . LEU A 1 398 ? -24.771 -8.845 14.064 1.00 96.44 398 LEU A N 1
ATOM 3319 C CA . LEU A 1 398 ? -25.050 -9.142 12.652 1.00 96.44 398 LEU A CA 1
ATOM 3320 C C . LEU A 1 398 ? -26.472 -9.665 12.376 1.00 96.44 398 LEU A C 1
ATOM 3322 O O . LEU A 1 398 ? -26.894 -9.659 11.220 1.00 96.44 398 LEU A O 1
ATOM 3326 N N . LEU A 1 399 ? -27.189 -10.134 13.402 1.00 96.62 399 LEU A N 1
ATOM 3327 C CA . LEU A 1 399 ? -28.575 -10.606 13.294 1.00 96.62 399 LEU A CA 1
ATOM 3328 C C . LEU A 1 399 ? -29.608 -9.487 13.483 1.00 96.62 399 LEU A C 1
ATOM 3330 O O . LEU A 1 399 ? -30.803 -9.749 13.375 1.00 96.62 399 LEU A O 1
ATOM 3334 N N . LYS A 1 400 ? -29.166 -8.270 13.806 1.00 97.25 400 LYS A N 1
ATOM 3335 C CA . LYS A 1 400 ? -30.040 -7.128 14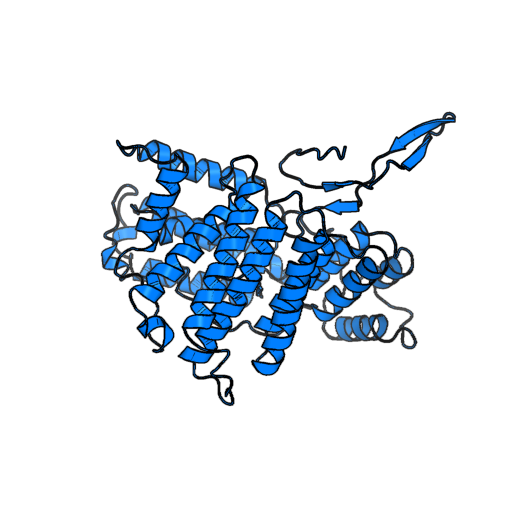.070 1.00 97.25 400 LYS A CA 1
ATOM 3336 C C . LYS A 1 400 ? -30.327 -6.325 12.795 1.00 97.25 400 LYS A C 1
ATOM 3338 O O . LYS A 1 400 ? -29.711 -6.545 11.743 1.00 97.25 400 LYS A O 1
ATOM 3343 N N . GLU A 1 401 ? -31.267 -5.394 12.932 1.00 96.62 401 GLU A N 1
ATOM 3344 C CA . GLU A 1 401 ? -31.586 -4.378 11.926 1.00 96.62 401 GLU A CA 1
ATOM 3345 C C . GLU A 1 401 ? -30.378 -3.486 11.630 1.00 96.62 401 GLU A C 1
ATOM 3347 O O . GLU A 1 401 ? -29.488 -3.319 12.468 1.00 96.62 401 GLU A O 1
ATOM 3352 N N . ASP A 1 402 ? -30.329 -2.938 10.417 1.00 94.94 402 ASP A N 1
ATOM 3353 C CA . ASP A 1 402 ? -29.151 -2.232 9.906 1.00 94.94 402 ASP A CA 1
ATOM 3354 C C . ASP A 1 402 ? -28.810 -0.968 10.704 1.00 94.94 402 ASP A C 1
ATOM 3356 O O . ASP A 1 402 ? -27.631 -0.660 10.876 1.00 94.94 402 ASP A O 1
ATOM 3360 N N . ASP A 1 403 ? -29.809 -0.291 11.261 1.00 93.25 403 ASP A N 1
ATOM 3361 C CA . ASP A 1 403 ? -29.670 0.914 12.080 1.00 93.25 403 ASP A CA 1
ATOM 3362 C C . ASP A 1 403 ? -29.174 0.638 13.512 1.00 93.25 403 ASP A C 1
ATOM 3364 O O . ASP A 1 403 ? -28.789 1.569 14.225 1.00 93.25 403 ASP A O 1
ATOM 3368 N N . ASN A 1 404 ? -29.110 -0.630 13.949 1.00 95.25 404 ASN A N 1
ATOM 3369 C CA . ASN A 1 404 ? -28.608 -0.959 15.280 1.00 95.25 404 ASN A CA 1
ATOM 3370 C C . ASN A 1 404 ? -27.143 -0.520 15.430 1.00 95.25 404 ASN A C 1
ATOM 3372 O O . ASN A 1 404 ? -26.247 -1.059 14.771 1.00 95.25 404 ASN A O 1
ATOM 3376 N N . LEU A 1 405 ? -26.900 0.383 16.381 1.00 94.75 405 LEU A N 1
ATOM 3377 C CA . LEU A 1 405 ? -25.569 0.847 16.755 1.00 94.75 405 LEU A CA 1
ATOM 3378 C C . LEU A 1 405 ? -24.752 -0.274 17.427 1.00 94.75 405 LEU A C 1
ATOM 3380 O O . LEU A 1 405 ? -25.229 -1.005 18.301 1.00 94.75 405 LEU A O 1
ATOM 3384 N N . ILE A 1 406 ? -23.489 -0.398 17.033 1.00 96.00 406 ILE A N 1
ATOM 3385 C CA . ILE A 1 406 ? -22.530 -1.353 17.584 1.00 96.00 406 ILE A CA 1
ATOM 3386 C C . ILE A 1 406 ? -21.891 -0.774 18.848 1.00 96.00 406 ILE A C 1
ATOM 3388 O O . ILE A 1 406 ? -21.272 0.291 18.825 1.00 96.00 406 ILE A O 1
ATOM 3392 N N . ASP A 1 407 ? -21.947 -1.524 19.953 1.00 94.06 407 ASP A N 1
ATOM 3393 C CA . ASP A 1 407 ? -21.132 -1.222 21.132 1.00 94.06 407 ASP A CA 1
ATOM 3394 C C . ASP A 1 407 ? -19.651 -1.496 20.829 1.00 94.06 407 ASP A C 1
ATOM 3396 O O . ASP A 1 407 ? -19.180 -2.639 20.856 1.00 94.06 407 ASP A O 1
ATOM 3400 N N . LYS A 1 408 ? -18.891 -0.425 20.579 1.00 91.12 408 LYS A N 1
ATOM 3401 C CA . LYS A 1 408 ? -17.453 -0.483 20.286 1.00 91.12 408 LYS A CA 1
ATOM 3402 C C . LYS A 1 408 ? -16.624 -1.170 21.375 1.00 91.12 408 LYS A C 1
ATOM 3404 O O . LYS A 1 408 ? -15.545 -1.683 21.066 1.00 91.12 408 LYS A O 1
ATOM 3409 N N . LYS A 1 409 ? -17.100 -1.278 22.624 1.00 92.06 409 LYS A N 1
ATOM 3410 C CA . LYS A 1 409 ? -16.393 -2.045 23.669 1.00 92.06 409 LYS A CA 1
ATOM 3411 C C . LYS A 1 409 ? -16.244 -3.520 23.290 1.00 92.06 409 LYS A C 1
ATOM 3413 O O . LYS A 1 409 ? -15.225 -4.131 23.623 1.00 92.06 409 LYS A O 1
ATOM 3418 N N . LYS A 1 410 ? -17.193 -4.079 22.527 1.00 93.62 410 LYS A N 1
ATOM 3419 C CA . LYS A 1 410 ? -17.125 -5.454 21.999 1.00 93.62 410 LYS A CA 1
ATOM 3420 C C . LYS A 1 410 ? -15.932 -5.669 21.066 1.00 93.62 410 LYS A C 1
ATOM 3422 O O . LYS A 1 410 ? -15.398 -6.777 21.007 1.00 93.62 410 LYS A O 1
ATOM 3427 N N . LEU A 1 411 ? -15.465 -4.612 20.396 1.00 94.69 411 LEU A N 1
ATOM 3428 C CA . LEU A 1 411 ? -14.315 -4.660 19.490 1.00 94.69 411 LEU A CA 1
ATOM 3429 C C . LEU A 1 411 ? -12.979 -4.759 20.236 1.00 94.69 411 LEU A C 1
ATOM 3431 O O . LEU A 1 411 ? -11.977 -5.126 19.630 1.00 94.69 411 LEU A O 1
ATOM 3435 N N . LYS A 1 412 ? -12.936 -4.453 21.543 1.00 94.75 412 LYS A N 1
ATOM 3436 C CA . LYS A 1 412 ? -11.731 -4.565 22.392 1.00 94.75 412 LYS A CA 1
ATOM 3437 C C . LYS A 1 412 ? -10.500 -3.851 21.805 1.00 94.75 412 LYS A C 1
ATOM 3439 O O . LYS A 1 412 ? -9.378 -4.349 21.908 1.00 94.75 412 LYS A O 1
ATOM 3444 N N . GLY A 1 413 ? -10.716 -2.706 21.154 1.00 94.75 413 GLY A N 1
ATOM 3445 C CA . GLY A 1 413 ? -9.667 -1.914 20.503 1.00 94.75 413 GLY A CA 1
ATOM 3446 C C . GLY A 1 413 ? -9.040 -2.566 19.266 1.00 94.75 413 GLY A C 1
ATOM 3447 O O . GLY A 1 413 ? -7.934 -2.197 18.877 1.00 94.75 413 GLY A O 1
ATOM 3448 N N . VAL A 1 414 ? -9.684 -3.569 18.664 1.00 96.62 414 VAL A N 1
ATOM 3449 C CA . VAL A 1 414 ? -9.281 -4.106 17.357 1.00 96.62 414 VAL A CA 1
ATOM 3450 C C . VAL A 1 414 ? -9.425 -3.013 16.299 1.00 96.62 414 VAL A C 1
ATOM 3452 O O . VAL A 1 414 ? -10.465 -2.366 16.223 1.00 96.62 414 VAL A O 1
ATOM 3455 N N . LYS A 1 415 ? -8.387 -2.856 15.475 1.00 95.88 415 LYS A N 1
ATOM 3456 C CA . LYS A 1 415 ? -8.364 -2.015 14.276 1.00 95.88 415 LYS A CA 1
ATOM 3457 C C . LYS A 1 415 ? -7.701 -2.806 13.150 1.00 95.88 415 LYS A C 1
ATOM 3459 O O . LYS A 1 415 ? -6.702 -3.476 13.429 1.00 95.88 415 LYS A O 1
ATOM 3464 N N . PHE A 1 416 ? -8.229 -2.774 11.930 1.00 95.25 416 PHE A N 1
ATOM 3465 C CA . PHE A 1 416 ? -7.675 -3.516 10.788 1.00 95.25 416 PHE A CA 1
ATOM 3466 C C . PHE A 1 416 ? -6.229 -3.100 10.514 1.00 95.25 416 PHE A C 1
ATOM 3468 O O . PHE A 1 416 ? -5.368 -3.971 10.381 1.00 95.25 416 PHE A O 1
ATOM 3475 N N . LEU A 1 417 ? -5.932 -1.800 10.599 1.00 93.38 417 LEU A N 1
ATOM 3476 C CA . LEU A 1 417 ? -4.582 -1.234 10.467 1.00 93.38 417 LEU A CA 1
ATOM 3477 C C . LEU A 1 417 ? -3.622 -1.607 11.611 1.00 93.38 417 LEU A C 1
ATOM 3479 O O . LEU A 1 417 ? -2.465 -1.203 11.630 1.00 93.38 417 LEU A O 1
ATOM 3483 N N . LEU A 1 418 ? -4.058 -2.355 12.617 1.00 94.38 418 LEU A N 1
ATOM 3484 C CA . LEU A 1 418 ? -3.167 -2.839 13.674 1.00 94.38 418 LEU A CA 1
ATOM 3485 C C . LEU A 1 418 ? -3.000 -4.361 13.644 1.00 94.38 418 LEU A C 1
ATOM 3487 O O . LEU A 1 418 ? -2.146 -4.883 14.357 1.00 94.38 418 LEU A O 1
ATOM 3491 N N . LEU A 1 419 ? -3.788 -5.085 12.838 1.00 92.38 419 LEU A N 1
ATOM 3492 C CA . LEU A 1 419 ? -3.805 -6.551 12.846 1.00 92.38 419 LEU A CA 1
ATOM 3493 C C . LEU A 1 419 ? -2.538 -7.175 12.256 1.00 92.38 419 LEU A C 1
ATOM 3495 O O . LEU A 1 419 ? -2.075 -8.188 12.776 1.00 92.38 419 LEU A O 1
ATOM 3499 N N . TYR A 1 420 ? -2.000 -6.588 11.183 1.00 90.56 420 TYR A N 1
ATOM 3500 C CA . TYR A 1 420 ? -0.950 -7.210 10.360 1.00 90.56 420 TYR A CA 1
ATOM 3501 C C . TYR A 1 420 ? 0.302 -6.341 10.194 1.00 90.56 420 TYR A C 1
ATOM 3503 O O . TYR A 1 420 ? 1.185 -6.652 9.402 1.00 90.56 420 TYR A O 1
ATOM 3511 N N . ILE A 1 421 ? 0.412 -5.267 10.973 1.00 89.81 421 ILE A N 1
ATOM 3512 C CA . ILE A 1 421 ? 1.514 -4.290 10.933 1.00 89.81 421 ILE A CA 1
ATOM 3513 C C . ILE A 1 421 ? 2.907 -4.890 11.198 1.00 89.81 421 ILE A C 1
ATOM 3515 O O . ILE A 1 421 ? 3.918 -4.325 10.793 1.00 89.81 421 ILE A O 1
ATOM 3519 N N . GLU A 1 422 ? 2.970 -6.051 11.853 1.00 86.62 422 GLU A N 1
ATOM 3520 C CA . GLU A 1 422 ? 4.219 -6.760 12.165 1.00 86.62 422 GLU A CA 1
ATOM 3521 C C . GLU A 1 422 ? 4.443 -7.995 11.277 1.00 86.62 422 GLU A C 1
ATOM 3523 O O . GLU A 1 422 ? 5.412 -8.741 11.463 1.00 86.62 422 GLU A O 1
ATOM 3528 N N . GLU A 1 423 ? 3.529 -8.283 10.350 1.00 87.50 423 GLU A N 1
ATOM 3529 C CA . GLU A 1 423 ? 3.656 -9.424 9.449 1.00 87.50 423 GLU A CA 1
ATOM 3530 C C . GLU A 1 423 ? 4.778 -9.172 8.437 1.00 87.50 423 GLU A C 1
ATOM 3532 O O . GLU A 1 423 ? 4.839 -8.127 7.782 1.00 87.50 423 GLU A O 1
ATOM 3537 N N . ARG A 1 424 ? 5.685 -10.146 8.301 1.00 85.00 424 ARG A N 1
ATOM 3538 C CA . ARG A 1 424 ? 6.774 -10.048 7.328 1.00 85.00 424 ARG A CA 1
ATOM 3539 C C . ARG A 1 424 ? 6.246 -10.263 5.918 1.00 85.00 424 ARG A C 1
ATOM 3541 O O . ARG A 1 424 ? 5.418 -11.138 5.673 1.00 85.00 424 ARG A O 1
ATOM 3548 N N . VAL A 1 425 ? 6.820 -9.513 4.989 1.00 86.12 425 VAL A N 1
ATOM 3549 C CA . VAL A 1 425 ? 6.601 -9.703 3.559 1.00 86.12 425 VAL A CA 1
ATOM 3550 C C . VAL A 1 425 ? 7.282 -10.990 3.126 1.00 86.12 425 VAL A C 1
ATOM 3552 O O . VAL A 1 425 ? 8.471 -11.185 3.394 1.00 86.12 425 VAL A O 1
ATOM 3555 N N . LYS A 1 426 ? 6.545 -11.886 2.466 1.00 88.25 426 LYS A N 1
ATOM 3556 C CA . LYS A 1 426 ? 7.155 -13.109 1.950 1.00 88.25 426 LYS A CA 1
ATOM 3557 C C . LYS A 1 426 ? 7.924 -12.804 0.663 1.00 88.25 426 LYS A C 1
ATOM 3559 O O . LYS A 1 426 ? 7.345 -12.224 -0.263 1.00 88.25 426 LYS A O 1
ATOM 3564 N N . PRO A 1 427 ? 9.200 -13.212 0.568 1.00 89.31 427 PRO A N 1
ATOM 3565 C CA . PRO A 1 427 ? 9.947 -13.089 -0.671 1.00 89.31 427 PRO A CA 1
ATOM 3566 C C . PRO A 1 427 ? 9.370 -14.034 -1.725 1.00 89.31 427 PRO A C 1
ATOM 3568 O O . PRO A 1 427 ? 8.884 -15.121 -1.407 1.00 89.31 427 PRO A O 1
ATOM 3571 N N . GLY A 1 428 ? 9.463 -13.655 -2.995 1.00 89.38 428 GLY A N 1
ATOM 3572 C CA . GLY A 1 428 ? 9.075 -14.547 -4.084 1.00 89.38 428 GLY A CA 1
ATOM 3573 C C . GLY A 1 428 ? 8.876 -13.831 -5.407 1.00 89.38 428 GLY A C 1
ATOM 3574 O O . GLY A 1 428 ? 8.785 -12.610 -5.458 1.00 89.38 428 GLY A O 1
ATOM 3575 N N . ILE A 1 429 ? 8.789 -14.617 -6.478 1.00 92.88 429 ILE A N 1
ATOM 3576 C CA . ILE A 1 429 ? 8.366 -14.133 -7.793 1.00 92.88 429 ILE A CA 1
ATOM 3577 C C . ILE A 1 429 ? 7.039 -14.783 -8.169 1.00 92.88 429 ILE A C 1
ATOM 3579 O O . ILE A 1 429 ? 6.785 -15.923 -7.785 1.00 92.88 429 ILE A O 1
ATOM 3583 N N . LEU A 1 430 ? 6.222 -14.062 -8.929 1.00 93.12 430 LEU A N 1
ATOM 3584 C CA . LEU A 1 430 ? 4.949 -14.546 -9.443 1.00 93.12 430 LEU A CA 1
ATOM 3585 C C . LEU A 1 430 ? 5.127 -14.833 -10.935 1.00 93.12 430 LEU A C 1
ATOM 3587 O O . LEU A 1 430 ? 4.900 -13.972 -11.785 1.00 93.12 430 LEU A O 1
ATOM 3591 N N . VAL A 1 431 ? 5.626 -16.034 -11.228 1.00 87.06 431 VAL A N 1
ATOM 3592 C CA . VAL A 1 431 ? 5.741 -16.601 -12.578 1.00 87.06 431 VAL A CA 1
ATOM 3593 C C . VAL A 1 431 ? 5.267 -18.040 -12.522 1.00 87.06 431 VAL A C 1
ATOM 3595 O O . VAL A 1 431 ? 5.789 -18.809 -11.686 1.00 87.06 431 VAL A O 1
#

Foldseek 3Di:
DDDQDPDLPFGFDWDPFFDFDQDPVRDTDGHTDTQATQDLFFDAADVVLLDCLAPNQDPVLLVLQVCCLVPVVSHDPSHRVLVVVCVVCVQRNHSLLRNLSLCVQLVVLVSSLSSLVSNCVVVVQPLSSLLSNLQSLLQVLLQDLDNVRSVVSLVVSLVSLVCNVPPYDDLALPSLLSNLLSLLSLLLVLLLCQAVVRPPDDPPVCNDPVNSLVSLVSSLVSLQVSLVSDPLSCDPRSVVSNLVSVLVSVQCVVPVVSSHYNDFRFDQPLSQQVSLVVSCVVSVQADPVGDPVSNVVVLVVSLVSVQSSHDYLLAQLQSLQVSLQCLQNHHPWAFLLSLVSSLVSLVVSLVSLVVCLVSLGFHQHCQLVHTYRARSVVSNVLSVVVSVLSCVLCVPRNVDDRRHIDDCVSVVRDHSNRRRNNPGGHDDGRD